Protein AF-A0A935HE85-F1 (afdb_monomer_lite)

Structure (mmCIF, N/CA/C/O backbone):
data_AF-A0A935HE85-F1
#
_entry.id   AF-A0A935HE85-F1
#
loop_
_atom_site.group_PDB
_atom_site.id
_atom_site.type_symbol
_atom_site.label_atom_id
_atom_site.label_alt_id
_atom_site.label_comp_id
_atom_site.label_asym_id
_atom_site.label_entity_id
_atom_site.label_seq_id
_atom_site.pdbx_PDB_ins_code
_atom_site.Cartn_x
_atom_site.Cartn_y
_atom_site.Cartn_z
_atom_site.occupancy
_atom_site.B_iso_or_equiv
_atom_site.auth_seq_id
_atom_site.auth_comp_id
_atom_site.auth_asym_id
_atom_site.auth_atom_id
_atom_site.pdbx_PDB_model_num
ATOM 1 N N . MET A 1 1 ? 57.737 -7.116 0.283 1.00 35.28 1 MET A N 1
ATOM 2 C CA . MET A 1 1 ? 58.280 -5.750 0.109 1.00 35.28 1 MET A CA 1
ATOM 3 C C . MET A 1 1 ? 57.097 -4.796 0.228 1.00 35.28 1 MET A C 1
ATOM 5 O O . MET A 1 1 ? 56.276 -4.810 -0.671 1.00 35.28 1 MET A O 1
ATOM 9 N N . ALA A 1 2 ? 56.771 -4.168 1.359 1.00 29.08 2 ALA A N 1
ATOM 10 C CA . ALA A 1 2 ? 57.554 -3.583 2.460 1.00 29.08 2 ALA A CA 1
ATOM 11 C C . ALA A 1 2 ? 58.097 -2.162 2.177 1.00 29.08 2 ALA A C 1
ATOM 13 O O . ALA A 1 2 ? 58.866 -1.983 1.241 1.00 29.08 2 ALA A O 1
ATOM 14 N N . LEU A 1 3 ? 57.733 -1.247 3.093 1.00 27.69 3 LEU A N 1
ATOM 15 C CA . LEU A 1 3 ? 58.232 0.113 3.390 1.00 27.69 3 LEU A CA 1
ATOM 16 C C . LEU A 1 3 ? 57.796 1.340 2.548 1.00 27.69 3 LEU A C 1
ATOM 18 O O . LEU A 1 3 ? 58.249 1.563 1.434 1.00 27.69 3 LEU A O 1
ATOM 22 N N . ASN A 1 4 ? 56.979 2.179 3.206 1.00 29.66 4 ASN A N 1
ATOM 23 C CA . ASN A 1 4 ? 57.206 3.593 3.576 1.00 29.66 4 ASN A CA 1
ATOM 24 C C . ASN A 1 4 ? 58.076 4.518 2.701 1.00 29.66 4 ASN A C 1
ATOM 26 O O . ASN A 1 4 ? 59.245 4.233 2.477 1.00 29.66 4 ASN A O 1
ATOM 30 N N . ILE A 1 5 ? 57.585 5.758 2.532 1.00 31.77 5 ILE A N 1
ATOM 31 C CA . ILE A 1 5 ? 58.229 6.991 3.047 1.00 31.77 5 ILE A CA 1
ATOM 32 C C . ILE A 1 5 ? 57.143 8.049 3.355 1.00 31.77 5 ILE A C 1
ATOM 34 O O . ILE A 1 5 ? 56.163 8.175 2.626 1.00 31.77 5 ILE A O 1
ATOM 38 N N . ILE A 1 6 ? 57.323 8.786 4.456 1.00 30.89 6 ILE A N 1
ATOM 39 C CA . ILE A 1 6 ? 56.512 9.928 4.930 1.00 30.89 6 ILE A CA 1
ATOM 40 C C . ILE A 1 6 ? 57.487 11.078 5.279 1.00 30.89 6 ILE A C 1
ATOM 42 O O . ILE A 1 6 ? 58.642 10.799 5.599 1.00 30.89 6 ILE A O 1
ATOM 46 N N . ASN A 1 7 ? 56.993 12.329 5.289 1.00 26.89 7 ASN A N 1
ATOM 47 C CA . ASN A 1 7 ? 57.675 13.618 5.559 1.00 26.89 7 ASN A CA 1
ATOM 48 C C . ASN A 1 7 ? 58.404 14.224 4.335 1.00 26.89 7 ASN A C 1
ATOM 50 O O . ASN A 1 7 ? 59.098 13.523 3.612 1.00 26.89 7 ASN A O 1
ATOM 54 N N . ASN A 1 8 ? 58.282 15.529 4.044 1.00 24.59 8 ASN A N 1
ATOM 55 C CA . ASN A 1 8 ? 58.469 16.618 5.012 1.00 24.59 8 ASN A CA 1
ATOM 56 C C . ASN A 1 8 ? 57.743 17.951 4.676 1.00 24.59 8 ASN A C 1
ATOM 58 O O . ASN A 1 8 ? 57.604 18.286 3.507 1.00 24.59 8 ASN A O 1
ATOM 62 N N . THR A 1 9 ? 57.384 18.707 5.731 1.00 27.11 9 THR A N 1
ATOM 63 C CA . THR A 1 9 ? 57.195 20.188 5.869 1.00 27.11 9 THR A CA 1
ATOM 64 C C . THR A 1 9 ? 56.538 21.030 4.750 1.00 27.11 9 THR A C 1
ATOM 66 O O . THR A 1 9 ? 56.966 20.996 3.609 1.00 27.11 9 THR A O 1
ATOM 69 N N . SER A 1 10 ? 55.533 21.891 4.985 1.00 24.92 10 SER A N 1
ATOM 70 C CA . SER A 1 10 ? 55.291 22.885 6.066 1.00 24.92 10 SER A CA 1
ATOM 71 C C . SER A 1 10 ? 56.116 24.189 6.000 1.00 24.92 10 SER A C 1
ATOM 73 O O . SER A 1 10 ? 56.949 24.442 6.868 1.00 24.92 10 SER A O 1
ATOM 75 N N . THR A 1 11 ? 55.771 25.062 5.049 1.00 27.52 11 THR A N 1
ATOM 76 C CA . THR A 1 11 ? 56.031 26.523 5.019 1.00 27.52 11 THR A CA 1
ATOM 77 C C . THR A 1 11 ? 55.045 27.135 3.999 1.00 27.52 11 THR A C 1
ATOM 79 O O . THR A 1 11 ? 54.816 26.530 2.959 1.00 27.52 11 THR A O 1
ATOM 82 N N . THR A 1 12 ? 54.354 28.267 4.190 1.00 27.36 12 THR A N 1
ATOM 83 C CA . THR A 1 12 ? 54.394 29.290 5.250 1.00 27.36 12 THR A CA 1
ATOM 84 C C . THR A 1 12 ? 52.999 29.904 5.445 1.00 27.36 12 THR A C 1
ATOM 86 O O . THR A 1 12 ? 52.416 30.436 4.503 1.00 27.36 12 THR A O 1
ATOM 89 N N . TYR A 1 13 ? 52.489 29.923 6.679 1.00 26.42 13 TYR A N 1
ATOM 90 C CA . TYR A 1 13 ? 51.308 30.709 7.063 1.00 26.42 13 TYR A CA 1
ATOM 91 C C . TYR A 1 13 ? 51.765 32.110 7.520 1.00 26.42 13 TYR A C 1
ATOM 93 O O . TYR A 1 13 ? 52.307 32.239 8.613 1.00 26.42 13 TYR A O 1
ATOM 101 N N . SER A 1 14 ? 51.577 33.165 6.714 1.00 26.62 14 SER A N 1
ATOM 102 C CA . SER A 1 14 ? 51.246 34.531 7.196 1.00 26.62 14 SER A CA 1
ATOM 103 C C . SER A 1 14 ? 51.218 35.595 6.086 1.00 26.62 14 SER A C 1
ATOM 105 O O . SER A 1 14 ? 52.239 35.939 5.501 1.00 26.62 14 SER A O 1
ATOM 107 N N . LYS A 1 15 ? 50.015 36.149 5.878 1.00 28.08 15 LYS A N 1
ATOM 108 C CA . LYS A 1 15 ? 49.615 37.472 5.332 1.00 28.08 15 LYS A CA 1
ATOM 109 C C . LYS A 1 15 ? 48.247 37.273 4.675 1.00 28.08 15 LYS A C 1
ATOM 111 O O . LYS A 1 15 ? 48.131 36.918 3.514 1.00 28.08 15 LYS A O 1
ATOM 116 N N . ARG A 1 16 ? 47.209 37.185 5.507 1.00 28.44 16 ARG A N 1
ATOM 117 C CA . ARG A 1 16 ? 46.301 38.307 5.802 1.00 28.44 16 ARG A CA 1
ATOM 118 C C . ARG A 1 16 ? 45.574 38.834 4.559 1.00 28.44 16 ARG A C 1
ATOM 120 O O . ARG A 1 16 ? 46.092 39.676 3.842 1.00 28.44 16 ARG A O 1
ATOM 127 N N . VAL A 1 17 ? 44.317 38.404 4.448 1.00 37.44 17 VAL A N 1
ATOM 128 C CA . VAL A 1 17 ? 43.157 39.299 4.611 1.00 37.44 17 VAL A CA 1
ATOM 129 C C . VAL A 1 17 ? 43.225 40.575 3.762 1.00 37.44 17 VAL A C 1
ATOM 131 O O . VAL A 1 17 ? 43.468 41.674 4.249 1.00 37.44 17 VAL A O 1
ATOM 134 N N . SER A 1 18 ? 42.937 40.399 2.479 1.00 29.42 18 SER A N 1
ATOM 135 C CA . SER A 1 18 ? 42.103 41.296 1.672 1.00 29.42 18 SER A CA 1
ATOM 136 C C . SER A 1 18 ? 41.474 40.444 0.556 1.00 29.42 18 SER A C 1
ATOM 138 O O . SER A 1 18 ? 41.939 39.330 0.328 1.00 29.42 18 SER A O 1
ATOM 140 N N . GLN A 1 19 ? 40.432 40.937 -0.119 1.00 28.97 19 GLN A N 1
ATOM 141 C CA . GLN A 1 19 ? 39.681 40.215 -1.166 1.00 28.97 19 GLN A CA 1
ATOM 142 C C . GLN A 1 19 ? 38.776 39.051 -0.708 1.00 28.97 19 GLN A C 1
ATOM 144 O O . GLN A 1 19 ? 38.865 37.949 -1.232 1.00 28.97 19 GLN A O 1
ATOM 149 N N . MET A 1 20 ? 37.811 39.331 0.170 1.00 31.25 20 MET A N 1
ATOM 150 C CA . MET A 1 20 ? 36.383 39.188 -0.176 1.00 31.25 20 MET A CA 1
ATOM 151 C C . MET A 1 20 ? 35.597 40.271 0.583 1.00 31.25 20 MET A C 1
ATOM 153 O O . MET A 1 20 ? 36.027 40.681 1.656 1.00 31.25 20 MET A O 1
ATOM 157 N N . GLU A 1 21 ? 34.495 40.752 -0.009 1.00 28.19 21 GLU A N 1
ATOM 158 C CA . GLU A 1 21 ? 33.658 41.884 0.453 1.00 28.19 21 GLU A CA 1
ATOM 159 C C . GLU A 1 21 ? 34.390 43.252 0.495 1.00 28.19 21 GLU A C 1
ATOM 161 O O . GLU A 1 21 ? 35.122 43.575 1.423 1.00 28.19 21 GLU A O 1
ATOM 166 N N . LYS A 1 22 ? 34.209 44.155 -0.480 1.00 26.00 22 LYS A N 1
ATOM 167 C CA . LYS A 1 22 ? 32.969 44.932 -0.653 1.00 26.00 22 LYS A CA 1
ATOM 168 C C . LYS A 1 22 ? 32.854 45.605 -2.034 1.00 26.00 22 LYS A C 1
ATOM 170 O O . LYS A 1 22 ? 33.767 46.280 -2.480 1.00 26.00 22 LYS A O 1
ATOM 175 N N . GLN A 1 23 ? 31.651 45.481 -2.596 1.00 25.00 23 GLN A N 1
ATOM 176 C CA . GLN A 1 23 ? 30.861 46.505 -3.303 1.00 25.00 23 GLN A CA 1
ATOM 177 C C . GLN A 1 23 ? 31.471 47.366 -4.441 1.00 25.00 23 GLN A C 1
ATOM 179 O O . GLN A 1 23 ? 32.184 48.332 -4.210 1.00 25.00 23 GLN A O 1
ATOM 184 N N . ALA A 1 24 ? 30.869 47.149 -5.621 1.00 24.72 24 ALA A N 1
ATOM 185 C CA . ALA A 1 24 ? 30.199 48.156 -6.465 1.00 24.72 24 ALA A CA 1
ATOM 186 C C . ALA A 1 24 ? 30.931 48.854 -7.639 1.00 24.72 24 ALA A C 1
ATOM 188 O O . ALA A 1 24 ? 32.006 49.424 -7.519 1.00 24.72 24 ALA A O 1
ATOM 189 N N . ASN A 1 25 ? 30.169 48.912 -8.744 1.00 25.36 25 ASN A N 1
ATOM 190 C CA . ASN A 1 25 ? 30.120 49.936 -9.797 1.00 25.36 25 ASN A CA 1
ATOM 191 C C . ASN A 1 25 ? 31.357 50.236 -10.665 1.00 25.36 25 ASN A C 1
ATOM 193 O O . ASN A 1 25 ? 32.104 51.163 -10.372 1.00 25.36 25 ASN A O 1
ATOM 197 N N . VAL A 1 26 ? 31.363 49.673 -11.886 1.00 28.22 26 VAL A N 1
ATOM 198 C CA . VAL A 1 26 ? 31.626 50.456 -13.116 1.00 28.22 26 VAL A CA 1
ATOM 199 C C . VAL A 1 26 ? 30.639 50.069 -14.238 1.00 28.22 26 VAL A C 1
ATOM 201 O O . VAL A 1 26 ? 30.721 48.995 -14.815 1.00 28.22 26 VAL A O 1
ATOM 204 N N . LEU A 1 27 ? 29.719 51.002 -14.505 1.00 24.89 27 LEU A N 1
ATOM 205 C CA . LEU A 1 27 ? 29.072 51.396 -15.772 1.00 24.89 27 LEU A CA 1
ATOM 206 C C . LEU A 1 27 ? 28.403 50.416 -16.780 1.00 24.89 27 LEU A C 1
ATOM 208 O O . LEU A 1 27 ? 28.987 49.500 -17.344 1.00 24.89 27 LEU A O 1
ATOM 212 N N . ASN A 1 28 ? 27.169 50.818 -17.115 1.00 25.81 28 ASN A N 1
ATOM 213 C CA . ASN A 1 28 ? 26.320 50.512 -18.279 1.00 25.81 28 ASN A CA 1
ATOM 214 C C . ASN A 1 28 ? 27.000 50.469 -19.670 1.00 25.81 28 ASN A C 1
ATOM 216 O O . ASN A 1 28 ? 27.949 51.213 -19.892 1.00 25.81 28 ASN A O 1
ATOM 220 N N . ILE A 1 29 ? 26.342 49.813 -20.653 1.00 26.38 29 ILE A N 1
ATOM 221 C CA . ILE A 1 29 ? 25.742 50.443 -21.872 1.00 26.38 29 ILE A CA 1
ATOM 222 C C . ILE A 1 29 ? 24.916 49.427 -22.724 1.00 26.38 29 ILE A C 1
ATOM 224 O O . ILE A 1 29 ? 25.327 48.288 -22.888 1.00 26.38 29 ILE A O 1
ATOM 228 N N . ALA A 1 30 ? 23.771 49.885 -23.279 1.00 25.69 30 ALA A N 1
ATOM 229 C CA . ALA A 1 30 ? 22.911 49.316 -24.361 1.00 25.69 30 ALA A CA 1
ATOM 230 C C . ALA A 1 30 ? 22.373 47.853 -24.246 1.00 25.69 30 ALA A C 1
ATOM 232 O O . ALA A 1 30 ? 23.119 46.889 -24.267 1.00 25.69 30 ALA A O 1
ATOM 233 N N . LYS A 1 31 ? 21.052 47.622 -24.077 1.00 27.73 31 LYS A N 1
ATOM 234 C CA . LYS A 1 31 ? 19.994 47.466 -25.130 1.00 27.73 31 LYS A CA 1
ATOM 235 C C . LYS A 1 31 ? 20.312 46.353 -26.172 1.00 27.73 31 LYS A C 1
ATOM 237 O O . LYS A 1 31 ? 21.348 46.404 -26.810 1.00 27.73 31 LYS A O 1
ATOM 242 N N . THR A 1 32 ? 19.433 45.383 -26.495 1.00 24.75 32 THR A N 1
ATOM 243 C CA . THR A 1 32 ? 17.998 45.562 -26.833 1.00 24.75 32 THR A CA 1
ATOM 244 C C . THR A 1 32 ? 17.158 44.249 -26.856 1.00 24.75 32 THR A C 1
ATOM 246 O O . THR A 1 32 ? 17.635 43.233 -27.337 1.00 24.75 32 THR A O 1
ATOM 249 N N . LYS A 1 33 ? 15.855 44.361 -26.515 1.00 26.64 33 LYS A N 1
ATOM 250 C CA . LYS A 1 33 ? 14.654 43.615 -27.016 1.00 26.64 33 LYS A CA 1
ATOM 251 C C . LYS A 1 33 ? 14.342 42.133 -26.648 1.00 26.64 33 LYS A C 1
ATOM 253 O O . LYS A 1 33 ? 14.959 41.197 -27.125 1.00 26.64 33 LYS A O 1
ATOM 258 N N . ASN A 1 34 ? 13.157 41.996 -26.028 1.00 25.77 34 ASN A N 1
ATOM 259 C CA . ASN A 1 34 ? 12.117 40.952 -26.168 1.00 25.77 34 ASN A CA 1
ATOM 260 C C . ASN A 1 34 ? 12.389 39.475 -25.796 1.00 25.77 34 ASN A C 1
ATOM 262 O O . ASN A 1 34 ? 12.795 38.677 -26.630 1.00 25.77 34 ASN A O 1
ATOM 266 N N . SER A 1 35 ? 11.776 39.035 -24.690 1.00 27.25 35 SER A N 1
ATOM 267 C CA . SER A 1 35 ? 10.455 38.368 -24.765 1.00 27.25 35 SER A CA 1
ATOM 268 C C . SER A 1 35 ? 9.721 38.425 -23.411 1.00 27.25 35 SER A C 1
ATOM 270 O O . SER A 1 35 ? 10.347 38.606 -22.370 1.00 27.25 35 SER A O 1
ATOM 272 N N . LYS A 1 36 ? 8.381 38.358 -23.422 1.00 26.19 36 LYS A N 1
ATOM 273 C CA . LYS A 1 36 ? 7.541 38.401 -22.210 1.00 26.19 36 LYS A CA 1
ATOM 274 C C . LYS A 1 36 ? 7.242 36.982 -21.721 1.00 26.19 36 LYS A C 1
ATOM 276 O O . LYS A 1 36 ? 6.704 36.192 -22.491 1.00 26.19 36 LYS A O 1
ATOM 281 N N . ALA A 1 37 ? 7.457 36.717 -20.436 1.00 28.66 37 ALA A N 1
ATOM 282 C CA . ALA A 1 37 ? 6.828 35.608 -19.721 1.00 28.66 37 ALA A CA 1
ATOM 283 C C . ALA A 1 37 ? 6.451 36.081 -18.309 1.00 28.66 37 ALA A C 1
ATOM 285 O O . ALA A 1 37 ? 7.319 36.443 -17.517 1.00 28.66 37 ALA A O 1
ATOM 286 N N . ASN A 1 38 ? 5.152 36.124 -18.012 1.00 25.78 38 ASN A N 1
ATOM 287 C CA . ASN A 1 38 ? 4.651 36.569 -16.714 1.00 25.78 38 ASN A CA 1
ATOM 288 C C . ASN A 1 38 ? 4.828 35.452 -15.677 1.00 25.78 38 ASN A C 1
ATOM 290 O O . ASN A 1 38 ? 4.163 34.423 -15.773 1.00 25.78 38 ASN A O 1
ATOM 294 N N . PHE A 1 39 ? 5.649 35.684 -14.654 1.00 25.50 39 PHE A N 1
ATOM 295 C CA . PHE A 1 39 ? 5.564 34.944 -13.394 1.00 25.50 39 PHE A CA 1
ATOM 296 C C . PHE A 1 39 ? 4.770 35.782 -12.388 1.00 25.50 39 PHE A C 1
ATOM 298 O O . PHE A 1 39 ? 5.192 36.880 -12.027 1.00 25.50 39 PHE A O 1
ATOM 305 N N . LEU A 1 40 ? 3.623 35.269 -11.935 1.00 25.20 40 LEU A N 1
ATOM 306 C CA . LEU A 1 40 ? 2.915 35.844 -10.793 1.00 25.20 40 LEU A CA 1
ATOM 307 C C . LEU A 1 40 ? 3.678 35.469 -9.517 1.00 25.20 40 LEU A C 1
ATOM 309 O O . LEU A 1 40 ? 3.740 34.296 -9.153 1.00 25.20 40 LEU A O 1
ATOM 313 N N . ALA A 1 41 ? 4.245 36.462 -8.840 1.00 25.19 41 ALA A N 1
ATOM 314 C CA . ALA A 1 41 ? 4.795 36.302 -7.501 1.00 25.19 41 ALA A CA 1
ATOM 315 C C . ALA A 1 41 ? 3.751 36.752 -6.472 1.00 25.19 41 ALA A C 1
ATOM 317 O O . ALA A 1 41 ? 3.337 37.909 -6.484 1.00 25.19 41 ALA A O 1
ATOM 318 N N . PHE A 1 42 ? 3.357 35.856 -5.566 1.00 25.98 42 PHE A N 1
ATOM 319 C CA . PHE A 1 42 ? 2.668 36.230 -4.332 1.00 25.98 42 PHE A CA 1
ATOM 320 C C . PHE A 1 42 ? 3.677 36.195 -3.186 1.00 25.98 42 PHE A C 1
ATOM 322 O O . PHE A 1 42 ? 4.183 35.134 -2.825 1.00 25.98 42 PHE A O 1
ATOM 329 N N . ALA A 1 43 ? 3.976 37.367 -2.635 1.00 25.77 43 ALA A N 1
ATOM 330 C CA . ALA A 1 43 ? 4.754 37.511 -1.415 1.00 25.77 43 ALA A CA 1
ATOM 331 C C . ALA A 1 43 ? 3.805 37.634 -0.219 1.00 25.77 43 ALA A C 1
ATOM 333 O O . ALA A 1 43 ? 2.852 38.408 -0.269 1.00 25.77 43 ALA A O 1
ATOM 334 N N . PHE A 1 44 ? 4.106 36.926 0.867 1.00 24.78 44 PHE A N 1
ATOM 335 C CA . PHE A 1 44 ? 3.551 37.214 2.186 1.00 24.78 44 PHE A CA 1
ATOM 336 C C . PHE A 1 44 ? 4.698 37.332 3.187 1.00 24.78 44 PHE A C 1
ATOM 338 O O . PHE A 1 44 ? 5.465 36.393 3.390 1.00 24.78 44 PHE A O 1
ATOM 345 N N . PHE A 1 45 ? 4.822 38.517 3.783 1.00 25.20 45 PHE A N 1
ATOM 346 C CA . PHE A 1 45 ? 5.693 38.765 4.927 1.00 25.20 45 PHE A CA 1
ATOM 347 C C . PHE A 1 45 ? 4.996 38.290 6.205 1.00 25.20 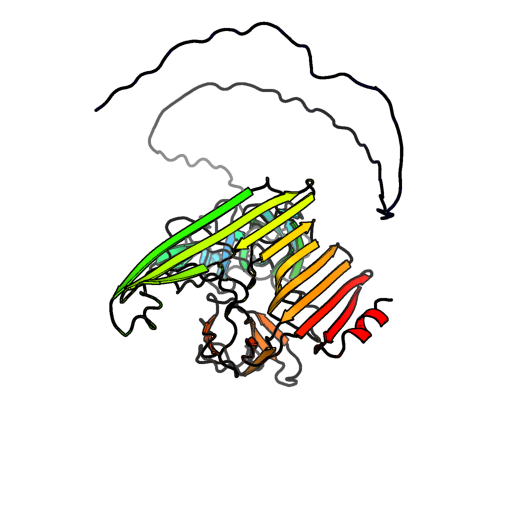45 PHE A C 1
ATOM 349 O O . PHE A 1 45 ? 3.809 38.542 6.399 1.00 25.20 45 PHE A O 1
ATOM 356 N N . GLY A 1 46 ? 5.752 37.650 7.093 1.00 25.97 46 GLY A N 1
ATOM 357 C CA . GLY A 1 46 ? 5.269 37.176 8.389 1.00 25.97 46 GLY A CA 1
ATOM 358 C C . GLY A 1 46 ? 6.443 36.798 9.280 1.00 25.97 46 GLY A C 1
ATOM 359 O O . GLY A 1 46 ? 6.760 35.623 9.425 1.00 25.97 46 GLY A O 1
ATOM 360 N N . GLY A 1 47 ? 7.140 37.801 9.814 1.00 23.31 47 GLY A N 1
ATOM 361 C CA . GLY A 1 47 ? 8.230 37.578 10.761 1.00 23.31 47 GLY A CA 1
ATOM 362 C C . GLY A 1 47 ? 7.693 37.342 12.171 1.00 23.31 47 GLY A C 1
ATOM 363 O O . GLY A 1 47 ? 6.835 38.091 12.634 1.00 23.31 47 GLY A O 1
ATOM 364 N N . MET A 1 48 ? 8.235 36.348 12.875 1.00 23.95 48 MET A N 1
ATOM 365 C CA . MET A 1 48 ? 8.087 36.232 14.326 1.00 23.95 48 MET A CA 1
ATOM 366 C C . MET A 1 48 ? 9.397 35.726 14.942 1.00 23.95 48 MET A C 1
ATOM 368 O O . MET A 1 48 ? 10.165 35.017 14.292 1.00 23.95 48 MET A O 1
ATOM 372 N N . ALA A 1 49 ? 9.703 36.204 16.148 1.00 26.45 49 ALA A N 1
ATOM 373 C CA . ALA A 1 49 ? 11.065 36.250 16.671 1.00 26.45 49 ALA A CA 1
ATOM 374 C C . ALA A 1 49 ? 11.592 34.909 17.212 1.00 26.45 49 ALA A C 1
ATOM 376 O O . ALA A 1 49 ? 10.850 34.091 17.750 1.00 26.45 49 ALA A O 1
ATOM 377 N N . ILE A 1 50 ? 12.914 34.745 17.128 1.00 23.67 50 ILE A N 1
ATOM 378 C CA . ILE A 1 50 ? 13.669 33.654 17.751 1.00 23.67 50 ILE A CA 1
ATOM 379 C C . ILE A 1 50 ? 14.015 34.067 19.186 1.00 23.67 50 ILE A C 1
ATOM 381 O O . ILE A 1 50 ? 14.631 35.113 19.393 1.00 23.67 50 ILE A O 1
ATOM 385 N N . ALA A 1 51 ? 13.662 33.234 20.166 1.00 26.00 51 ALA A N 1
ATOM 386 C CA . ALA A 1 51 ? 14.126 33.362 21.545 1.00 26.00 51 ALA A CA 1
ATOM 387 C C . ALA A 1 51 ? 15.219 32.318 21.819 1.00 26.00 51 ALA A C 1
ATOM 389 O O . ALA A 1 51 ? 14.990 31.118 21.673 1.00 26.00 51 ALA A O 1
ATOM 390 N N . ASN A 1 52 ? 16.409 32.776 22.214 1.00 23.53 52 ASN A N 1
ATOM 391 C CA . ASN A 1 52 ? 17.512 31.901 22.610 1.00 23.53 52 ASN A CA 1
ATOM 392 C C . ASN A 1 52 ? 17.238 31.284 23.990 1.00 23.53 52 ASN A C 1
ATOM 394 O O . ASN A 1 52 ? 16.992 32.018 24.945 1.00 23.53 52 ASN A O 1
ATOM 398 N N . ALA A 1 53 ? 17.386 29.965 24.114 1.00 26.72 53 ALA A N 1
ATOM 399 C CA . ALA A 1 53 ? 17.498 29.276 25.399 1.00 26.72 53 ALA A CA 1
ATOM 400 C C . ALA A 1 53 ? 18.910 28.686 25.529 1.00 26.72 53 ALA A C 1
ATOM 402 O O . ALA A 1 53 ? 19.397 28.006 24.627 1.00 26.72 53 ALA A O 1
ATOM 403 N N . GLN A 1 54 ? 19.589 29.007 26.630 1.00 25.02 54 GLN A N 1
ATOM 404 C CA . GLN A 1 54 ? 20.997 28.675 26.847 1.00 25.02 54 GLN A CA 1
ATOM 405 C C . GLN A 1 54 ? 21.173 27.218 27.291 1.00 25.02 54 GLN A C 1
ATOM 407 O O . GLN A 1 54 ? 20.473 26.737 28.177 1.00 25.02 54 GLN A O 1
ATOM 412 N N . THR A 1 55 ? 22.164 26.537 26.719 1.00 24.12 55 THR A N 1
ATOM 413 C CA . THR A 1 55 ? 22.639 25.227 27.179 1.00 24.12 55 THR A CA 1
ATOM 414 C C . THR A 1 55 ? 23.578 25.383 28.374 1.00 24.12 55 THR A C 1
ATOM 416 O O . THR A 1 55 ? 24.634 26.006 28.241 1.00 24.12 55 THR A O 1
ATOM 419 N N . THR A 1 56 ? 23.252 24.771 29.512 1.00 25.72 56 THR A N 1
ATOM 420 C CA . THR A 1 56 ? 24.151 24.651 30.670 1.00 25.72 56 THR A CA 1
ATOM 421 C C . THR A 1 56 ? 24.650 23.213 30.821 1.00 25.72 56 THR A C 1
ATOM 423 O O . THR A 1 56 ? 23.885 22.293 31.094 1.00 25.72 56 THR A O 1
ATOM 426 N N . ASN A 1 57 ? 25.961 23.021 30.650 1.00 23.92 57 ASN A N 1
ATOM 427 C CA . ASN A 1 57 ? 26.642 21.761 30.957 1.00 23.92 57 ASN A CA 1
ATOM 428 C C . ASN A 1 57 ? 26.897 21.648 32.468 1.00 23.92 57 ASN A C 1
ATOM 430 O O . ASN A 1 57 ? 27.323 22.622 33.086 1.00 23.92 57 ASN A O 1
ATOM 434 N N . ILE A 1 58 ? 26.746 20.446 33.030 1.00 28.44 58 ILE A N 1
ATOM 435 C CA . ILE A 1 58 ? 27.284 20.051 34.345 1.00 28.44 58 ILE A CA 1
ATOM 436 C C . ILE A 1 58 ? 27.980 18.680 34.156 1.00 28.44 58 ILE A C 1
ATOM 438 O O . ILE A 1 58 ? 27.467 17.870 33.380 1.00 28.44 58 ILE A O 1
ATOM 442 N N . PRO A 1 59 ? 29.175 18.439 34.739 1.00 29.09 59 PRO A N 1
ATOM 443 C CA . PRO A 1 59 ? 30.090 17.390 34.268 1.00 29.09 59 PRO A CA 1
ATOM 444 C C . PRO A 1 59 ? 29.915 16.014 34.939 1.00 29.09 59 PRO A C 1
ATOM 446 O O . PRO A 1 59 ? 29.176 15.858 35.907 1.00 29.09 59 PRO A O 1
ATOM 449 N N . ALA A 1 60 ? 30.638 15.022 34.407 1.00 26.33 60 ALA A N 1
ATOM 450 C CA . ALA A 1 60 ? 30.623 13.623 34.835 1.00 26.33 60 ALA A CA 1
ATOM 451 C C . ALA A 1 60 ? 31.853 13.227 35.677 1.00 26.33 60 ALA A C 1
ATOM 453 O O . ALA A 1 60 ? 32.964 13.640 35.353 1.00 26.33 60 ALA A O 1
ATOM 454 N N . ASP A 1 61 ? 31.635 12.372 36.685 1.00 27.31 61 ASP A N 1
ATOM 455 C CA . ASP A 1 61 ? 32.591 11.481 37.382 1.00 27.31 61 ASP A CA 1
ATOM 456 C C . ASP A 1 61 ? 31.743 10.555 38.315 1.00 27.31 61 ASP A C 1
ATOM 458 O O . ASP A 1 61 ? 30.618 10.933 38.641 1.00 27.31 61 ASP A O 1
ATOM 462 N N . GLN A 1 62 ? 32.084 9.337 38.772 1.00 28.17 62 GLN A N 1
ATOM 463 C CA . GLN A 1 62 ? 33.284 8.484 38.677 1.00 28.17 62 GLN A CA 1
ATOM 464 C C . GLN A 1 62 ? 32.944 7.035 38.239 1.00 28.17 62 GLN A C 1
ATOM 466 O O . GLN A 1 62 ? 31.800 6.684 37.959 1.00 28.17 62 GLN A O 1
ATOM 471 N N . LYS A 1 63 ? 33.968 6.171 38.186 1.00 25.80 63 LYS A N 1
ATOM 472 C CA . LYS A 1 63 ? 33.894 4.711 37.980 1.00 25.80 63 LYS A CA 1
ATOM 473 C C . LYS A 1 63 ? 33.532 3.955 39.271 1.00 25.80 63 LYS A C 1
ATOM 475 O O . LYS A 1 63 ? 33.931 4.371 40.351 1.00 25.80 63 LYS A O 1
ATOM 480 N N . GLY A 1 64 ? 32.962 2.753 39.137 1.00 25.67 64 GLY A N 1
ATOM 481 C CA . GLY A 1 64 ? 32.909 1.757 40.217 1.00 25.67 64 GLY A CA 1
ATOM 482 C C . GLY A 1 64 ? 32.478 0.373 39.721 1.00 25.67 64 GLY A C 1
ATOM 483 O O . GLY A 1 64 ? 31.337 0.194 39.312 1.00 25.67 64 GLY A O 1
ATOM 484 N N . GLN A 1 65 ? 33.387 -0.606 39.732 1.00 25.77 65 GLN A N 1
ATOM 485 C CA . GLN A 1 65 ? 33.065 -2.019 39.482 1.00 25.77 65 GLN A CA 1
ATOM 486 C C . GLN A 1 65 ? 32.675 -2.703 40.798 1.00 25.77 65 GLN A C 1
ATOM 488 O O . GLN A 1 65 ? 33.387 -2.509 41.778 1.00 25.77 65 GLN A O 1
ATOM 493 N N . GLN A 1 66 ? 31.681 -3.599 40.784 1.00 25.69 66 GLN A N 1
ATOM 494 C CA . GLN A 1 66 ? 31.778 -4.900 41.469 1.00 25.69 66 GLN A CA 1
ATOM 495 C C . GLN A 1 66 ? 30.635 -5.852 41.083 1.00 25.69 66 GLN A C 1
ATOM 497 O O . GLN A 1 66 ? 29.474 -5.465 41.000 1.00 25.69 66 GLN A O 1
ATOM 502 N N . GLN A 1 67 ? 30.985 -7.121 40.863 1.00 25.69 67 GLN A N 1
ATOM 503 C CA . GLN A 1 67 ? 30.040 -8.240 40.884 1.00 25.69 67 GLN A CA 1
ATOM 504 C C . GLN A 1 67 ? 29.667 -8.549 42.339 1.00 25.69 67 GLN A C 1
ATOM 506 O O . GLN A 1 67 ? 30.550 -8.519 43.194 1.00 25.69 67 GLN A O 1
ATOM 511 N N . THR A 1 68 ? 28.433 -8.981 42.613 1.00 24.67 68 THR A N 1
ATOM 512 C CA . THR A 1 68 ? 28.202 -10.153 43.483 1.00 24.67 68 THR A CA 1
ATOM 513 C C . THR A 1 68 ? 26.779 -10.711 43.390 1.00 24.67 68 THR A C 1
ATOM 515 O O . THR A 1 68 ? 25.801 -10.001 43.191 1.00 24.67 68 THR A O 1
ATOM 518 N N . SER A 1 69 ? 26.757 -12.033 43.523 1.00 21.84 69 SER A N 1
ATOM 519 C CA . SER A 1 69 ? 25.708 -13.025 43.763 1.00 21.84 69 SER A CA 1
ATOM 520 C C . SER A 1 69 ? 24.362 -12.611 44.381 1.00 21.84 69 SER A C 1
ATOM 522 O O . SER A 1 69 ? 24.256 -11.707 45.202 1.00 21.84 69 SER A O 1
ATOM 524 N N . ALA A 1 70 ? 23.338 -13.404 44.050 1.00 30.83 70 ALA A N 1
ATOM 525 C CA . ALA A 1 70 ? 21.973 -13.299 44.557 1.00 30.83 70 ALA A CA 1
ATOM 526 C C . ALA A 1 70 ? 21.820 -13.585 46.065 1.00 30.83 70 ALA A C 1
ATOM 528 O O . ALA A 1 70 ? 22.449 -14.494 46.607 1.00 30.83 70 ALA A O 1
ATOM 529 N N . THR A 1 71 ? 20.870 -12.899 46.706 1.00 24.28 71 THR A N 1
ATOM 530 C CA . THR A 1 71 ? 20.074 -13.400 47.845 1.00 24.28 71 THR A CA 1
ATOM 531 C C . THR A 1 71 ? 18.723 -12.673 47.843 1.00 24.28 71 THR A C 1
ATOM 533 O O . THR A 1 71 ? 18.665 -11.486 47.522 1.00 24.28 71 THR A O 1
ATOM 536 N N . ASP A 1 72 ? 17.634 -13.378 48.161 1.00 28.91 72 ASP A N 1
ATOM 537 C CA . ASP A 1 72 ? 16.274 -12.828 48.190 1.00 28.91 72 ASP A CA 1
ATOM 538 C C . ASP A 1 72 ? 16.120 -11.623 49.131 1.00 28.91 72 ASP A C 1
ATOM 540 O O . ASP A 1 72 ? 16.367 -11.718 50.333 1.00 28.91 72 ASP A O 1
ATOM 544 N N . VAL A 1 73 ? 15.555 -10.530 48.610 1.00 25.84 73 VAL A N 1
ATOM 545 C CA . VAL A 1 73 ? 14.883 -9.507 49.421 1.00 25.84 73 VAL A CA 1
ATOM 546 C C . VAL A 1 73 ? 13.485 -9.279 48.855 1.00 25.84 73 VAL A C 1
ATOM 548 O O . VAL A 1 73 ? 13.266 -8.451 47.971 1.00 25.84 73 VAL A O 1
ATOM 551 N N . ARG A 1 74 ? 12.500 -10.001 49.404 1.00 30.23 74 ARG A N 1
ATOM 552 C CA . ARG A 1 74 ? 11.082 -9.646 49.255 1.00 30.23 74 ARG A CA 1
ATOM 553 C C . ARG A 1 74 ? 10.786 -8.389 50.075 1.00 30.23 74 ARG A C 1
ATOM 555 O O . ARG A 1 74 ? 10.284 -8.475 51.192 1.00 30.23 74 ARG A O 1
ATOM 562 N N . ALA A 1 75 ? 11.081 -7.224 49.509 1.00 26.62 75 ALA A N 1
ATOM 563 C CA . ALA A 1 75 ? 10.565 -5.949 49.989 1.00 26.62 75 ALA A CA 1
ATOM 564 C C . ALA A 1 75 ? 9.375 -5.526 49.120 1.00 26.62 75 ALA A C 1
ATOM 566 O O . ALA A 1 75 ? 9.472 -5.484 47.894 1.00 26.62 75 ALA A O 1
ATOM 567 N N . ASN A 1 76 ? 8.248 -5.213 49.760 1.00 30.86 76 ASN A N 1
ATOM 568 C CA . ASN A 1 76 ? 7.041 -4.745 49.085 1.00 30.86 76 ASN A CA 1
ATOM 569 C C . ASN A 1 76 ? 7.263 -3.355 48.468 1.00 30.86 76 ASN A C 1
ATOM 571 O O . ASN A 1 76 ? 6.962 -2.341 49.096 1.00 30.86 76 ASN A O 1
ATOM 575 N N . SER A 1 77 ? 7.691 -3.294 47.208 1.00 26.78 77 SER A N 1
ATOM 576 C CA . SER A 1 77 ? 7.204 -2.234 46.332 1.00 26.78 77 SER A CA 1
ATOM 577 C C . SER A 1 77 ? 5.795 -2.622 45.891 1.00 26.78 77 SER A C 1
ATOM 579 O O . SER A 1 77 ? 5.568 -3.677 45.293 1.00 26.78 77 SER A O 1
ATOM 581 N N . ALA A 1 78 ? 4.816 -1.775 46.204 1.00 28.44 78 ALA A N 1
ATOM 582 C CA . ALA A 1 78 ? 3.503 -1.880 45.592 1.00 28.44 78 ALA A CA 1
ATOM 583 C C . ALA A 1 78 ? 3.661 -1.535 44.107 1.00 28.44 78 ALA A C 1
ATOM 585 O O . ALA A 1 78 ? 3.554 -0.374 43.714 1.00 28.44 78 ALA A O 1
ATOM 586 N N . PHE A 1 79 ? 3.946 -2.547 43.282 1.00 27.61 79 PHE A N 1
ATOM 587 C CA . PHE A 1 79 ? 3.798 -2.434 41.841 1.00 27.61 79 PHE A CA 1
ATOM 588 C C . PHE A 1 79 ? 2.357 -2.005 41.578 1.00 27.61 79 PHE A C 1
ATOM 590 O O . PHE A 1 79 ? 1.427 -2.811 41.680 1.00 27.61 79 PHE A O 1
ATOM 597 N N . VAL A 1 80 ? 2.178 -0.731 41.220 1.00 29.41 80 VAL A N 1
ATOM 598 C CA . VAL A 1 80 ? 1.022 -0.295 40.441 1.00 29.41 80 VAL A CA 1
ATOM 599 C C . VAL A 1 80 ? 1.031 -1.206 39.228 1.00 29.41 80 VAL A C 1
ATOM 601 O O . VAL A 1 80 ? 1.911 -1.102 38.376 1.00 29.41 80 VAL A O 1
ATOM 604 N N . LYS A 1 81 ? 0.137 -2.197 39.240 1.00 38.38 81 LYS A N 1
ATOM 605 C CA . LYS A 1 81 ? 0.163 -3.302 38.290 1.00 38.38 81 LYS A CA 1
ATOM 606 C C . LYS A 1 81 ? -0.036 -2.700 36.908 1.00 38.38 81 LYS A C 1
ATOM 608 O O . LYS A 1 81 ? -1.161 -2.324 36.577 1.00 38.38 81 LYS A O 1
ATOM 613 N N . ALA A 1 82 ? 1.051 -2.579 36.145 1.00 41.28 82 ALA A N 1
ATOM 614 C CA . ALA A 1 82 ? 1.002 -2.126 34.764 1.00 41.28 82 ALA A CA 1
ATOM 615 C C . ALA A 1 82 ? -0.086 -2.932 34.037 1.00 41.28 82 ALA A C 1
ATOM 617 O O . ALA A 1 82 ? -0.256 -4.121 34.353 1.00 41.28 82 ALA A O 1
ATOM 618 N N . PRO A 1 83 ? -0.877 -2.297 33.153 1.00 52.88 83 PRO A N 1
ATOM 619 C CA . PRO A 1 83 ? -1.992 -2.968 32.504 1.00 52.88 83 PRO A CA 1
ATOM 620 C C . PRO A 1 83 ? -1.525 -4.301 31.920 1.00 52.88 83 PRO A C 1
ATOM 622 O O . PRO A 1 83 ? -0.551 -4.371 31.176 1.00 52.88 83 PRO A O 1
ATOM 625 N N . THR A 1 84 ? -2.195 -5.380 32.322 1.00 73.25 84 THR A N 1
ATOM 626 C CA . THR A 1 84 ? -1.904 -6.721 31.822 1.00 73.25 84 THR A CA 1
ATOM 627 C C . THR A 1 84 ? -2.507 -6.792 30.427 1.00 73.25 84 THR A C 1
ATOM 629 O O . THR A 1 84 ? -3.729 -6.863 30.291 1.00 73.25 84 THR A O 1
ATOM 632 N N . ILE A 1 85 ? -1.644 -6.660 29.418 1.00 83.00 85 ILE A N 1
ATOM 633 C CA . ILE A 1 85 ? -2.001 -6.607 28.000 1.00 83.00 85 ILE A CA 1
ATOM 634 C C . ILE A 1 85 ? -1.452 -7.855 27.301 1.00 83.00 85 ILE A C 1
ATOM 636 O O . ILE A 1 85 ? -0.297 -8.225 27.513 1.00 83.00 85 ILE A O 1
ATOM 640 N N . VAL A 1 86 ? -2.280 -8.482 26.467 1.00 86.75 86 VAL A N 1
ATOM 641 C CA . VAL A 1 86 ? -1.930 -9.620 25.599 1.00 86.75 86 VAL A CA 1
ATOM 642 C C . VAL A 1 86 ? -2.381 -9.351 24.164 1.00 86.75 86 VAL A C 1
ATOM 644 O O . VAL A 1 86 ? -3.280 -8.534 23.942 1.00 86.75 86 VAL A O 1
ATOM 647 N N . TYR A 1 87 ? -1.755 -10.025 23.197 1.00 89.56 87 TYR A N 1
ATOM 648 C CA . TYR A 1 87 ? -1.774 -9.638 21.785 1.00 89.56 87 TYR A CA 1
ATOM 649 C C . TYR A 1 87 ? -2.019 -10.836 20.864 1.00 89.56 87 TYR A C 1
ATOM 651 O O . TYR A 1 87 ? -1.294 -11.826 20.927 1.00 89.56 87 TYR A O 1
ATOM 659 N N . ARG A 1 88 ? -3.008 -10.736 19.974 1.00 87.75 88 ARG A N 1
ATOM 660 C CA . ARG A 1 88 ? -3.283 -11.722 18.915 1.00 87.75 88 ARG A CA 1
ATOM 661 C C . ARG A 1 88 ? -3.500 -11.009 17.589 1.00 87.75 88 ARG A C 1
ATOM 663 O O . ARG A 1 88 ? -4.005 -9.889 17.560 1.00 87.75 88 ARG A O 1
ATOM 670 N N . GLN A 1 89 ? -3.156 -11.643 16.476 1.00 85.25 89 GLN A N 1
ATOM 671 C CA . GLN A 1 89 ? -3.679 -11.198 15.184 1.00 85.25 89 GLN A CA 1
ATOM 672 C C . GLN A 1 89 ? -5.188 -11.463 15.110 1.00 85.25 89 GLN A C 1
ATOM 674 O O . GLN A 1 89 ? -5.697 -12.370 15.766 1.00 85.25 89 GLN A O 1
ATOM 679 N N . MET A 1 90 ? -5.902 -10.733 14.248 1.00 81.50 90 MET A N 1
ATOM 680 C CA . MET A 1 90 ? -7.318 -11.028 13.960 1.00 81.50 90 MET A CA 1
ATOM 681 C C . MET A 1 90 ? -7.538 -12.383 13.252 1.00 81.50 90 MET A C 1
ATOM 683 O O . MET A 1 90 ? -8.671 -12.838 13.163 1.00 81.50 90 MET A O 1
ATOM 687 N N . SER A 1 91 ? -6.478 -13.037 12.763 1.00 72.81 91 SER A N 1
ATOM 688 C CA . SER A 1 91 ? -6.488 -14.438 12.307 1.00 72.81 91 SER A CA 1
ATOM 689 C C . SER A 1 91 ? -6.482 -15.458 13.460 1.00 72.81 91 SER A C 1
ATOM 691 O O . SER A 1 91 ? -6.645 -16.651 13.227 1.00 72.81 91 SER A O 1
ATOM 693 N N . GLY A 1 92 ? -6.277 -15.010 14.703 1.00 76.62 92 GLY A N 1
ATOM 694 C CA . GLY A 1 92 ? -6.151 -15.855 15.891 1.00 76.62 92 GLY A CA 1
ATOM 695 C C . GLY A 1 92 ? -4.712 -16.226 16.274 1.00 76.62 92 GLY A C 1
ATOM 696 O O . GLY A 1 92 ? -4.520 -16.753 17.370 1.00 76.62 92 GLY A O 1
ATOM 697 N N . GLU A 1 93 ? -3.703 -15.923 15.444 1.00 81.62 93 GLU A N 1
ATOM 698 C CA . GLU A 1 93 ? -2.289 -16.178 15.774 1.00 81.62 93 GLU A CA 1
ATOM 699 C C . GLU A 1 93 ? -1.863 -15.425 17.049 1.00 81.62 93 GLU A C 1
ATOM 701 O O . GLU A 1 93 ? -2.044 -14.206 17.146 1.00 81.62 93 GLU A O 1
ATOM 706 N N . ASP A 1 94 ? -1.272 -16.131 18.022 1.00 81.62 94 ASP A N 1
ATOM 707 C CA . ASP A 1 94 ? -0.768 -15.516 19.257 1.0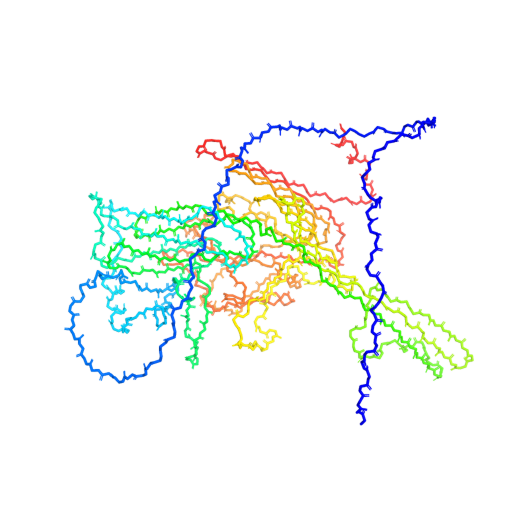0 81.62 94 ASP A CA 1
ATOM 708 C C . ASP A 1 94 ? 0.563 -14.796 19.034 1.00 81.62 94 ASP A C 1
ATOM 710 O O . ASP A 1 94 ? 1.535 -15.364 18.538 1.00 81.62 94 ASP A O 1
ATOM 714 N N . LEU A 1 95 ? 0.594 -13.530 19.449 1.00 85.25 95 LEU A N 1
ATOM 715 C CA . LEU A 1 95 ? 1.768 -12.661 19.422 1.00 85.25 95 LEU A CA 1
ATOM 716 C C . LEU A 1 95 ? 2.344 -12.465 20.834 1.00 85.25 95 LEU A C 1
ATOM 718 O O . LEU A 1 95 ? 3.333 -11.760 21.016 1.00 85.25 95 LEU A O 1
ATOM 722 N N . SER A 1 96 ? 1.726 -13.051 21.863 1.00 79.94 96 SER A N 1
ATOM 723 C CA . SER A 1 96 ? 2.026 -12.743 23.265 1.00 79.94 96 SER A CA 1
ATOM 724 C C . SER A 1 96 ? 3.334 -13.364 23.773 1.00 79.94 96 SER A C 1
ATOM 726 O O . SER A 1 96 ? 3.899 -12.864 24.745 1.00 79.94 96 SER A O 1
ATOM 728 N N . LEU A 1 97 ? 3.838 -14.424 23.129 1.00 71.19 97 LEU A N 1
ATOM 729 C CA . LEU A 1 97 ? 4.936 -15.274 23.627 1.00 71.19 97 LEU A CA 1
ATOM 730 C C . LEU A 1 97 ? 6.282 -14.559 23.842 1.00 71.19 97 LEU A C 1
ATOM 732 O O . LEU A 1 97 ? 7.060 -14.990 24.686 1.00 71.19 97 LEU A O 1
ATOM 736 N N . GLN A 1 98 ? 6.561 -13.490 23.089 1.00 73.81 98 GLN A N 1
ATOM 737 C CA . GLN A 1 98 ? 7.769 -12.654 23.241 1.00 73.81 98 GLN A CA 1
ATOM 738 C C . GLN A 1 98 ? 7.443 -11.188 23.568 1.00 73.81 98 GLN A C 1
ATOM 740 O O . GLN A 1 98 ? 8.334 -10.387 23.838 1.00 73.81 98 GLN A O 1
ATOM 745 N N . ASN A 1 99 ? 6.160 -10.821 23.538 1.00 78.19 99 ASN A N 1
ATOM 746 C CA . ASN A 1 99 ? 5.685 -9.451 23.721 1.00 78.19 99 ASN A CA 1
ATOM 747 C C . ASN A 1 99 ? 4.958 -9.244 25.062 1.00 78.19 99 ASN A C 1
ATOM 749 O O . ASN A 1 99 ? 4.450 -8.153 25.319 1.00 78.19 99 ASN A O 1
ATOM 753 N N . THR A 1 100 ? 4.913 -10.271 25.917 1.00 72.25 100 THR A N 1
ATOM 754 C CA . THR A 1 100 ? 4.335 -10.230 27.268 1.00 72.25 100 THR A CA 1
ATOM 755 C C . THR A 1 100 ? 5.240 -10.952 28.267 1.00 72.25 100 THR A C 1
ATOM 757 O O . THR A 1 100 ? 5.939 -11.896 27.913 1.00 72.25 100 THR A O 1
ATOM 760 N N . LEU A 1 101 ? 5.206 -10.536 29.536 1.00 67.06 101 LEU A N 1
ATOM 761 C CA . LEU A 1 101 ? 5.952 -11.174 30.636 1.00 67.06 101 LEU A CA 1
ATOM 762 C C . LEU A 1 101 ? 5.148 -12.296 31.326 1.00 67.06 101 LEU A C 1
ATOM 764 O O . LEU A 1 101 ? 5.431 -12.666 32.466 1.00 67.06 101 LEU A O 1
ATOM 768 N N . TYR A 1 102 ? 4.093 -12.794 30.681 1.00 68.44 102 TYR A N 1
ATOM 769 C CA . TYR A 1 102 ? 3.111 -13.684 31.292 1.00 68.44 102 TYR A CA 1
ATOM 770 C C . TYR A 1 102 ? 3.278 -15.124 30.812 1.00 68.44 102 TYR A C 1
ATOM 772 O O . TYR A 1 102 ? 3.445 -15.396 29.625 1.00 68.44 102 TYR A O 1
ATOM 780 N N . ALA A 1 103 ? 3.172 -16.070 31.747 1.00 68.50 103 ALA A N 1
ATOM 781 C CA . ALA A 1 103 ? 3.115 -17.486 31.412 1.00 68.50 103 ALA A CA 1
ATOM 782 C C . ALA A 1 103 ? 1.871 -17.789 30.556 1.00 68.50 103 ALA A C 1
ATOM 784 O O . ALA A 1 103 ? 0.795 -17.247 30.814 1.00 68.50 103 ALA A O 1
ATOM 785 N N . SER A 1 104 ? 1.995 -18.710 29.595 1.00 70.88 104 SER A N 1
ATOM 786 C CA . SER A 1 104 ? 0.939 -19.058 28.626 1.00 70.88 104 SER A CA 1
ATOM 787 C C . SER A 1 104 ? -0.446 -19.292 29.265 1.00 70.88 104 SER A C 1
ATOM 789 O O . SER A 1 104 ? -1.438 -18.737 28.799 1.00 70.88 104 SER A O 1
ATOM 791 N N . GLY A 1 105 ? -0.528 -19.991 30.405 1.00 70.69 105 GLY A N 1
ATOM 792 C CA . GLY A 1 105 ? -1.801 -20.213 31.110 1.00 70.69 105 GLY A CA 1
ATOM 793 C C . GLY A 1 105 ? -2.482 -18.946 31.660 1.00 70.69 105 GLY A C 1
ATOM 794 O O . GLY A 1 105 ? -3.701 -18.933 31.832 1.00 70.69 105 GLY A O 1
ATOM 795 N N . ILE A 1 106 ? -1.729 -17.868 31.914 1.00 72.31 106 ILE A N 1
ATOM 796 C CA . ILE A 1 106 ? -2.275 -16.549 32.278 1.00 72.31 106 ILE A CA 1
ATOM 797 C C . ILE A 1 106 ? -2.805 -15.841 31.024 1.00 72.31 106 ILE A C 1
ATOM 799 O O . ILE A 1 106 ? -3.884 -15.253 31.089 1.00 72.31 106 ILE A O 1
ATOM 803 N N . ASN A 1 107 ? -2.107 -15.952 29.888 1.00 76.69 107 ASN A N 1
ATOM 804 C CA . ASN A 1 107 ? -2.546 -15.381 28.610 1.00 76.69 107 ASN A CA 1
ATOM 805 C C . ASN A 1 107 ? -3.869 -16.002 28.148 1.00 76.69 107 ASN A C 1
ATOM 807 O O . ASN A 1 107 ? -4.837 -15.276 27.930 1.00 76.69 107 ASN A O 1
ATOM 811 N N . GLU A 1 108 ? -3.957 -17.334 28.092 1.00 79.69 108 GLU A N 1
ATOM 812 C CA . GLU A 1 108 ? -5.194 -18.034 27.709 1.00 79.69 108 GLU A CA 1
ATOM 813 C C . GLU A 1 108 ? -6.354 -17.738 28.662 1.00 79.69 108 GLU A C 1
ATOM 815 O O . GLU A 1 108 ? -7.491 -17.524 28.233 1.00 79.69 108 GLU A O 1
ATOM 820 N N . ARG A 1 109 ? -6.072 -17.658 29.969 1.00 80.94 109 ARG A N 1
ATOM 821 C CA . ARG A 1 109 ? -7.067 -17.235 30.955 1.00 80.94 109 ARG A CA 1
ATOM 822 C C . ARG A 1 109 ? -7.581 -15.829 30.661 1.00 80.94 109 ARG A C 1
ATOM 824 O O . ARG A 1 109 ? -8.786 -15.619 30.707 1.00 80.94 109 ARG A O 1
ATOM 831 N N . LEU A 1 110 ? -6.694 -14.879 30.389 1.00 82.56 110 LEU A N 1
ATOM 832 C CA . LEU A 1 110 ? -7.071 -13.491 30.152 1.00 82.56 110 LEU A CA 1
ATOM 833 C C . LEU A 1 110 ? -7.895 -13.355 28.868 1.00 82.56 110 LEU A C 1
ATOM 835 O O . LEU A 1 110 ? -8.909 -12.666 28.887 1.00 82.56 110 LEU A O 1
ATOM 839 N N . TRP A 1 111 ? -7.542 -14.082 27.804 1.00 85.50 111 TRP A N 1
ATOM 840 C CA . TRP A 1 111 ? -8.353 -14.164 26.588 1.00 85.50 111 TRP A CA 1
ATOM 841 C C . TRP A 1 111 ? -9.758 -14.711 26.848 1.00 85.50 111 TRP A C 1
ATOM 843 O O . TRP A 1 111 ? -10.733 -14.079 26.444 1.00 85.50 111 TRP A O 1
ATOM 853 N N . ARG A 1 112 ? -9.875 -15.839 27.558 1.00 84.56 112 ARG A N 1
ATOM 854 C CA . ARG A 1 112 ? -11.165 -16.454 27.911 1.00 84.56 112 ARG A CA 1
ATOM 855 C C . ARG A 1 112 ? -12.010 -15.569 28.832 1.00 84.56 112 ARG A C 1
ATOM 857 O O . ARG A 1 112 ? -13.222 -15.492 28.663 1.00 84.56 112 ARG A O 1
ATOM 864 N N . ASP A 1 113 ? -11.377 -14.923 29.807 1.00 84.56 113 ASP A N 1
ATOM 865 C CA . ASP A 1 113 ? -12.045 -14.065 30.787 1.00 84.56 113 ASP A CA 1
ATOM 866 C C . ASP A 1 113 ? -12.349 -12.659 30.190 1.00 84.56 113 ASP A C 1
ATOM 868 O O . ASP A 1 113 ? -13.056 -11.869 30.819 1.00 84.56 113 ASP A O 1
ATOM 872 N N . SER A 1 114 ? -11.843 -12.336 28.985 1.00 82.88 114 SER A N 1
ATOM 873 C CA . SER A 1 114 ? -12.073 -11.058 28.292 1.00 82.88 114 SER A CA 1
ATOM 874 C C . SER A 1 114 ? -13.392 -11.015 27.518 1.00 82.88 114 SER A C 1
ATOM 876 O O . SER A 1 114 ? -13.658 -11.835 26.642 1.00 82.88 114 SER A O 1
ATOM 878 N N . LEU A 1 115 ? -14.210 -10.001 27.809 1.00 82.81 115 LEU A N 1
ATOM 879 C CA . LEU A 1 115 ? -15.480 -9.746 27.120 1.00 82.81 115 LEU A CA 1
ATOM 880 C C . LEU A 1 115 ? -15.419 -8.453 26.299 1.00 82.81 115 LEU A C 1
ATOM 882 O O . LEU A 1 115 ? -14.559 -7.601 26.522 1.00 82.81 115 LEU A O 1
ATOM 886 N N . GLY A 1 116 ? -16.348 -8.297 25.355 1.00 83.81 116 GLY A N 1
ATOM 887 C CA . GLY A 1 116 ? -16.547 -7.034 24.644 1.00 83.81 116 GLY A CA 1
ATOM 888 C C . GLY A 1 116 ? -17.137 -5.936 25.540 1.00 83.81 116 GLY A C 1
ATOM 889 O O . GLY A 1 116 ? -17.679 -6.205 26.619 1.00 83.81 116 GLY A O 1
ATOM 890 N N . LEU A 1 117 ? -17.051 -4.685 25.085 1.00 87.31 117 LEU A N 1
ATOM 891 C CA . LEU A 1 117 ? -17.708 -3.559 25.744 1.00 87.31 117 LEU A CA 1
ATOM 892 C C . LEU A 1 117 ? -19.234 -3.688 25.707 1.00 87.31 117 LEU A C 1
ATOM 894 O O . LEU A 1 117 ? -19.836 -4.136 24.735 1.00 87.31 117 LEU A O 1
ATOM 898 N N . THR A 1 118 ? -19.858 -3.248 26.795 1.00 83.31 118 THR A N 1
ATOM 899 C CA . THR A 1 118 ? -21.312 -3.205 26.960 1.00 83.31 118 THR A CA 1
ATOM 900 C C . THR A 1 118 ? -21.899 -1.909 26.407 1.00 83.31 118 THR A C 1
ATOM 902 O O . THR A 1 118 ? -21.236 -0.872 26.382 1.00 83.31 118 THR A O 1
ATOM 905 N N . LYS A 1 119 ? -23.179 -1.934 26.021 1.00 82.00 119 LYS A N 1
ATOM 906 C CA . LYS A 1 119 ? -23.910 -0.747 25.555 1.00 82.00 119 LYS A CA 1
ATOM 907 C C . LYS A 1 119 ? -23.781 0.416 26.553 1.00 82.00 119 LYS A C 1
ATOM 909 O O . LYS A 1 119 ? -24.067 0.255 27.735 1.00 82.00 119 LYS A O 1
ATOM 914 N N . GLY A 1 120 ? -23.363 1.584 26.063 1.00 83.50 120 GLY A N 1
ATOM 915 C CA . GLY A 1 120 ? -23.129 2.790 26.870 1.00 83.50 120 GLY A CA 1
ATOM 916 C C . GLY A 1 120 ? -21.679 2.996 27.328 1.00 83.50 120 GLY A C 1
ATOM 917 O O . GLY A 1 120 ? -21.335 4.115 27.704 1.00 83.50 120 GLY A O 1
ATOM 918 N N . SER A 1 121 ? -20.818 1.975 27.247 1.00 91.75 121 SER A N 1
ATOM 919 C CA . SER A 1 121 ? -19.366 2.128 27.413 1.00 91.75 121 SER A CA 1
ATOM 920 C C . SER A 1 121 ? -18.749 2.995 26.307 1.00 91.75 121 SER A C 1
ATOM 922 O O . SER A 1 121 ? -19.321 3.156 25.227 1.00 91.75 121 SER A O 1
ATOM 924 N N . LYS A 1 122 ? -17.556 3.541 26.564 1.00 92.12 122 LYS A N 1
ATOM 925 C CA . LYS A 1 122 ? -16.828 4.433 25.649 1.00 92.12 122 LYS A CA 1
ATOM 926 C C . LYS A 1 122 ? -15.378 3.983 25.484 1.00 92.12 122 LYS A C 1
ATOM 928 O O . LYS A 1 122 ? -14.750 3.552 26.448 1.00 92.12 122 LYS A O 1
ATOM 933 N N . ILE A 1 123 ? -14.844 4.151 24.275 1.00 93.81 123 ILE A N 1
ATOM 934 C CA . ILE A 1 123 ? -13.409 4.056 23.987 1.00 93.81 123 ILE A CA 1
ATOM 935 C C . ILE A 1 123 ? -12.898 5.478 23.756 1.00 93.81 123 ILE A C 1
ATOM 937 O O . ILE A 1 123 ? -13.421 6.187 22.896 1.00 93.81 123 ILE A O 1
ATOM 941 N N . LEU A 1 124 ? -11.870 5.885 24.496 1.00 93.81 124 LEU A N 1
ATOM 942 C CA . LEU A 1 124 ? -11.059 7.054 24.178 1.00 93.81 124 LEU A CA 1
ATOM 943 C C . LEU A 1 124 ? -9.787 6.569 23.481 1.00 93.81 124 LEU A C 1
ATOM 945 O O . LEU A 1 124 ? -9.008 5.811 24.053 1.00 93.81 124 LEU A O 1
ATOM 949 N N . LEU A 1 125 ? -9.595 6.997 22.238 1.00 93.31 125 LEU A N 1
ATOM 950 C CA . LEU A 1 125 ? -8.411 6.702 21.440 1.00 93.31 125 LEU A CA 1
ATOM 951 C C . LEU A 1 125 ? -7.582 7.980 21.320 1.00 93.31 125 LEU A C 1
ATOM 953 O O . LEU A 1 125 ? -8.080 9.000 20.847 1.00 93.31 125 LEU A O 1
ATOM 957 N N . SER A 1 126 ? -6.329 7.924 21.757 1.00 92.62 126 SER A N 1
ATOM 958 C CA . SER A 1 126 ? -5.410 9.061 21.764 1.00 92.62 126 SER A CA 1
ATOM 959 C C . SER A 1 126 ? -4.067 8.681 21.144 1.00 92.62 126 SER A C 1
ATOM 961 O O . SER A 1 126 ? -3.655 7.521 21.180 1.00 92.62 126 SER A O 1
ATOM 963 N N . ALA A 1 127 ? -3.398 9.663 20.545 1.00 93.62 127 ALA A N 1
ATOM 964 C CA . ALA A 1 127 ? -2.111 9.503 19.881 1.00 93.62 127 ALA A CA 1
ATOM 965 C C . ALA A 1 127 ? -1.170 10.640 20.303 1.00 93.62 127 ALA A C 1
ATOM 967 O O . ALA A 1 127 ? -1.611 11.784 20.418 1.00 93.62 127 ALA A O 1
ATOM 968 N N . SER A 1 128 ? 0.120 10.353 20.500 1.00 94.69 128 SER A N 1
ATOM 969 C CA . SER A 1 128 ? 1.115 11.366 20.900 1.00 94.69 128 SER A CA 1
ATOM 970 C C . SER A 1 128 ? 1.340 12.460 19.850 1.00 94.69 128 SER A C 1
ATOM 972 O O . SER A 1 128 ? 1.824 13.541 20.177 1.00 94.69 128 SER A O 1
ATOM 974 N N . SER A 1 129 ? 0.979 12.196 18.592 1.00 93.69 129 SER A N 1
ATOM 975 C CA . SER A 1 129 ? 0.942 13.173 17.507 1.00 93.69 129 SER A CA 1
ATOM 976 C C . SER A 1 129 ? -0.108 12.773 16.469 1.00 93.69 129 SER A C 1
ATOM 978 O O . SER A 1 129 ? -0.305 11.590 16.200 1.00 93.69 129 SER A O 1
ATOM 980 N N . SER A 1 130 ? -0.734 13.761 15.826 1.00 90.19 130 SER A N 1
ATOM 981 C CA . SER A 1 130 ? -1.595 13.566 14.650 1.00 90.19 130 SER A CA 1
ATOM 982 C C . SER A 1 130 ? -0.816 13.469 13.329 1.00 90.19 130 SER A C 1
ATOM 984 O O . SER A 1 130 ? -1.415 13.289 12.266 1.00 90.19 130 SER A O 1
ATOM 986 N N . ARG A 1 131 ? 0.519 13.609 13.366 1.00 93.56 131 ARG A N 1
ATOM 987 C CA . ARG A 1 131 ? 1.401 13.575 12.187 1.00 93.56 131 ARG A CA 1
ATOM 988 C C . ARG A 1 131 ? 2.816 13.079 12.492 1.00 93.56 131 ARG A C 1
ATOM 990 O O . ARG A 1 131 ? 3.358 13.364 13.558 1.00 93.56 131 ARG A O 1
ATOM 997 N N . ALA A 1 132 ? 3.431 12.411 11.523 1.00 95.00 132 ALA A N 1
ATOM 998 C CA . ALA A 1 132 ? 4.831 11.972 11.539 1.00 95.00 132 ALA A CA 1
ATOM 999 C C . ALA A 1 132 ? 5.372 11.902 10.095 1.00 95.00 132 ALA A C 1
ATOM 1001 O O . ALA A 1 132 ? 4.564 11.905 9.163 1.00 95.00 132 ALA A O 1
ATOM 1002 N N . PRO A 1 133 ? 6.693 11.854 9.854 1.00 94.94 133 PRO A N 1
ATOM 1003 C CA . PRO A 1 133 ? 7.215 11.539 8.528 1.00 94.94 133 PRO A CA 1
ATOM 1004 C C . PRO A 1 133 ? 6.978 10.057 8.172 1.00 94.94 133 PRO A C 1
ATOM 1006 O O . PRO A 1 133 ? 6.903 9.191 9.040 1.00 94.94 133 PRO A O 1
ATOM 1009 N N . ALA A 1 134 ? 6.845 9.775 6.879 1.00 93.25 134 ALA A N 1
ATOM 1010 C CA . ALA A 1 134 ? 6.689 8.450 6.287 1.00 93.25 134 ALA A CA 1
ATOM 1011 C C . ALA A 1 134 ? 8.066 7.862 5.936 1.00 93.25 134 ALA A C 1
ATOM 1013 O O . ALA A 1 134 ? 8.454 7.763 4.772 1.00 93.25 134 ALA A O 1
ATOM 1014 N N . ASP A 1 135 ? 8.831 7.547 6.973 1.00 91.31 135 ASP A N 1
ATOM 1015 C CA . ASP A 1 135 ? 10.239 7.133 6.930 1.00 91.31 135 ASP A CA 1
ATOM 1016 C C . ASP A 1 135 ? 10.447 5.630 7.218 1.00 91.31 135 ASP A C 1
ATOM 1018 O O . ASP A 1 135 ? 11.578 5.141 7.196 1.00 91.31 135 ASP A O 1
ATOM 1022 N N . ASN A 1 136 ? 9.366 4.884 7.487 1.00 89.81 136 ASN A N 1
ATOM 1023 C CA . ASN A 1 136 ? 9.385 3.507 7.993 1.00 89.81 136 ASN A CA 1
ATOM 1024 C C . ASN A 1 136 ? 10.116 3.322 9.348 1.00 89.81 136 ASN A C 1
ATOM 1026 O O . ASN A 1 136 ? 10.594 2.221 9.639 1.00 89.81 136 ASN A O 1
ATOM 1030 N N . GLN A 1 137 ? 10.239 4.373 10.169 1.00 90.62 137 GLN A N 1
ATOM 1031 C CA . GLN A 1 137 ? 11.009 4.377 11.428 1.00 90.62 137 GLN A CA 1
ATOM 1032 C C . GLN A 1 137 ? 10.339 5.161 12.566 1.00 90.62 137 GLN A C 1
ATOM 1034 O O . GLN A 1 137 ? 10.368 4.710 13.717 1.00 90.62 137 GLN A O 1
ATOM 1039 N N . SER A 1 138 ? 9.742 6.312 12.248 1.00 94.44 138 SER A N 1
ATOM 1040 C CA . SER A 1 138 ? 9.039 7.199 13.167 1.00 94.44 138 SER A CA 1
ATOM 1041 C C . SER A 1 138 ? 7.898 6.489 13.880 1.00 94.44 138 SER A C 1
ATOM 1043 O O . SER A 1 138 ? 7.270 5.568 13.355 1.00 94.44 138 SER A O 1
ATOM 1045 N N . GLN A 1 139 ? 7.649 6.911 15.114 1.00 94.75 139 GLN A N 1
ATOM 1046 C CA . GLN A 1 139 ? 6.797 6.202 16.059 1.00 94.75 139 GLN A CA 1
ATOM 1047 C C . GLN A 1 139 ? 5.810 7.166 16.706 1.00 94.75 139 GLN A C 1
ATOM 1049 O O . GLN A 1 139 ? 6.180 8.252 17.150 1.00 94.75 139 GLN A O 1
ATOM 1054 N N . ILE A 1 140 ? 4.548 6.752 16.752 1.00 95.81 140 ILE A N 1
ATOM 1055 C CA . ILE A 1 140 ? 3.469 7.458 17.434 1.00 95.81 140 ILE A CA 1
ATOM 1056 C C . ILE A 1 140 ? 2.953 6.539 18.534 1.00 95.81 140 ILE A C 1
ATOM 1058 O O . ILE A 1 140 ? 2.535 5.413 18.263 1.00 95.81 140 ILE A O 1
ATOM 1062 N N . ASN A 1 141 ? 2.969 7.019 19.774 1.00 95.62 141 ASN A N 1
ATOM 1063 C CA . ASN A 1 141 ? 2.417 6.275 20.898 1.00 95.62 141 ASN A CA 1
ATOM 1064 C C . ASN A 1 141 ? 0.895 6.392 20.822 1.00 95.62 141 ASN A C 1
ATOM 1066 O O . ASN A 1 141 ? 0.364 7.502 20.758 1.00 95.62 141 ASN A O 1
ATOM 1070 N N . VAL A 1 142 ? 0.208 5.257 20.815 1.00 94.75 142 VAL A N 1
ATOM 1071 C CA . VAL A 1 142 ? -1.249 5.142 20.767 1.00 94.75 142 VAL A CA 1
ATOM 1072 C C . VAL A 1 142 ? -1.718 4.621 22.116 1.00 94.75 142 VAL A C 1
ATOM 1074 O O . VAL A 1 142 ? -1.301 3.546 22.541 1.00 94.75 142 VAL A O 1
ATOM 1077 N N . LYS A 1 143 ? -2.600 5.368 22.777 1.00 94.06 143 LYS A N 1
ATOM 1078 C CA . LYS A 1 143 ? -3.190 5.002 24.066 1.00 94.06 143 LYS A CA 1
ATOM 1079 C C . LYS A 1 143 ? -4.702 4.871 23.924 1.00 94.06 143 LYS A C 1
ATOM 1081 O O . LYS A 1 143 ? -5.373 5.766 23.401 1.00 94.06 143 LYS A O 1
ATOM 1086 N N . ILE A 1 144 ? -5.216 3.742 24.395 1.00 93.75 144 ILE A N 1
ATOM 1087 C CA . ILE A 1 144 ? -6.616 3.335 24.328 1.00 93.75 144 ILE A CA 1
ATOM 1088 C C . ILE A 1 144 ? -7.133 3.232 25.760 1.00 93.75 144 ILE A C 1
ATOM 1090 O O . ILE A 1 144 ? -6.607 2.445 26.544 1.00 93.75 144 ILE A O 1
ATOM 1094 N N . GLU A 1 145 ? -8.163 4.002 26.097 1.00 93.69 145 GLU A N 1
ATOM 1095 C CA . GLU A 1 145 ? -8.766 4.016 27.432 1.00 93.69 145 GLU A CA 1
ATOM 1096 C C . GLU A 1 145 ? -10.243 3.616 27.360 1.00 93.69 145 GLU A C 1
ATOM 1098 O O . GLU A 1 145 ? -11.000 4.104 26.518 1.00 93.69 145 GLU A O 1
ATOM 1103 N N . LEU A 1 146 ? -10.648 2.689 28.226 1.00 94.00 146 LEU A N 1
ATOM 1104 C CA . LEU A 1 146 ? -11.949 2.028 28.212 1.00 94.00 146 LEU A CA 1
ATOM 1105 C C . LEU A 1 146 ? -12.755 2.462 29.430 1.00 94.00 146 LEU A C 1
ATOM 1107 O O . LEU A 1 146 ? -12.398 2.145 30.567 1.00 94.00 146 LEU A O 1
ATOM 1111 N N . PHE A 1 147 ? -13.863 3.152 29.181 1.00 93.00 147 PHE A N 1
ATOM 1112 C CA . PHE A 1 147 ? -14.732 3.699 30.215 1.00 93.00 147 PHE A CA 1
ATOM 1113 C C . PHE A 1 147 ? -16.099 3.012 30.216 1.00 93.00 147 PHE A C 1
ATOM 1115 O O . PHE A 1 147 ? -16.660 2.691 29.164 1.00 93.00 147 PHE A O 1
ATOM 1122 N N . ASP A 1 148 ? -16.653 2.795 31.406 1.00 91.56 148 ASP A N 1
ATOM 1123 C CA . ASP A 1 148 ? -18.034 2.359 31.583 1.00 91.56 148 ASP A CA 1
ATOM 1124 C C . ASP A 1 148 ? -19.035 3.490 31.263 1.00 91.56 148 ASP A C 1
ATOM 1126 O O . ASP A 1 148 ? -18.661 4.615 30.915 1.00 91.56 148 ASP A O 1
ATOM 1130 N N . SER A 1 149 ? -20.332 3.195 31.370 1.00 90.44 149 SER A N 1
ATOM 1131 C CA . SER A 1 149 ? -21.403 4.175 31.137 1.00 90.44 149 SER A CA 1
ATOM 1132 C C . SER A 1 149 ? -21.363 5.378 32.086 1.00 90.44 149 SER A C 1
ATOM 1134 O O . SER A 1 149 ? -21.925 6.422 31.763 1.00 90.44 149 SER A O 1
ATOM 1136 N N . ASN A 1 150 ? -20.693 5.243 33.233 1.00 91.56 150 ASN A N 1
ATOM 1137 C CA . ASN A 1 150 ? -20.562 6.270 34.264 1.00 91.56 150 ASN A CA 1
ATOM 1138 C C . ASN A 1 150 ? -19.257 7.077 34.113 1.00 91.56 150 ASN A C 1
ATOM 1140 O O . ASN A 1 150 ? -19.004 7.983 34.903 1.00 91.56 150 ASN A O 1
ATOM 1144 N N . GLY A 1 151 ? -18.425 6.764 33.111 1.00 89.44 151 GLY A N 1
ATOM 1145 C CA . GLY A 1 151 ? -17.144 7.429 32.872 1.00 89.44 151 GLY A CA 1
ATOM 1146 C C . GLY A 1 151 ? -15.988 6.924 33.741 1.00 89.44 151 GLY A C 1
ATOM 1147 O O . GLY A 1 151 ? -14.962 7.596 33.815 1.00 89.44 151 GLY A O 1
ATOM 1148 N N . LYS A 1 152 ? -16.113 5.759 34.389 1.00 92.62 152 LYS A N 1
ATOM 1149 C CA . LYS A 1 152 ? -15.032 5.136 35.170 1.00 92.62 152 LYS A CA 1
ATOM 1150 C C . LYS A 1 152 ? -14.260 4.121 34.321 1.00 92.62 152 LYS A C 1
ATOM 1152 O O . LYS A 1 152 ? -14.854 3.411 33.515 1.00 92.62 152 LYS A O 1
ATOM 1157 N N . LEU A 1 153 ? -12.941 4.028 34.518 1.00 91.69 153 LEU A N 1
ATOM 1158 C CA . LEU A 1 153 ? -12.103 3.024 33.848 1.00 91.69 153 LEU A CA 1
ATOM 1159 C C . LEU A 1 153 ? -12.574 1.592 34.147 1.00 91.69 153 LEU A C 1
ATOM 1161 O O . LEU A 1 153 ? -12.857 1.235 35.294 1.00 91.69 153 LEU A O 1
ATOM 1165 N N . ILE A 1 154 ? -12.617 0.764 33.105 1.00 90.62 154 ILE A N 1
ATOM 1166 C CA . ILE A 1 154 ? -13.060 -0.629 33.174 1.00 90.62 154 ILE A CA 1
ATOM 1167 C C . ILE A 1 154 ? -11.913 -1.515 33.681 1.00 90.62 154 ILE A C 1
ATOM 1169 O O . ILE A 1 154 ? -10.959 -1.789 32.963 1.00 90.62 154 ILE A O 1
ATOM 1173 N N . LEU A 1 155 ? -12.033 -2.002 34.920 1.00 88.19 155 LEU A N 1
ATOM 1174 C CA . LEU A 1 155 ? -11.021 -2.829 35.607 1.00 88.19 155 LEU A CA 1
ATOM 1175 C C . LEU A 1 155 ? -11.212 -4.351 35.434 1.00 88.19 155 LEU A C 1
ATOM 1177 O O . LEU A 1 155 ? -10.634 -5.141 36.180 1.00 88.19 155 LEU A O 1
ATOM 1181 N N . LYS A 1 156 ? -12.068 -4.775 34.497 1.00 87.44 156 LYS A N 1
ATOM 1182 C CA . LYS A 1 156 ? -12.244 -6.188 34.123 1.00 87.44 156 LYS A CA 1
ATOM 1183 C C . LYS A 1 156 ? -11.509 -6.473 32.807 1.00 87.44 156 LYS A C 1
ATOM 1185 O O . LYS A 1 156 ? -11.467 -5.577 31.958 1.00 87.44 156 LYS A O 1
ATOM 1190 N N . PRO A 1 157 ? -10.997 -7.702 32.592 1.00 88.56 157 PRO A N 1
ATOM 1191 C CA . PRO A 1 157 ? -10.477 -8.123 31.296 1.00 88.56 157 PRO A CA 1
ATOM 1192 C C . PRO A 1 157 ? -11.471 -7.788 30.180 1.00 88.56 157 PRO A C 1
ATOM 1194 O O . PRO A 1 157 ? -12.626 -8.214 30.205 1.00 88.56 157 PRO A O 1
ATOM 1197 N N . THR A 1 158 ? -11.031 -6.978 29.224 1.00 91.31 158 THR A N 1
ATOM 1198 C CA . THR A 1 158 ? -11.868 -6.488 28.127 1.00 91.31 158 THR A CA 1
ATOM 1199 C C . THR A 1 158 ? -11.117 -6.677 26.819 1.00 91.31 158 THR A C 1
ATOM 1201 O O . THR A 1 158 ? -9.952 -6.286 26.723 1.00 91.31 158 THR A O 1
ATOM 1204 N N . LYS A 1 159 ? -11.767 -7.289 25.824 1.00 91.88 159 LYS A N 1
ATOM 1205 C CA . LYS A 1 159 ? -11.213 -7.460 24.478 1.00 91.88 159 LYS A CA 1
ATOM 1206 C C . LYS A 1 159 ? -11.487 -6.211 23.648 1.00 91.88 159 LYS A C 1
ATOM 1208 O O . LYS A 1 159 ? -12.610 -5.709 23.633 1.00 91.88 159 LYS A O 1
ATOM 1213 N N . ILE A 1 160 ? -10.482 -5.750 22.920 1.00 93.25 160 ILE A N 1
ATOM 1214 C CA . ILE A 1 160 ? -10.580 -4.686 21.927 1.00 93.25 160 ILE A CA 1
ATOM 1215 C C . ILE A 1 160 ? -9.903 -5.122 20.626 1.00 93.25 160 ILE A C 1
ATOM 1217 O O . ILE A 1 160 ? -8.966 -5.916 20.614 1.00 93.25 160 ILE A O 1
ATOM 1221 N N . TYR A 1 161 ? -10.380 -4.557 19.532 1.00 93.25 161 TYR A N 1
ATOM 1222 C CA . TYR A 1 161 ? -9.831 -4.687 18.194 1.00 93.25 161 TYR A CA 1
ATOM 1223 C C . TYR A 1 161 ? -9.255 -3.330 17.816 1.00 93.25 161 TYR A C 1
ATOM 1225 O O . TYR A 1 161 ? -9.969 -2.333 17.920 1.00 93.25 161 TYR A O 1
ATOM 1233 N N . ILE A 1 162 ? -7.998 -3.269 17.388 1.00 93.88 162 ILE A N 1
ATOM 1234 C CA . ILE A 1 162 ? -7.410 -2.054 16.822 1.00 93.88 162 ILE A CA 1
ATOM 1235 C C . ILE A 1 162 ? -6.828 -2.338 15.441 1.00 93.88 162 ILE A C 1
ATOM 1237 O O . ILE A 1 162 ? -6.160 -3.344 15.210 1.00 93.88 162 ILE A O 1
ATOM 1241 N N . GLU A 1 163 ? -7.106 -1.442 14.505 1.00 93.31 163 GLU A N 1
ATOM 1242 C CA . GLU A 1 163 ? -6.659 -1.537 13.124 1.00 93.31 163 GLU A CA 1
ATOM 1243 C C . GLU A 1 163 ? -6.174 -0.186 12.601 1.00 93.31 163 GLU A C 1
ATOM 1245 O O . GLU A 1 163 ? -6.673 0.873 12.991 1.00 93.31 163 GLU A O 1
ATOM 1250 N N . THR A 1 164 ? -5.185 -0.233 11.711 1.00 92.19 164 THR A N 1
ATOM 1251 C CA . THR A 1 164 ? -4.679 0.926 10.979 1.00 92.19 164 THR A CA 1
ATOM 1252 C C . THR A 1 164 ? -4.684 0.650 9.479 1.00 92.19 164 THR A C 1
ATOM 1254 O O . THR A 1 164 ? -4.308 -0.436 9.036 1.00 92.19 164 THR A O 1
ATOM 1257 N N . SER A 1 165 ? -5.079 1.635 8.670 1.00 87.94 165 SER A N 1
ATOM 1258 C CA . SER A 1 165 ? -5.024 1.509 7.206 1.00 87.94 165 SER A CA 1
ATOM 1259 C C . SER A 1 165 ? -3.609 1.663 6.630 1.00 87.94 165 SER A C 1
ATOM 1261 O O . SER A 1 165 ? -3.388 1.304 5.475 1.00 87.94 165 SER A O 1
ATOM 1263 N N . ALA A 1 166 ? -2.657 2.203 7.402 1.00 89.50 166 ALA A N 1
ATOM 1264 C CA . ALA A 1 166 ? -1.246 2.306 7.027 1.00 89.50 166 ALA A CA 1
ATOM 1265 C C . ALA A 1 166 ? -0.321 2.356 8.259 1.00 89.50 166 ALA A C 1
ATOM 1267 O O . ALA A 1 166 ? -0.722 2.785 9.342 1.00 89.50 166 ALA A O 1
ATOM 1268 N N . GLY A 1 167 ? 0.933 1.935 8.082 1.00 91.44 167 GLY A N 1
ATOM 1269 C CA . GLY A 1 167 ? 1.858 1.683 9.191 1.00 91.44 167 GLY A CA 1
ATOM 1270 C C . GLY A 1 167 ? 1.596 0.331 9.865 1.00 91.44 167 GLY A C 1
ATOM 1271 O O . GLY A 1 167 ? 0.772 -0.458 9.398 1.00 91.44 167 GLY A O 1
ATOM 1272 N N . SER A 1 168 ? 2.312 0.053 10.952 1.00 93.00 168 SER A N 1
ATOM 1273 C CA . SER A 1 168 ? 2.194 -1.208 11.695 1.00 93.00 168 SER A CA 1
ATOM 1274 C C . SER A 1 168 ? 2.365 -1.005 13.200 1.00 93.00 168 SER A C 1
ATOM 1276 O O . SER A 1 168 ? 3.121 -0.148 13.652 1.00 93.00 168 SER A O 1
ATOM 1278 N N . PHE A 1 169 ? 1.633 -1.778 13.996 1.00 94.00 169 PHE A N 1
ATOM 1279 C CA . PHE A 1 169 ? 1.744 -1.785 15.448 1.00 94.00 169 PHE A CA 1
ATOM 1280 C C . PHE A 1 169 ? 2.954 -2.599 15.909 1.00 94.00 169 PHE A C 1
ATOM 1282 O O . PHE A 1 169 ? 3.336 -3.599 15.296 1.00 94.00 169 PHE A O 1
ATOM 1289 N N . LYS A 1 170 ? 3.507 -2.187 17.046 1.00 90.88 170 LYS A N 1
ATOM 1290 C CA . LYS A 1 170 ? 4.445 -2.939 17.881 1.00 90.88 170 LYS A CA 1
ATOM 1291 C C . LYS A 1 170 ? 4.198 -2.607 19.360 1.00 90.88 170 LYS A C 1
ATOM 1293 O O . LYS A 1 170 ? 3.451 -1.668 19.662 1.00 90.88 170 LYS A O 1
ATOM 1298 N N . THR A 1 171 ? 4.842 -3.325 20.280 1.00 87.25 171 THR A N 1
ATOM 1299 C CA . THR A 1 171 ? 4.941 -2.856 21.672 1.00 87.25 171 THR A CA 1
ATOM 1300 C C . THR A 1 171 ? 5.987 -1.736 21.771 1.00 87.25 171 THR A C 1
ATOM 1302 O O . THR A 1 171 ? 6.653 -1.401 20.785 1.00 87.25 171 THR A O 1
ATOM 1305 N N . PHE A 1 172 ? 6.134 -1.116 22.945 1.00 82.69 172 PHE A N 1
ATOM 1306 C CA . PHE A 1 172 ? 7.186 -0.116 23.160 1.00 82.69 172 PHE A CA 1
ATOM 1307 C C . PHE A 1 172 ? 8.573 -0.691 22.851 1.00 82.69 172 PHE A C 1
ATOM 1309 O O . PHE A 1 172 ? 9.276 -0.168 21.977 1.00 82.69 172 PHE A O 1
ATOM 1316 N N . ASP A 1 173 ? 8.896 -1.816 23.490 1.00 79.00 173 ASP A N 1
ATOM 1317 C CA . ASP A 1 173 ? 10.249 -2.374 23.531 1.00 79.00 173 ASP A CA 1
ATOM 1318 C C . ASP A 1 173 ? 10.557 -3.358 22.392 1.00 79.00 173 ASP A C 1
ATOM 1320 O O . ASP A 1 173 ? 11.725 -3.593 22.090 1.00 79.00 173 ASP A O 1
ATOM 1324 N N . SER A 1 174 ? 9.539 -3.938 21.737 1.00 82.81 174 SER A N 1
ATOM 1325 C CA . SER A 1 174 ? 9.734 -5.033 20.775 1.00 82.81 174 SER A CA 1
ATOM 1326 C C . SER A 1 174 ? 8.705 -5.033 19.627 1.00 82.81 174 SER A C 1
ATOM 1328 O O . SER A 1 174 ? 7.530 -4.721 19.847 1.00 82.81 174 SER A O 1
ATOM 1330 N N . PRO A 1 175 ? 9.091 -5.381 18.380 1.00 85.12 175 PRO A N 1
ATOM 1331 C CA . PRO A 1 175 ? 8.128 -5.729 17.334 1.00 85.12 175 PRO A CA 1
ATOM 1332 C C . PRO A 1 175 ? 7.351 -7.005 17.693 1.00 85.12 175 PRO A C 1
ATOM 1334 O O . PRO A 1 175 ? 7.757 -7.764 18.567 1.00 85.12 175 PRO A O 1
ATOM 1337 N N . PHE A 1 176 ? 6.234 -7.264 17.014 1.00 87.56 176 PHE A N 1
ATOM 1338 C CA . PHE A 1 176 ? 5.501 -8.517 17.203 1.00 87.56 176 PHE A CA 1
ATOM 1339 C C . PHE A 1 176 ? 6.194 -9.700 16.520 1.00 87.56 176 PHE A C 1
ATOM 1341 O O . PHE A 1 176 ? 6.840 -9.543 15.478 1.00 87.56 176 PHE A O 1
ATOM 1348 N N . HIS A 1 177 ? 6.025 -10.889 17.099 1.00 84.38 177 HIS A N 1
ATOM 1349 C CA . HIS A 1 177 ? 6.569 -12.143 16.583 1.00 84.38 177 HIS A CA 1
ATOM 1350 C C . HIS A 1 177 ? 5.497 -13.234 16.499 1.00 84.38 177 HIS A C 1
ATOM 1352 O O . HIS A 1 177 ? 4.659 -13.350 17.386 1.00 84.38 177 HIS A O 1
ATOM 1358 N N . THR A 1 178 ? 5.575 -14.061 15.458 1.00 79.31 178 THR A N 1
ATOM 1359 C CA . THR A 1 178 ? 4.862 -15.343 15.332 1.00 79.31 178 THR A CA 1
ATOM 1360 C C . THR A 1 178 ? 5.861 -16.494 15.393 1.00 79.31 178 THR A C 1
ATOM 1362 O O . THR A 1 178 ? 7.061 -16.287 15.201 1.00 79.31 178 THR A O 1
ATOM 1365 N N . ILE A 1 179 ? 5.373 -17.715 15.585 1.00 75.75 179 ILE A N 1
ATOM 1366 C CA . ILE A 1 179 ? 6.161 -18.942 15.429 1.00 75.75 179 ILE A CA 1
ATOM 1367 C C . ILE A 1 179 ? 5.839 -19.560 14.062 1.00 75.75 179 ILE A C 1
ATOM 1369 O O . ILE A 1 179 ? 4.673 -19.605 13.678 1.00 75.75 179 ILE A O 1
ATOM 1373 N N . ASP A 1 180 ? 6.855 -19.984 13.309 1.00 70.12 180 ASP A N 1
ATOM 1374 C CA . ASP A 1 180 ? 6.660 -20.705 12.046 1.00 70.12 180 ASP A CA 1
ATOM 1375 C C . ASP A 1 180 ? 6.406 -22.213 12.249 1.00 70.12 180 ASP A C 1
ATOM 1377 O O . ASP A 1 180 ? 6.469 -22.739 13.361 1.00 70.12 180 ASP A O 1
ATOM 1381 N N . ALA A 1 181 ? 6.131 -22.936 11.160 1.00 72.00 181 ALA A N 1
ATOM 1382 C CA . ALA A 1 181 ? 5.836 -24.372 11.198 1.00 72.00 181 ALA A CA 1
ATOM 1383 C C . ALA A 1 181 ? 6.989 -25.257 11.731 1.00 72.00 181 ALA A C 1
ATOM 1385 O O . ALA A 1 181 ? 6.778 -26.446 11.965 1.00 72.00 181 ALA A O 1
ATOM 1386 N N . VAL A 1 182 ? 8.194 -24.703 11.912 1.00 76.69 182 VAL A N 1
ATOM 1387 C CA . VAL A 1 182 ? 9.397 -25.396 12.407 1.00 76.69 182 VAL A CA 1
ATOM 1388 C C . VAL A 1 182 ? 9.779 -24.919 13.821 1.00 76.69 182 VAL A C 1
ATOM 1390 O O . VAL A 1 182 ? 10.763 -25.382 14.394 1.00 76.69 182 VAL A O 1
ATOM 1393 N N . GLY A 1 183 ? 8.987 -24.026 14.426 1.00 74.31 183 GLY A N 1
ATOM 1394 C CA . GLY A 1 183 ? 9.201 -23.523 15.783 1.00 74.31 183 GLY A CA 1
ATOM 1395 C C . GLY A 1 183 ? 10.064 -22.258 15.876 1.00 74.31 183 GLY A C 1
ATOM 1396 O O . GLY A 1 183 ? 10.361 -21.821 16.989 1.00 74.31 183 GLY A O 1
ATOM 1397 N N . ALA A 1 184 ? 10.470 -21.649 14.757 1.00 74.88 184 ALA A N 1
ATOM 1398 C CA . ALA A 1 184 ? 11.322 -20.462 14.772 1.00 74.88 184 ALA A CA 1
ATOM 1399 C C . ALA A 1 184 ? 10.512 -19.161 14.927 1.00 74.88 184 ALA A C 1
ATOM 1401 O O . ALA A 1 184 ? 9.412 -19.009 14.392 1.00 74.88 184 ALA A O 1
ATOM 1402 N N . LEU A 1 185 ? 11.076 -18.193 15.657 1.00 75.94 185 LEU A N 1
ATOM 1403 C CA . LEU A 1 185 ? 10.471 -16.875 15.861 1.00 75.94 185 LEU A CA 1
ATOM 1404 C C . LEU A 1 185 ? 10.651 -15.991 14.622 1.00 75.94 185 LEU A C 1
ATOM 1406 O O . LEU A 1 185 ? 11.764 -15.585 14.286 1.00 75.94 185 LEU A O 1
ATOM 1410 N N . ARG A 1 186 ? 9.540 -15.602 13.999 1.00 75.88 186 ARG A N 1
ATOM 1411 C CA . ARG A 1 186 ? 9.498 -14.701 12.844 1.00 75.88 186 ARG A CA 1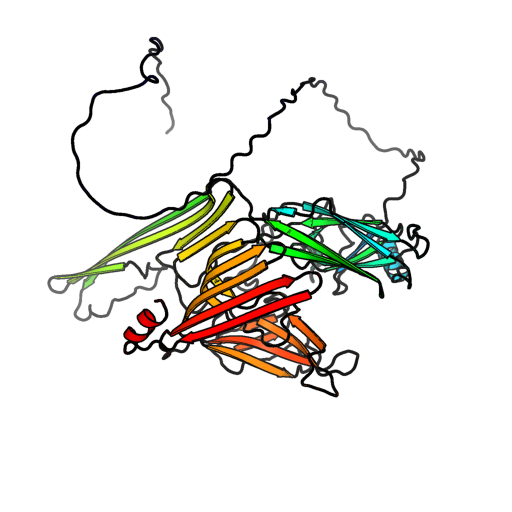
ATOM 1412 C C . ARG A 1 186 ? 8.903 -13.357 13.251 1.00 75.88 186 ARG A C 1
ATOM 1414 O O . ARG A 1 186 ? 7.809 -13.307 13.802 1.00 75.88 186 ARG A O 1
ATOM 1421 N N . ARG A 1 187 ? 9.597 -12.253 12.963 1.00 79.88 187 ARG A N 1
ATOM 1422 C CA . ARG A 1 187 ? 9.045 -10.898 13.141 1.00 79.88 187 ARG A CA 1
ATOM 1423 C C . ARG A 1 187 ? 7.873 -10.672 12.177 1.00 79.88 187 ARG A C 1
ATOM 1425 O O . ARG A 1 187 ? 7.985 -10.996 10.995 1.00 79.88 187 ARG A O 1
ATOM 1432 N N . VAL A 1 188 ? 6.800 -10.047 12.656 1.00 78.75 188 VAL A N 1
ATOM 1433 C CA . VAL A 1 188 ? 5.618 -9.695 11.856 1.00 78.75 188 VAL A CA 1
ATOM 1434 C C . VAL A 1 188 ? 5.287 -8.213 12.010 1.00 78.75 188 VAL A C 1
ATOM 1436 O O . VAL A 1 188 ? 5.362 -7.650 13.102 1.00 78.75 188 VAL A O 1
ATOM 1439 N N . GLU A 1 189 ? 4.926 -7.565 10.903 1.00 83.56 189 GLU A N 1
ATOM 1440 C CA . GLU A 1 189 ? 4.336 -6.227 10.924 1.00 83.56 189 GLU A CA 1
ATOM 1441 C C . GLU A 1 189 ? 2.813 -6.355 10.953 1.00 83.56 189 GLU A C 1
ATOM 1443 O O . GLU A 1 189 ? 2.215 -6.920 10.041 1.00 83.56 189 GLU A O 1
ATOM 1448 N N . VAL A 1 190 ? 2.186 -5.855 12.019 1.00 86.50 190 VAL A N 1
ATOM 1449 C CA . VAL A 1 190 ? 0.769 -6.104 12.309 1.00 86.50 190 VAL A CA 1
ATOM 1450 C C . VAL A 1 190 ? -0.021 -4.811 12.148 1.00 86.50 190 VAL A C 1
ATOM 1452 O O . VAL A 1 190 ? 0.180 -3.868 12.903 1.00 86.50 190 VAL A O 1
ATOM 1455 N N . ASN A 1 191 ? -0.934 -4.747 11.179 1.00 89.38 191 ASN A N 1
ATOM 1456 C CA . ASN A 1 191 ? -1.830 -3.598 10.979 1.00 89.38 191 ASN A CA 1
ATOM 1457 C C . ASN A 1 191 ? -3.229 -3.796 11.594 1.00 89.38 191 ASN A C 1
ATOM 1459 O O . ASN A 1 191 ? -4.015 -2.854 11.642 1.00 89.38 191 ASN A O 1
ATOM 1463 N N . ARG A 1 192 ? -3.536 -5.009 12.069 1.00 90.56 192 ARG A N 1
ATOM 1464 C CA . ARG A 1 192 ? -4.811 -5.419 12.669 1.00 90.56 192 ARG A CA 1
ATOM 1465 C C . ARG A 1 192 ? -4.543 -6.334 13.858 1.00 90.56 192 ARG A C 1
ATOM 1467 O O . ARG A 1 192 ? -3.969 -7.407 13.687 1.00 90.56 192 ARG A O 1
ATOM 1474 N N . LEU A 1 193 ? -4.945 -5.902 15.045 1.00 91.12 193 LEU A N 1
ATOM 1475 C CA . LEU A 1 193 ? -4.534 -6.486 16.314 1.00 91.12 193 LEU A CA 1
ATOM 1476 C C . LEU A 1 193 ? -5.749 -6.672 17.231 1.00 91.12 193 LEU A C 1
ATOM 1478 O O . LEU A 1 193 ? -6.490 -5.723 17.497 1.00 91.12 193 LEU A O 1
ATOM 1482 N N . GLU A 1 194 ? -5.934 -7.886 17.740 1.00 91.94 194 GLU A N 1
ATOM 1483 C CA . GLU A 1 194 ? -6.714 -8.117 18.950 1.00 91.94 194 GLU A CA 1
ATOM 1484 C C . GLU A 1 194 ? -5.837 -7.823 20.165 1.00 91.94 194 GLU A C 1
ATOM 1486 O O . GLU A 1 194 ? -4.696 -8.285 20.265 1.00 91.94 194 GLU A O 1
ATOM 1491 N N . VAL A 1 195 ? -6.394 -7.087 21.117 1.00 91.38 195 VAL A N 1
ATOM 1492 C CA . VAL A 1 195 ? -5.755 -6.779 22.392 1.00 91.38 195 VAL A CA 1
ATOM 1493 C C . VAL A 1 195 ? -6.742 -7.115 23.500 1.00 91.38 195 VAL A C 1
ATOM 1495 O O . VAL A 1 195 ? -7.907 -6.726 23.427 1.00 91.38 195 VAL A O 1
ATOM 1498 N N . ALA A 1 196 ? -6.300 -7.802 24.547 1.00 89.94 196 ALA A N 1
ATOM 1499 C CA . ALA A 1 196 ? -7.089 -7.925 25.770 1.00 89.94 196 ALA A CA 1
ATOM 1500 C C . ALA A 1 196 ? -6.351 -7.268 26.937 1.00 89.94 196 ALA A C 1
ATOM 1502 O O . ALA A 1 196 ? -5.142 -7.435 27.094 1.00 89.94 196 ALA A O 1
ATOM 1503 N N . VAL A 1 197 ? -7.086 -6.476 27.720 1.00 87.25 197 VAL A N 1
ATOM 1504 C CA . VAL A 1 197 ? -6.542 -5.557 28.730 1.00 87.25 197 VAL A CA 1
ATOM 1505 C C . VAL A 1 197 ? -7.316 -5.653 30.044 1.00 87.25 197 VAL A C 1
ATOM 1507 O O . VAL A 1 197 ? -8.545 -5.689 30.038 1.00 87.25 197 VAL A O 1
ATOM 1510 N N . THR A 1 198 ? -6.618 -5.671 31.185 1.00 80.12 198 THR A N 1
ATOM 1511 C CA . THR A 1 198 ? -7.260 -5.815 32.512 1.00 80.12 198 THR A CA 1
ATOM 1512 C C . THR A 1 198 ? -7.623 -4.512 33.212 1.00 80.12 198 THR A C 1
ATOM 1514 O O . THR A 1 198 ? -8.535 -4.514 34.027 1.00 80.12 198 THR A O 1
ATOM 1517 N N . ASN A 1 199 ? -6.914 -3.412 32.940 1.00 84.69 199 ASN A N 1
ATOM 1518 C CA . ASN A 1 199 ? -7.057 -2.160 33.702 1.00 84.69 199 ASN A CA 1
ATOM 1519 C C . ASN A 1 199 ? -7.737 -1.043 32.891 1.00 84.69 199 ASN A C 1
ATOM 1521 O O . ASN A 1 199 ? -7.666 0.124 33.265 1.00 84.69 199 ASN A O 1
ATOM 1525 N N . GLY A 1 200 ? -8.322 -1.386 31.741 1.00 87.06 200 GLY A N 1
ATOM 1526 C CA . GLY A 1 200 ? -8.980 -0.428 30.855 1.00 87.06 200 GLY A CA 1
ATOM 1527 C C . GLY A 1 200 ? -8.035 0.543 30.145 1.00 87.06 200 GLY A C 1
ATOM 1528 O O . GLY A 1 200 ? -8.524 1.480 29.535 1.00 87.06 200 GLY A O 1
ATOM 1529 N N . ILE A 1 201 ? -6.714 0.341 30.204 1.00 91.00 201 ILE A N 1
ATOM 1530 C CA . ILE A 1 201 ? -5.710 1.159 29.508 1.00 91.00 201 ILE A CA 1
ATOM 1531 C C . ILE A 1 201 ? -4.793 0.233 28.713 1.00 91.00 201 ILE A C 1
ATOM 1533 O O . ILE A 1 201 ? -4.104 -0.591 29.310 1.00 91.00 201 ILE A O 1
ATOM 1537 N N . ALA A 1 202 ? -4.780 0.363 27.389 1.00 89.56 202 ALA A N 1
ATOM 1538 C CA . ALA A 1 202 ? -3.833 -0.323 26.515 1.00 89.56 202 ALA A CA 1
ATOM 1539 C C . ALA A 1 202 ? -2.968 0.703 25.780 1.00 89.56 202 ALA A C 1
ATOM 1541 O O . ALA A 1 202 ? -3.483 1.691 25.256 1.00 89.56 202 ALA A O 1
ATOM 1542 N N . GLU A 1 203 ? -1.661 0.464 25.733 1.00 90.88 203 GLU A N 1
ATOM 1543 C CA . GLU A 1 203 ? -0.696 1.345 25.079 1.00 90.88 203 GLU A CA 1
ATOM 1544 C C . GLU A 1 203 ? 0.114 0.562 24.044 1.00 90.88 203 GLU A C 1
ATOM 1546 O O . GLU A 1 203 ? 0.550 -0.564 24.282 1.00 90.88 203 GLU A O 1
ATOM 1551 N N . LEU A 1 204 ? 0.264 1.163 22.869 1.00 92.38 204 LEU A N 1
ATOM 1552 C CA . LEU A 1 204 ? 0.873 0.590 21.676 1.00 92.38 204 LEU A CA 1
ATOM 1553 C C . LEU A 1 204 ? 1.750 1.643 21.006 1.00 92.38 204 LEU A C 1
ATOM 1555 O O . LEU A 1 204 ? 1.573 2.844 21.215 1.00 92.38 204 LEU A O 1
ATOM 1559 N N . VAL A 1 205 ? 2.639 1.209 20.118 1.00 94.94 205 VAL A N 1
ATOM 1560 C CA . VAL A 1 205 ? 3.359 2.125 19.234 1.00 94.94 205 VAL A CA 1
ATOM 1561 C C . VAL A 1 205 ? 2.993 1.824 17.787 1.00 94.94 205 VAL A C 1
ATOM 1563 O O . VAL A 1 205 ? 3.202 0.714 17.297 1.00 94.94 205 VAL A O 1
ATOM 1566 N N . LEU A 1 206 ? 2.461 2.830 17.095 1.00 96.00 206 LEU A N 1
ATOM 1567 C CA . LEU A 1 206 ? 2.263 2.818 15.652 1.00 96.00 206 LEU A CA 1
ATOM 1568 C C . LEU A 1 206 ? 3.557 3.279 14.974 1.00 96.00 206 LEU A C 1
ATOM 1570 O O . LEU A 1 206 ? 3.952 4.442 15.078 1.00 96.00 206 LEU A O 1
ATOM 1574 N N . LYS A 1 207 ? 4.210 2.357 14.272 1.00 94.94 207 LYS A N 1
ATOM 1575 C CA . LYS A 1 207 ? 5.333 2.617 13.373 1.00 94.94 207 LYS A CA 1
ATOM 1576 C C . LYS A 1 207 ? 4.806 3.231 12.072 1.00 94.94 207 LYS A C 1
ATOM 1578 O O . LYS A 1 207 ? 3.856 2.715 11.477 1.00 94.94 207 LYS A O 1
ATOM 1583 N N . ALA A 1 208 ? 5.437 4.311 11.624 1.00 94.81 208 ALA A N 1
ATOM 1584 C CA . ALA A 1 208 ? 5.118 4.977 10.370 1.00 94.81 208 ALA A CA 1
ATOM 1585 C C . ALA A 1 208 ? 5.320 4.049 9.151 1.00 94.81 208 ALA A C 1
ATOM 1587 O O . ALA A 1 208 ? 6.218 3.204 9.168 1.00 94.81 208 ALA A O 1
ATOM 1588 N N . PRO A 1 209 ? 4.525 4.201 8.075 1.00 92.31 209 PRO A N 1
ATOM 1589 C CA . PRO A 1 209 ? 4.774 3.546 6.793 1.00 92.31 209 PRO A CA 1
ATOM 1590 C C . PRO A 1 209 ? 5.974 4.170 6.058 1.00 92.31 209 PRO A C 1
ATOM 1592 O O . PRO A 1 209 ? 6.441 5.255 6.396 1.00 92.31 209 PRO A O 1
ATOM 1595 N N . ALA A 1 210 ? 6.427 3.512 4.988 1.00 86.94 210 ALA A N 1
ATOM 1596 C CA . ALA A 1 210 ? 7.427 4.051 4.055 1.00 86.94 210 ALA A CA 1
ATOM 1597 C C . ALA A 1 210 ? 6.856 5.041 3.014 1.00 86.94 210 ALA A C 1
ATOM 1599 O O . ALA A 1 210 ? 7.607 5.674 2.273 1.00 86.94 210 ALA A O 1
ATOM 1600 N N . THR A 1 211 ? 5.528 5.130 2.898 1.00 85.12 211 THR A N 1
ATOM 1601 C CA . THR A 1 211 ? 4.824 5.916 1.874 1.00 85.12 211 THR A CA 1
ATOM 1602 C C . THR A 1 211 ? 3.943 6.989 2.519 1.00 85.12 211 THR A C 1
ATOM 1604 O O . THR A 1 211 ? 3.134 6.632 3.380 1.00 85.12 211 THR A O 1
ATOM 1607 N N . PRO A 1 212 ? 4.032 8.267 2.101 1.00 89.12 212 PRO A N 1
ATOM 1608 C CA . PRO A 1 212 ? 3.162 9.329 2.607 1.00 89.12 212 PRO A CA 1
ATOM 1609 C C . PRO A 1 212 ? 1.676 9.068 2.336 1.00 89.12 212 PRO A C 1
ATOM 1611 O O . PRO A 1 212 ? 1.314 8.517 1.294 1.00 89.12 212 PRO A O 1
ATOM 1614 N N . GLY A 1 213 ? 0.821 9.506 3.259 1.00 87.38 213 GLY A N 1
ATOM 1615 C CA . GLY A 1 213 ? -0.634 9.367 3.194 1.00 87.38 213 GLY A CA 1
ATOM 1616 C C . GLY A 1 213 ? -1.297 9.481 4.569 1.00 87.38 213 GLY A C 1
ATOM 1617 O O . GLY A 1 213 ? -0.624 9.506 5.600 1.00 87.38 213 GLY A O 1
ATOM 1618 N N . THR A 1 214 ? -2.627 9.537 4.602 1.00 88.06 214 THR A N 1
ATOM 1619 C CA . THR A 1 214 ? -3.390 9.483 5.857 1.00 88.06 214 THR A CA 1
ATOM 1620 C C . THR A 1 214 ? -3.720 8.036 6.228 1.00 88.06 214 THR A C 1
ATOM 1622 O O . THR A 1 214 ? -4.263 7.281 5.423 1.00 88.06 214 THR A O 1
ATOM 1625 N N . ALA A 1 215 ? -3.400 7.661 7.465 1.00 90.56 215 ALA A N 1
ATOM 1626 C CA . ALA A 1 215 ? -3.811 6.414 8.088 1.00 90.56 215 ALA A CA 1
ATOM 1627 C C . ALA A 1 215 ? -5.093 6.632 8.901 1.00 90.56 215 ALA A C 1
ATOM 1629 O O . ALA A 1 215 ? -5.132 7.492 9.783 1.00 90.56 215 ALA A O 1
ATOM 1630 N N . LEU A 1 216 ? -6.122 5.832 8.628 1.00 90.69 216 LEU A N 1
ATOM 1631 C CA . LEU A 1 216 ? -7.275 5.685 9.507 1.00 90.69 216 LEU A CA 1
ATOM 1632 C C . LEU A 1 216 ? -6.891 4.723 10.631 1.00 90.69 216 LEU A C 1
ATOM 1634 O O . LEU A 1 216 ? -6.561 3.571 10.357 1.00 90.69 216 LEU A O 1
ATOM 1638 N N . LEU A 1 217 ? -6.962 5.192 11.872 1.00 92.19 217 LEU A N 1
ATOM 1639 C CA . LEU A 1 217 ? -6.778 4.399 13.080 1.00 92.19 217 LEU A CA 1
ATOM 1640 C C . LEU A 1 217 ? -8.152 4.152 13.707 1.00 92.19 217 LEU A C 1
ATOM 1642 O O . LEU A 1 217 ? -8.815 5.100 14.130 1.00 92.19 217 LEU A O 1
ATOM 1646 N N . LYS A 1 218 ? -8.592 2.895 13.767 1.00 93.69 218 LYS A N 1
ATOM 1647 C CA . LYS A 1 218 ? -9.901 2.502 14.305 1.00 93.69 218 LYS A CA 1
ATOM 1648 C C . LYS A 1 218 ? -9.722 1.533 15.467 1.00 93.69 218 LYS A C 1
ATOM 1650 O O . LYS A 1 218 ? -8.977 0.566 15.357 1.00 93.69 218 LYS A O 1
ATOM 1655 N N . ALA A 1 219 ? -10.428 1.788 16.564 1.00 93.38 219 ALA A N 1
ATOM 1656 C CA . ALA A 1 219 ? -10.535 0.881 17.698 1.00 93.38 219 ALA A CA 1
ATOM 1657 C C . ALA A 1 219 ? -12.007 0.518 17.935 1.00 93.38 219 ALA A C 1
ATOM 1659 O O . ALA A 1 219 ? -12.888 1.378 17.864 1.00 93.38 219 ALA A O 1
ATOM 1660 N N . SER A 1 220 ? -12.290 -0.752 18.211 1.00 92.50 220 SER A N 1
ATOM 1661 C CA . SER A 1 220 ? -13.652 -1.244 18.418 1.00 92.50 220 SER A CA 1
ATOM 1662 C C . SER A 1 220 ? -13.741 -2.371 19.440 1.00 92.50 220 SER A C 1
ATOM 1664 O O . SER A 1 220 ? -12.796 -3.132 19.630 1.00 92.50 220 SER A O 1
ATOM 1666 N N . SER A 1 221 ? -14.892 -2.499 20.093 1.00 91.88 221 SER A N 1
ATOM 1667 C CA . SER A 1 221 ? -15.214 -3.611 20.987 1.00 91.88 221 SER A CA 1
ATOM 1668 C C . SER A 1 221 ? -16.729 -3.723 21.138 1.00 91.88 221 SER A C 1
ATOM 1670 O O . SER A 1 221 ? -17.380 -2.763 21.556 1.00 91.88 221 SER A O 1
ATOM 1672 N N . GLY A 1 222 ? -17.293 -4.876 20.768 1.00 84.75 222 GLY A N 1
ATOM 1673 C CA . GLY A 1 222 ? -18.742 -5.008 20.593 1.00 84.75 222 GLY A CA 1
ATOM 1674 C C . GLY A 1 222 ? -19.275 -3.944 19.626 1.00 84.75 222 GLY A C 1
ATOM 1675 O O . GLY A 1 222 ? -18.653 -3.666 18.601 1.00 84.75 222 GLY A O 1
ATOM 1676 N N . ASP A 1 223 ? -20.377 -3.296 20.000 1.00 81.00 223 ASP A N 1
ATOM 1677 C CA . ASP A 1 223 ? -21.004 -2.220 19.217 1.00 81.00 223 ASP A CA 1
ATOM 1678 C C . ASP A 1 223 ? -20.253 -0.872 19.292 1.00 81.00 223 ASP A C 1
ATOM 1680 O O . ASP A 1 223 ? -20.603 0.079 18.589 1.00 81.00 223 ASP A O 1
ATOM 1684 N N . VAL A 1 224 ? -19.251 -0.738 20.171 1.00 87.75 224 VAL A N 1
ATOM 1685 C CA . VAL A 1 224 ? -18.536 0.528 20.381 1.00 87.75 224 VAL A CA 1
ATOM 1686 C C . VAL A 1 224 ? -17.389 0.638 19.383 1.00 87.75 224 VAL A C 1
ATOM 1688 O O . VAL A 1 224 ? -16.474 -0.183 19.392 1.00 87.75 224 VAL A O 1
ATOM 1691 N N . VAL A 1 225 ? -17.410 1.682 18.551 1.00 90.19 225 VAL A N 1
ATOM 1692 C CA . VAL A 1 225 ? -16.370 1.983 17.556 1.00 90.19 225 VAL A CA 1
ATOM 1693 C C . VAL A 1 225 ? -15.922 3.435 17.707 1.00 90.19 225 VAL A C 1
ATOM 1695 O O . VAL A 1 225 ? -16.751 4.342 17.754 1.00 90.19 225 VAL A O 1
ATOM 1698 N N . VAL A 1 226 ? -14.610 3.661 17.732 1.00 90.38 226 VAL A N 1
ATOM 1699 C CA . VAL A 1 226 ? -13.981 4.983 17.634 1.00 90.38 226 VAL A CA 1
ATOM 1700 C C . VAL A 1 226 ? -12.954 4.970 16.505 1.00 90.38 226 VAL A C 1
ATOM 1702 O O . VAL A 1 226 ? -12.304 3.956 16.251 1.00 90.38 226 VAL A O 1
ATOM 1705 N N . GLN A 1 227 ? -12.812 6.093 15.809 1.00 92.19 227 GLN A N 1
ATOM 1706 C CA . GLN A 1 227 ? -11.863 6.244 14.709 1.00 92.19 227 GLN A CA 1
ATOM 1707 C C . GLN A 1 227 ? -11.221 7.633 14.728 1.00 92.19 227 GLN A C 1
ATOM 1709 O O . GLN A 1 227 ? -11.862 8.610 15.118 1.00 92.19 227 GLN A O 1
ATOM 1714 N N . GLY A 1 228 ? -9.969 7.710 14.291 1.00 87.19 228 GLY A N 1
ATOM 1715 C CA . GLY A 1 228 ? -9.202 8.940 14.129 1.00 87.19 228 GLY A CA 1
ATOM 1716 C C . GLY A 1 228 ? -8.242 8.838 12.946 1.00 87.19 228 GLY A C 1
ATOM 1717 O O . GLY A 1 228 ? -8.026 7.759 12.400 1.00 87.19 228 GLY A O 1
ATOM 1718 N N . GLU A 1 229 ? -7.666 9.965 12.542 1.00 90.56 229 GLU A N 1
ATOM 1719 C CA . GLU A 1 229 ? -6.757 10.047 11.396 1.00 90.56 229 GLU A CA 1
ATOM 1720 C C . GLU A 1 229 ? -5.358 10.490 11.833 1.00 90.56 229 GLU A C 1
ATOM 1722 O O . GLU A 1 229 ? -5.202 11.427 12.619 1.00 90.56 229 GLU A O 1
ATOM 1727 N N . ILE A 1 230 ? -4.334 9.840 11.281 1.00 92.75 230 ILE A N 1
ATOM 1728 C CA . ILE A 1 230 ? -2.922 10.196 11.445 1.00 92.75 230 ILE A CA 1
ATOM 1729 C C . ILE A 1 230 ? -2.348 10.511 10.064 1.00 92.75 230 ILE A C 1
ATOM 1731 O O . ILE A 1 230 ? -2.467 9.716 9.136 1.00 92.75 230 ILE A O 1
ATOM 1735 N N . SER A 1 231 ? -1.725 11.678 9.905 1.00 92.88 231 SER A N 1
ATOM 1736 C CA . SER A 1 231 ? -1.161 12.120 8.624 1.00 92.88 231 SER A CA 1
ATOM 1737 C C . SER A 1 231 ? 0.337 11.821 8.543 1.00 92.88 231 SER A C 1
ATOM 1739 O O . SER A 1 231 ? 1.141 12.497 9.187 1.00 92.88 231 SER A O 1
ATOM 1741 N N . PHE A 1 232 ? 0.725 10.844 7.723 1.00 94.31 232 PHE A N 1
ATOM 1742 C CA . PHE A 1 232 ? 2.127 10.548 7.440 1.00 94.31 232 PHE A CA 1
ATOM 1743 C C . PHE A 1 232 ? 2.623 11.391 6.257 1.00 94.31 232 PHE A C 1
ATOM 1745 O O . PHE A 1 232 ? 2.142 11.260 5.131 1.00 94.31 232 PHE A O 1
ATOM 1752 N N . LEU A 1 233 ? 3.559 12.301 6.524 1.00 94.31 233 LEU A N 1
ATOM 1753 C CA . LEU A 1 233 ? 4.066 13.298 5.574 1.00 94.31 233 LEU A CA 1
ATOM 1754 C C . LEU A 1 233 ? 5.385 12.840 4.917 1.00 94.31 233 LEU A C 1
ATOM 1756 O O . LEU A 1 233 ? 6.043 11.950 5.441 1.00 94.31 233 LEU A O 1
ATOM 1760 N N . PRO A 1 234 ? 5.821 13.430 3.792 1.00 94.19 234 PRO A N 1
ATOM 1761 C CA . PRO A 1 234 ? 7.103 13.100 3.169 1.00 94.19 234 PRO A CA 1
ATOM 1762 C C . PRO A 1 234 ? 8.302 13.296 4.111 1.00 94.19 234 PRO A C 1
ATOM 1764 O O . PRO A 1 234 ? 8.429 14.341 4.747 1.00 94.19 234 PRO A O 1
ATOM 1767 N N . ASP A 1 235 ? 9.198 12.306 4.163 1.00 93.62 235 ASP A N 1
ATOM 1768 C CA . ASP A 1 235 ? 10.487 12.386 4.865 1.00 93.62 235 ASP A CA 1
ATOM 1769 C C . ASP A 1 235 ? 11.433 13.373 4.152 1.00 93.62 235 ASP A C 1
ATOM 1771 O O . ASP A 1 235 ? 12.075 13.044 3.149 1.00 93.62 235 ASP A O 1
ATOM 1775 N N . LEU A 1 236 ? 11.497 14.614 4.646 1.00 93.62 236 LEU A N 1
ATOM 1776 C CA . LEU A 1 236 ? 12.342 15.688 4.108 1.00 93.62 236 LEU A CA 1
ATOM 1777 C C . LEU A 1 236 ? 13.812 15.523 4.534 1.00 93.62 236 LEU A C 1
ATOM 1779 O O . LEU A 1 236 ? 14.369 16.320 5.287 1.00 93.62 236 LEU A O 1
ATOM 1783 N N . ARG A 1 237 ? 14.451 14.484 4.000 1.00 91.94 237 ARG A N 1
ATOM 1784 C CA . ARG A 1 237 ? 15.864 14.139 4.217 1.00 91.94 237 ARG A CA 1
ATOM 1785 C C . ARG A 1 237 ? 16.844 14.915 3.330 1.00 91.94 237 ARG A C 1
ATOM 1787 O O . ARG A 1 237 ? 16.489 15.376 2.246 1.00 91.94 237 ARG A O 1
ATOM 1794 N N . SER A 1 238 ? 18.117 14.957 3.723 1.00 94.56 238 SER A N 1
ATOM 1795 C CA . SER A 1 238 ? 19.222 15.410 2.860 1.00 94.56 238 SER A CA 1
ATOM 1796 C C . SER A 1 238 ? 19.285 14.627 1.542 1.00 94.56 238 SER A C 1
ATOM 1798 O O . SER A 1 238 ? 19.014 13.425 1.515 1.00 94.56 238 SER A O 1
ATOM 1800 N N . MET A 1 239 ? 19.671 15.307 0.457 1.00 95.88 239 MET A N 1
ATOM 1801 C CA . MET A 1 239 ? 19.742 14.726 -0.887 1.00 95.88 239 MET A CA 1
ATOM 1802 C C . MET A 1 239 ? 20.749 13.572 -0.959 1.00 95.88 239 MET A C 1
ATOM 1804 O O . MET A 1 239 ? 21.957 13.776 -0.862 1.00 95.88 239 MET A O 1
ATOM 1808 N N . LEU A 1 240 ? 20.235 12.364 -1.177 1.00 95.00 240 LEU A N 1
ATOM 1809 C CA . LEU A 1 240 ? 20.994 11.173 -1.533 1.00 95.00 240 LEU A CA 1
ATOM 1810 C C . LEU A 1 240 ? 20.980 11.029 -3.056 1.00 95.00 240 LEU A C 1
ATOM 1812 O O . LEU A 1 240 ? 19.904 11.017 -3.649 1.00 95.00 240 LEU A O 1
ATOM 1816 N N . VAL A 1 241 ? 22.148 10.866 -3.678 1.00 96.25 241 VAL A N 1
ATOM 1817 C CA . VAL A 1 241 ? 22.278 10.498 -5.096 1.00 96.25 241 VAL A CA 1
ATOM 1818 C C . VAL A 1 241 ? 23.227 9.312 -5.197 1.00 96.25 241 VAL A C 1
ATOM 1820 O O . VAL A 1 241 ? 24.336 9.361 -4.672 1.00 96.25 241 VAL A O 1
ATOM 1823 N N . VAL A 1 242 ? 22.786 8.246 -5.858 1.00 96.56 242 VAL A N 1
ATOM 1824 C CA . VAL A 1 242 ? 23.559 7.023 -6.100 1.00 96.56 242 VAL A CA 1
ATOM 1825 C C . VAL A 1 242 ? 23.383 6.640 -7.562 1.00 96.56 242 VAL A C 1
ATOM 1827 O O . VAL A 1 242 ? 22.303 6.805 -8.126 1.00 96.56 242 VAL A O 1
ATOM 1830 N N . GLY A 1 243 ? 24.426 6.124 -8.201 1.00 94.56 243 GLY A N 1
ATOM 1831 C CA . GLY A 1 243 ? 24.327 5.709 -9.589 1.00 94.56 243 GLY A CA 1
ATOM 1832 C C . GLY A 1 243 ? 25.513 4.893 -10.062 1.00 94.56 243 GLY A C 1
ATOM 1833 O O . GLY A 1 243 ? 26.565 4.872 -9.427 1.00 94.56 243 GLY A O 1
ATOM 1834 N N . ILE A 1 244 ? 25.317 4.234 -11.197 1.00 94.12 244 ILE A N 1
ATOM 1835 C CA . ILE A 1 244 ? 26.315 3.450 -11.908 1.00 94.12 244 ILE A CA 1
ATOM 1836 C C . ILE A 1 244 ? 26.318 3.851 -13.384 1.00 94.12 244 ILE A C 1
ATOM 1838 O O . ILE A 1 244 ? 25.276 4.137 -13.985 1.00 94.12 244 ILE A O 1
ATOM 1842 N N . VAL A 1 245 ? 27.515 3.874 -13.961 1.00 90.00 245 VAL A N 1
ATOM 1843 C CA . VAL A 1 245 ? 27.741 4.022 -15.396 1.00 90.00 245 VAL A CA 1
ATOM 1844 C C . VAL A 1 245 ? 28.522 2.794 -15.838 1.00 90.00 245 VAL A C 1
ATOM 1846 O O . VAL A 1 245 ? 29.611 2.542 -15.330 1.00 90.00 245 VAL A O 1
ATOM 1849 N N . GLU A 1 246 ? 27.952 2.020 -16.754 1.00 86.31 246 GLU A N 1
ATOM 1850 C CA . GLU A 1 246 ? 28.561 0.795 -17.280 1.00 86.31 246 GLU A CA 1
ATOM 1851 C C . GLU A 1 246 ? 28.962 1.031 -18.738 1.00 86.31 246 GLU A C 1
ATOM 1853 O O . GLU A 1 246 ? 28.262 1.717 -19.485 1.00 86.31 246 GLU A O 1
ATOM 1858 N N . GLY A 1 247 ? 30.088 0.460 -19.157 1.00 83.31 247 GLY A N 1
ATOM 1859 C CA . GLY A 1 247 ? 30.574 0.531 -20.531 1.00 83.31 247 GLY A CA 1
ATOM 1860 C C . GLY A 1 247 ? 31.188 -0.801 -20.931 1.00 83.31 247 GLY A C 1
ATOM 1861 O O . GLY A 1 247 ? 32.009 -1.347 -20.199 1.00 83.31 247 GLY A O 1
ATOM 1862 N N . ALA A 1 248 ? 30.795 -1.323 -22.089 1.00 80.44 248 ALA A N 1
ATOM 1863 C CA . ALA A 1 248 ? 31.264 -2.601 -22.607 1.00 80.44 248 ALA A CA 1
ATOM 1864 C C . ALA A 1 248 ? 31.805 -2.439 -24.030 1.00 80.44 248 ALA A C 1
ATOM 1866 O O . ALA A 1 248 ? 31.188 -1.791 -24.878 1.00 80.44 248 ALA A O 1
ATOM 1867 N N . ILE A 1 249 ? 32.949 -3.063 -24.306 1.00 79.62 249 ILE A N 1
ATOM 1868 C CA . ILE A 1 249 ? 33.532 -3.156 -25.646 1.00 79.62 249 ILE A CA 1
ATOM 1869 C C . ILE A 1 249 ? 33.812 -4.633 -25.917 1.00 79.62 249 ILE A C 1
ATOM 1871 O O . ILE A 1 249 ? 34.497 -5.285 -25.138 1.00 79.62 249 ILE A O 1
ATOM 1875 N N . ASN A 1 250 ? 33.282 -5.156 -27.019 1.00 77.75 250 ASN A N 1
ATOM 1876 C CA . ASN A 1 250 ? 33.505 -6.528 -27.466 1.00 77.75 250 ASN A CA 1
ATOM 1877 C C . ASN A 1 250 ? 34.091 -6.498 -28.886 1.00 77.75 250 ASN A C 1
ATOM 1879 O O . ASN A 1 250 ? 33.561 -5.820 -29.771 1.00 77.75 250 ASN A O 1
ATOM 1883 N N . LEU A 1 251 ? 35.206 -7.204 -29.069 1.00 80.06 251 LEU A N 1
ATOM 1884 C CA . LEU A 1 251 ? 35.947 -7.348 -30.317 1.00 80.06 251 LEU A CA 1
ATOM 1885 C C . LEU A 1 251 ? 35.996 -8.841 -30.651 1.00 80.06 251 LEU A C 1
ATOM 1887 O O . LEU A 1 251 ? 36.578 -9.617 -29.897 1.00 80.06 251 LEU A O 1
ATOM 1891 N N . SER A 1 252 ? 35.400 -9.248 -31.769 1.00 76.69 252 SER A N 1
ATOM 1892 C CA . SER A 1 252 ? 35.407 -10.648 -32.213 1.00 76.69 252 SER A CA 1
ATOM 1893 C C . SER A 1 252 ? 35.738 -10.757 -33.697 1.00 76.69 252 SER A C 1
ATOM 1895 O O . SER A 1 252 ? 35.458 -9.845 -34.476 1.00 76.69 252 SER A O 1
ATOM 1897 N N . LYS A 1 253 ? 36.367 -11.869 -34.093 1.00 76.12 253 LYS A N 1
ATOM 1898 C CA . LYS A 1 253 ? 36.824 -12.109 -35.465 1.00 76.12 253 LYS A CA 1
ATOM 1899 C C . LYS A 1 253 ? 36.478 -13.529 -35.901 1.00 76.12 253 LYS A C 1
ATOM 1901 O O . LYS A 1 253 ? 36.971 -14.488 -35.316 1.00 76.12 253 LYS A O 1
ATOM 1906 N N . ALA A 1 254 ? 35.661 -13.645 -36.940 1.00 73.19 254 ALA A N 1
ATOM 1907 C CA . ALA A 1 254 ? 35.258 -14.904 -37.555 1.00 73.19 254 ALA A CA 1
ATOM 1908 C C . ALA A 1 254 ? 36.016 -15.137 -38.872 1.00 73.19 254 ALA A C 1
ATOM 1910 O O . ALA A 1 254 ? 36.390 -14.182 -39.558 1.00 73.19 254 ALA A O 1
ATOM 1911 N N . LYS A 1 255 ? 36.226 -16.407 -39.236 1.00 67.31 255 LYS A N 1
ATOM 1912 C CA . LYS A 1 255 ? 36.775 -16.838 -40.531 1.00 67.31 255 LYS A CA 1
ATOM 1913 C C . LYS A 1 255 ? 35.909 -17.957 -41.108 1.00 67.31 255 LYS A C 1
ATOM 1915 O O . LYS A 1 255 ? 35.620 -18.910 -40.392 1.00 67.31 255 LYS A O 1
ATOM 1920 N N . GLY A 1 256 ? 35.557 -17.868 -42.390 1.00 62.00 256 GLY A N 1
ATOM 1921 C CA . GLY A 1 256 ? 34.824 -18.917 -43.116 1.00 62.00 256 GLY A CA 1
ATOM 1922 C C . GLY A 1 256 ? 33.586 -18.414 -43.876 1.00 62.00 256 GLY A C 1
ATOM 1923 O O . GLY A 1 256 ? 33.150 -17.284 -43.661 1.00 62.00 256 GLY A O 1
ATOM 1924 N N . PRO A 1 257 ? 33.006 -19.242 -44.768 1.00 54.59 257 PRO A N 1
ATOM 1925 C CA . PRO A 1 257 ? 31.960 -18.837 -45.718 1.00 54.59 257 PRO A CA 1
ATOM 1926 C C . PRO A 1 257 ? 30.556 -18.614 -45.117 1.00 54.59 257 PRO A C 1
ATOM 1928 O O . PRO A 1 257 ? 29.623 -18.336 -45.862 1.00 54.59 257 PRO A O 1
ATOM 1931 N N . SER A 1 258 ? 30.391 -18.704 -43.793 1.00 56.34 258 SER A N 1
ATOM 1932 C CA . SER A 1 258 ? 29.097 -18.548 -43.098 1.00 56.34 258 SER A CA 1
ATOM 1933 C C . SER A 1 258 ? 29.190 -17.589 -41.904 1.00 56.34 258 SER A C 1
ATOM 1935 O O . SER A 1 258 ? 28.637 -17.835 -40.837 1.00 56.34 258 SER A O 1
ATOM 1937 N N . ALA A 1 259 ? 29.914 -16.477 -42.065 1.00 52.81 259 ALA A N 1
ATOM 1938 C CA . ALA A 1 259 ? 30.050 -15.452 -41.025 1.00 52.81 259 ALA A CA 1
ATOM 1939 C C . ALA A 1 259 ? 28.763 -14.621 -40.778 1.00 52.81 259 ALA A C 1
ATOM 1941 O O . ALA A 1 259 ? 28.733 -13.790 -39.873 1.00 52.81 259 ALA A O 1
ATOM 1942 N N . SER A 1 260 ? 27.688 -14.811 -41.549 1.00 49.31 260 SER A N 1
ATOM 1943 C CA . SER A 1 260 ? 26.430 -14.055 -41.407 1.00 49.31 260 SER A CA 1
ATOM 1944 C C . SER A 1 260 ? 25.739 -14.240 -40.053 1.00 49.31 260 SER A C 1
ATOM 1946 O O . SER A 1 260 ? 25.168 -13.280 -39.534 1.00 49.31 260 SER A O 1
ATOM 1948 N N . ASP A 1 261 ? 25.825 -15.439 -39.470 1.00 50.69 261 ASP A N 1
ATOM 1949 C CA . ASP A 1 261 ? 24.916 -15.872 -38.398 1.00 50.69 261 ASP A CA 1
ATOM 1950 C C . ASP A 1 261 ? 25.560 -15.990 -37.010 1.00 50.69 261 ASP A C 1
ATOM 1952 O O . ASP A 1 261 ? 24.908 -16.416 -36.059 1.00 50.69 261 ASP A O 1
ATOM 1956 N N . ILE A 1 262 ? 26.806 -15.529 -36.831 1.00 53.06 262 ILE A N 1
ATOM 1957 C CA . ILE A 1 262 ? 27.420 -15.411 -35.495 1.00 53.06 262 ILE A CA 1
ATOM 1958 C C . ILE A 1 262 ? 26.914 -14.138 -34.795 1.00 53.06 262 ILE A C 1
ATOM 1960 O O . ILE A 1 262 ? 27.659 -13.202 -34.493 1.00 53.06 262 ILE A O 1
ATOM 1964 N N . LYS A 1 263 ? 25.608 -14.103 -34.523 1.00 52.06 263 LYS A N 1
ATOM 1965 C CA . LYS A 1 263 ? 25.028 -13.255 -33.484 1.00 52.06 263 LYS A CA 1
ATOM 1966 C C . LYS A 1 263 ? 24.859 -14.089 -32.220 1.00 52.06 263 LYS A C 1
ATOM 1968 O O . LYS A 1 263 ? 24.241 -15.140 -32.252 1.00 52.06 263 LYS A O 1
ATOM 1973 N N . GLU A 1 264 ? 25.335 -13.528 -31.109 1.00 54.09 264 GLU A N 1
ATOM 1974 C CA . GLU A 1 264 ? 24.949 -13.930 -29.749 1.00 54.09 264 GLU A CA 1
ATOM 1975 C C . GLU A 1 264 ? 25.579 -15.240 -29.229 1.00 54.09 264 GLU A C 1
ATOM 1977 O O . GLU A 1 264 ? 24.910 -16.231 -28.956 1.00 54.09 264 GLU A O 1
ATOM 1982 N N . PHE A 1 265 ? 26.896 -15.207 -28.973 1.00 45.00 265 PHE A N 1
ATOM 1983 C CA . PHE A 1 265 ? 27.498 -16.141 -28.015 1.00 45.00 265 PHE A CA 1
ATOM 1984 C C . PHE A 1 265 ? 26.936 -15.860 -26.615 1.00 45.00 265 PHE A C 1
ATOM 1986 O O . PHE A 1 265 ? 27.268 -14.848 -25.995 1.00 45.00 265 PHE A O 1
ATOM 1993 N N . GLY A 1 266 ? 26.062 -16.757 -26.158 1.00 48.28 266 GLY A N 1
ATOM 1994 C CA . GLY A 1 266 ? 25.265 -16.645 -24.940 1.00 48.28 266 GLY A CA 1
ATOM 1995 C C . GLY A 1 266 ? 26.057 -16.684 -23.633 1.00 48.28 266 GLY A C 1
ATOM 1996 O O . GLY A 1 266 ? 26.052 -17.694 -22.934 1.00 48.28 266 GLY A O 1
ATOM 1997 N N . PHE A 1 267 ? 26.666 -15.558 -23.262 1.00 40.12 267 PHE A N 1
ATOM 1998 C CA . PHE A 1 267 ? 27.059 -15.295 -21.880 1.00 40.12 267 PHE A CA 1
ATOM 1999 C C . PHE A 1 267 ? 26.922 -13.807 -21.524 1.00 40.12 267 PHE A C 1
ATOM 2001 O O . PHE A 1 267 ? 27.324 -12.950 -22.306 1.00 40.12 267 PHE A O 1
ATOM 2008 N N . SER A 1 268 ? 26.403 -13.567 -20.313 1.00 42.97 268 SER A N 1
ATOM 2009 C CA . SER A 1 268 ? 26.120 -12.282 -19.645 1.00 42.97 268 SER A CA 1
ATOM 2010 C C . SER A 1 268 ? 25.041 -11.362 -20.247 1.00 42.97 268 SER A C 1
ATOM 2012 O O . SER A 1 268 ? 24.742 -11.376 -21.441 1.00 42.97 268 SER A O 1
ATOM 2014 N N . ASP A 1 269 ? 24.436 -10.560 -19.359 1.00 50.81 269 ASP A N 1
ATOM 2015 C CA . ASP A 1 269 ? 23.425 -9.533 -19.639 1.00 50.81 269 ASP A CA 1
ATOM 2016 C C . ASP A 1 269 ? 23.985 -8.422 -20.541 1.00 50.81 269 ASP A C 1
ATOM 2018 O O . ASP A 1 269 ? 24.365 -7.335 -20.102 1.00 50.81 269 ASP A O 1
ATOM 2022 N N . ALA A 1 270 ? 24.075 -8.708 -21.838 1.00 54.03 270 ALA A N 1
ATOM 2023 C CA . ALA A 1 270 ? 24.592 -7.767 -22.812 1.00 54.03 270 ALA A CA 1
ATOM 2024 C C . ALA A 1 270 ? 23.661 -6.555 -22.925 1.00 54.03 270 ALA A C 1
ATOM 2026 O O . ALA A 1 270 ? 22.546 -6.677 -23.435 1.00 54.03 270 ALA A O 1
ATOM 2027 N N . LEU A 1 271 ? 24.176 -5.393 -22.513 1.00 60.16 271 LEU A N 1
ATOM 2028 C CA . LEU A 1 271 ? 23.550 -4.076 -22.629 1.00 60.16 271 LEU A CA 1
ATOM 2029 C C . LEU A 1 271 ? 22.807 -3.928 -23.963 1.00 60.16 271 LEU A C 1
ATOM 2031 O O . LEU A 1 271 ? 23.423 -3.946 -25.035 1.00 60.16 271 LEU A O 1
ATOM 2035 N N . ARG A 1 272 ? 21.475 -3.835 -23.904 1.00 64.69 272 ARG A N 1
ATOM 2036 C CA . ARG A 1 272 ? 20.598 -4.019 -25.075 1.00 64.69 272 ARG A CA 1
ATOM 2037 C C . ARG A 1 272 ? 20.282 -2.710 -25.779 1.00 64.69 272 ARG A C 1
ATOM 2039 O O . ARG A 1 272 ? 20.256 -2.644 -27.006 1.00 64.69 272 ARG A O 1
ATOM 2046 N N . ASN A 1 273 ? 20.021 -1.669 -25.000 1.00 67.00 273 ASN A N 1
ATOM 2047 C CA . ASN A 1 273 ? 19.336 -0.469 -25.462 1.00 67.00 273 ASN A CA 1
ATOM 2048 C C . ASN A 1 273 ? 20.261 0.615 -26.012 1.00 67.00 273 ASN A C 1
ATOM 2050 O O . ASN A 1 273 ? 19.821 1.447 -26.805 1.00 67.00 273 ASN A O 1
ATOM 2054 N N . TRP A 1 274 ? 21.534 0.606 -25.620 1.00 73.38 274 TRP A N 1
ATOM 2055 C CA . TRP A 1 274 ? 22.550 1.509 -26.156 1.00 73.38 274 TRP A CA 1
ATOM 2056 C C . TRP A 1 274 ? 23.771 0.710 -26.607 1.00 73.38 274 TRP A C 1
ATOM 2058 O O . TRP A 1 274 ? 24.854 0.822 -26.045 1.00 73.38 274 TRP A O 1
ATOM 2068 N N . LYS A 1 275 ? 23.561 -0.130 -27.627 1.00 74.62 275 LYS A N 1
ATOM 2069 C CA . LYS A 1 275 ? 24.561 -0.995 -28.266 1.00 74.62 275 LYS A CA 1
ATOM 2070 C C . LYS A 1 275 ? 24.751 -0.589 -29.726 1.00 74.62 275 LYS A C 1
ATOM 2072 O O . LYS A 1 275 ? 23.784 -0.496 -30.479 1.00 74.62 275 LYS A O 1
ATOM 2077 N N . LYS A 1 276 ? 25.999 -0.381 -30.144 1.00 75.25 276 LYS A N 1
ATOM 2078 C CA . LYS A 1 276 ? 26.390 -0.131 -31.536 1.00 75.25 276 LYS A CA 1
ATOM 2079 C C . LYS A 1 276 ? 27.440 -1.152 -31.957 1.00 75.25 276 LYS A C 1
ATOM 2081 O O . LYS A 1 276 ? 28.552 -1.148 -31.435 1.00 75.25 276 LYS A O 1
ATOM 2086 N N . THR A 1 277 ? 27.090 -2.002 -32.916 1.00 75.62 277 THR A N 1
ATOM 2087 C CA . THR A 1 277 ? 28.014 -2.956 -33.537 1.00 75.62 277 THR A CA 1
ATOM 2088 C C . THR A 1 277 ? 28.424 -2.440 -34.912 1.00 75.62 277 THR A C 1
ATOM 2090 O O . THR A 1 277 ? 27.575 -2.220 -35.771 1.00 75.62 277 THR A O 1
ATOM 2093 N N . SER A 1 278 ? 29.725 -2.243 -35.107 1.00 77.56 278 SER A N 1
ATOM 2094 C CA . SER A 1 278 ? 30.347 -2.036 -36.413 1.00 77.56 278 SER A CA 1
ATOM 2095 C C . SER A 1 278 ? 30.896 -3.368 -36.915 1.00 77.56 278 SER A C 1
ATOM 2097 O O . SER A 1 278 ? 31.576 -4.067 -36.164 1.00 77.56 278 SER A O 1
ATOM 2099 N N . THR A 1 279 ? 30.641 -3.694 -38.179 1.00 78.56 279 THR A N 1
ATOM 2100 C CA . THR A 1 279 ? 31.162 -4.899 -38.835 1.00 78.56 279 THR A CA 1
ATOM 2101 C C . THR A 1 279 ? 32.117 -4.495 -39.951 1.00 78.56 279 THR A C 1
ATOM 2103 O O . THR A 1 279 ? 31.747 -3.704 -40.816 1.00 78.56 279 THR A O 1
ATOM 2106 N N . THR A 1 280 ? 33.324 -5.055 -39.945 1.00 78.25 280 THR A N 1
ATOM 2107 C CA . THR A 1 280 ? 34.350 -4.843 -40.973 1.00 78.25 280 THR A CA 1
ATOM 2108 C C . THR A 1 280 ? 34.658 -6.181 -41.636 1.00 78.25 280 THR A C 1
ATOM 2110 O O . THR A 1 280 ? 35.048 -7.134 -40.965 1.00 78.25 280 THR A O 1
ATOM 2113 N N . VAL A 1 281 ? 34.498 -6.270 -42.956 1.00 77.56 281 VAL A N 1
ATOM 2114 C CA . VAL A 1 281 ? 34.844 -7.471 -43.734 1.00 77.56 281 VAL A CA 1
ATOM 2115 C C . VAL A 1 281 ? 36.186 -7.239 -44.427 1.00 77.56 281 VAL A C 1
ATOM 2117 O O . VAL A 1 281 ? 36.381 -6.206 -45.060 1.00 77.56 281 VAL A O 1
ATOM 2120 N N . SER A 1 282 ? 37.114 -8.188 -44.302 1.00 78.00 282 SER A N 1
ATOM 2121 C CA . SER A 1 282 ? 38.429 -8.146 -44.947 1.00 78.00 282 SER A CA 1
ATOM 2122 C C . SER A 1 282 ? 38.843 -9.550 -45.396 1.00 78.00 282 SER A C 1
ATOM 2124 O O . SER A 1 282 ? 39.162 -10.424 -44.582 1.00 78.00 282 SER A O 1
ATOM 2126 N N . GLY A 1 283 ? 38.787 -9.786 -46.710 1.00 78.56 283 GLY A N 1
ATOM 2127 C CA . GLY A 1 283 ? 38.975 -11.112 -47.303 1.00 78.56 283 GLY A CA 1
ATOM 2128 C C . GLY A 1 283 ? 37.974 -12.132 -46.746 1.00 78.56 283 GLY A C 1
ATOM 2129 O O . GLY A 1 283 ? 36.782 -11.859 -46.658 1.00 78.56 283 GLY A O 1
ATOM 2130 N N . GLN A 1 284 ? 38.469 -13.297 -46.321 1.00 74.69 284 GLN A N 1
ATOM 2131 C CA . GLN A 1 284 ? 37.671 -14.344 -45.660 1.00 74.69 284 GLN A CA 1
ATOM 2132 C C . GLN A 1 284 ? 37.471 -14.119 -44.144 1.00 74.69 284 GLN A C 1
ATOM 2134 O O . GLN A 1 284 ? 37.038 -15.034 -43.443 1.00 74.69 284 GLN A O 1
ATOM 2139 N N . SER A 1 285 ? 37.843 -12.948 -43.610 1.00 69.81 285 SER A N 1
ATOM 2140 C CA . SER A 1 285 ? 37.660 -12.601 -42.194 1.00 69.81 285 SER A CA 1
ATOM 2141 C C . SER A 1 285 ? 36.580 -11.535 -42.016 1.00 69.81 285 SER A C 1
ATOM 2143 O O . SER A 1 285 ? 36.593 -10.513 -42.702 1.00 69.81 285 SER A O 1
ATOM 2145 N N . THR A 1 286 ? 35.713 -11.715 -41.024 1.00 77.31 286 THR A N 1
ATOM 2146 C CA . THR A 1 286 ? 34.777 -10.680 -40.566 1.00 77.31 286 THR A CA 1
ATOM 2147 C C . THR A 1 286 ? 35.098 -10.306 -39.126 1.00 77.31 286 THR A C 1
ATOM 2149 O O . THR A 1 286 ? 35.226 -11.174 -38.267 1.00 77.31 286 THR A O 1
ATOM 2152 N N . GLU A 1 287 ? 35.257 -9.014 -38.868 1.00 77.56 287 GLU A N 1
ATOM 2153 C CA . GLU A 1 287 ? 35.492 -8.438 -37.547 1.00 77.56 287 GLU A CA 1
ATOM 2154 C C . GLU A 1 287 ? 34.234 -7.704 -37.071 1.00 77.56 287 GLU A C 1
ATOM 2156 O O . GLU A 1 287 ? 33.647 -6.916 -37.814 1.00 77.56 287 GLU A O 1
ATOM 2161 N N . TYR A 1 288 ? 33.835 -7.937 -35.821 1.00 77.69 288 TYR A N 1
ATOM 2162 C CA . TYR A 1 288 ? 32.717 -7.261 -35.170 1.00 77.69 288 TYR A CA 1
ATOM 2163 C C . TYR A 1 288 ? 33.247 -6.486 -33.970 1.00 77.69 288 TYR A C 1
ATOM 2165 O O . TYR A 1 288 ? 33.771 -7.069 -33.018 1.00 77.69 288 TYR A O 1
ATOM 2173 N N . LYS A 1 289 ? 33.051 -5.169 -33.996 1.00 78.62 289 LYS A N 1
ATOM 2174 C CA . LYS A 1 289 ? 33.330 -4.262 -32.886 1.00 78.62 289 LYS A CA 1
ATOM 2175 C C . LYS A 1 289 ? 32.017 -3.757 -32.314 1.00 78.62 289 LYS A C 1
ATOM 2177 O O . LYS A 1 289 ? 31.360 -2.905 -32.905 1.00 78.62 289 LYS A O 1
ATOM 2182 N N . THR A 1 290 ? 31.643 -4.271 -31.152 1.00 78.69 290 THR A N 1
ATOM 2183 C CA . THR A 1 290 ? 30.478 -3.811 -30.394 1.00 78.69 290 THR A CA 1
ATOM 2184 C C . THR A 1 290 ? 30.924 -2.862 -29.293 1.00 78.69 290 THR A C 1
ATOM 2186 O O . THR A 1 290 ? 31.814 -3.195 -28.518 1.00 78.69 290 THR A O 1
ATOM 2189 N N . VAL A 1 291 ? 30.277 -1.704 -29.199 1.00 80.06 291 VAL A N 1
ATOM 2190 C CA . VAL A 1 291 ? 30.361 -0.787 -28.056 1.00 80.06 291 VAL A CA 1
ATOM 2191 C C . VAL A 1 291 ? 28.969 -0.675 -27.452 1.00 80.06 291 VAL A C 1
ATOM 2193 O O . VAL A 1 291 ? 28.003 -0.487 -28.194 1.00 80.06 291 VAL A O 1
ATOM 2196 N N . ALA A 1 292 ? 28.850 -0.783 -26.133 1.00 82.19 292 ALA A N 1
ATOM 2197 C CA . ALA A 1 292 ? 27.596 -0.569 -25.426 1.00 82.19 292 ALA A CA 1
ATOM 2198 C C . ALA A 1 292 ? 27.795 0.206 -24.117 1.00 82.19 292 ALA A C 1
ATOM 2200 O O . ALA A 1 292 ? 28.902 0.229 -23.576 1.00 82.19 292 ALA A O 1
ATOM 2201 N N . GLY A 1 293 ? 26.734 0.835 -23.608 1.00 83.81 293 GLY A N 1
ATOM 2202 C CA . GLY A 1 293 ? 26.785 1.585 -22.354 1.00 83.81 293 GLY A CA 1
ATOM 2203 C C . GLY A 1 293 ? 25.464 1.618 -21.588 1.00 83.81 293 GLY A C 1
ATOM 2204 O O . GLY A 1 293 ? 24.391 1.429 -22.162 1.00 83.81 293 GLY A O 1
ATOM 2205 N N . ARG A 1 294 ? 25.551 1.893 -20.286 1.00 88.44 294 ARG A N 1
ATOM 2206 C CA . ARG A 1 294 ? 24.414 2.104 -19.386 1.00 88.44 294 ARG A CA 1
ATOM 2207 C C . ARG A 1 294 ? 24.652 3.308 -18.501 1.00 88.44 294 ARG A C 1
ATOM 2209 O O . ARG A 1 294 ? 25.766 3.539 -18.042 1.00 88.44 294 ARG A O 1
ATOM 2216 N N . VAL A 1 295 ? 23.570 4.000 -18.182 1.00 90.94 295 VAL A N 1
ATOM 2217 C CA . VAL A 1 295 ? 23.487 4.907 -17.045 1.00 90.94 295 VAL A CA 1
ATOM 2218 C C . VAL A 1 295 ? 22.275 4.489 -16.222 1.00 90.94 295 VAL A C 1
ATOM 2220 O O . VAL A 1 295 ? 21.159 4.443 -16.745 1.00 90.94 295 VAL A O 1
ATOM 2223 N N . ALA A 1 296 ? 22.490 4.199 -14.941 1.00 93.75 296 ALA A N 1
ATOM 2224 C CA . ALA A 1 296 ? 21.418 4.013 -13.975 1.00 93.75 296 ALA A CA 1
ATOM 2225 C C . ALA A 1 296 ? 21.662 4.909 -12.754 1.00 93.75 296 ALA A C 1
ATOM 2227 O O . ALA A 1 296 ? 22.700 4.802 -12.106 1.00 93.75 296 ALA A O 1
ATOM 2228 N N . LEU A 1 297 ? 20.728 5.812 -12.454 1.00 95.81 297 LEU A N 1
ATOM 2229 C CA . LEU A 1 297 ? 20.816 6.783 -11.359 1.00 95.81 297 LEU A CA 1
ATOM 2230 C C . LEU A 1 297 ? 19.556 6.722 -10.491 1.00 95.81 297 LEU A C 1
ATOM 2232 O O . LEU A 1 297 ? 18.450 6.531 -10.997 1.00 95.81 297 LEU A O 1
ATOM 2236 N N . PHE A 1 298 ? 19.725 6.974 -9.198 1.00 96.56 298 PHE A N 1
ATOM 2237 C CA . PHE A 1 298 ? 18.669 7.162 -8.211 1.00 96.56 298 PHE A CA 1
ATOM 2238 C C . PHE A 1 298 ? 18.986 8.395 -7.357 1.00 96.56 298 PHE A C 1
ATOM 2240 O O . PHE A 1 298 ? 20.116 8.565 -6.899 1.00 96.56 298 PHE A O 1
ATOM 2247 N N . ALA A 1 299 ? 17.992 9.246 -7.122 1.00 96.69 299 ALA A N 1
ATOM 2248 C CA . ALA A 1 299 ? 18.102 10.425 -6.275 1.00 96.69 299 ALA A CA 1
ATOM 2249 C C . ALA A 1 299 ? 16.876 10.552 -5.363 1.00 96.69 299 ALA A C 1
ATOM 2251 O O . ALA A 1 299 ? 15.745 10.450 -5.840 1.00 96.69 299 ALA A O 1
ATOM 2252 N N . LYS A 1 300 ? 17.080 10.811 -4.066 1.00 95.56 300 LYS A N 1
ATOM 2253 C CA . LYS A 1 300 ? 15.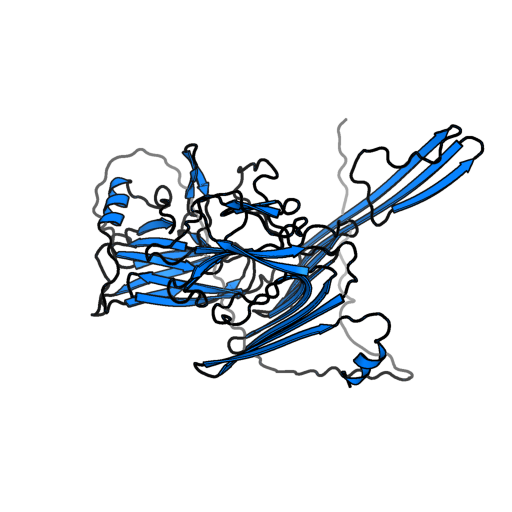997 11.060 -3.102 1.00 95.56 300 LYS A CA 1
ATOM 2254 C C . LYS A 1 300 ? 16.397 12.106 -2.066 1.00 95.56 300 LYS A C 1
ATOM 2256 O O . LYS A 1 300 ? 17.412 11.945 -1.393 1.00 95.56 300 LYS A O 1
ATOM 2261 N N . GLY A 1 301 ? 15.579 13.141 -1.890 1.00 95.38 301 GLY A N 1
ATOM 2262 C CA . GLY A 1 301 ? 15.741 14.108 -0.803 1.00 95.38 301 GLY A CA 1
ATOM 2263 C C . GLY A 1 301 ? 15.055 15.451 -1.025 1.00 95.38 301 GLY A C 1
ATOM 2264 O O . GLY A 1 301 ? 14.404 15.696 -2.043 1.00 95.38 301 GLY A O 1
ATOM 2265 N N . ALA A 1 302 ? 15.187 16.314 -0.023 1.00 96.31 302 ALA A N 1
ATOM 2266 C CA . ALA A 1 302 ? 14.497 17.584 0.063 1.00 96.31 302 ALA A CA 1
ATOM 2267 C C . ALA A 1 302 ? 15.014 18.602 -0.967 1.00 96.31 302 ALA A C 1
ATOM 2269 O O . ALA A 1 302 ? 16.217 18.818 -1.124 1.00 96.31 302 ALA A O 1
ATOM 2270 N N . ILE A 1 303 ? 14.083 19.285 -1.628 1.00 94.94 303 ILE A N 1
ATOM 2271 C CA . ILE A 1 303 ? 14.323 20.411 -2.529 1.00 94.94 303 ILE A CA 1
ATOM 2272 C C . ILE A 1 303 ? 13.589 21.629 -1.971 1.00 94.94 303 ILE A C 1
ATOM 2274 O O . ILE A 1 303 ? 12.418 21.549 -1.600 1.00 94.94 303 ILE A O 1
ATOM 2278 N N . LYS A 1 304 ? 14.292 22.768 -1.889 1.00 91.69 304 LYS A N 1
ATOM 2279 C CA . LYS A 1 304 ? 13.798 24.031 -1.297 1.00 91.69 304 LYS A CA 1
ATOM 2280 C C . LYS A 1 304 ? 13.269 23.907 0.148 1.00 91.69 304 LYS A C 1
ATOM 2282 O O . LYS A 1 304 ? 12.560 24.793 0.604 1.00 91.69 304 LYS A O 1
ATOM 2287 N N . GLY A 1 305 ? 13.596 22.825 0.859 1.00 89.62 305 GLY A N 1
ATOM 2288 C CA . GLY A 1 305 ? 13.171 22.584 2.244 1.00 89.62 305 GLY A CA 1
ATOM 2289 C C . GLY A 1 305 ? 11.695 22.208 2.439 1.00 89.62 305 GLY A C 1
ATOM 2290 O O . GLY A 1 305 ? 11.297 21.983 3.574 1.00 89.62 305 GLY A O 1
ATOM 2291 N N . GLU A 1 306 ? 10.889 22.117 1.373 1.00 92.62 306 GLU A N 1
ATOM 2292 C CA . GLU A 1 306 ? 9.443 21.825 1.468 1.00 92.62 306 GLU A CA 1
ATOM 2293 C C . GLU A 1 306 ? 8.918 20.777 0.463 1.00 92.62 306 GLU A C 1
ATOM 2295 O O . GLU A 1 306 ? 7.770 20.350 0.584 1.00 92.62 306 GLU A O 1
ATOM 2300 N N . TYR A 1 307 ? 9.732 20.340 -0.507 1.00 95.00 307 TYR A N 1
ATOM 2301 C CA . TYR A 1 307 ? 9.397 19.248 -1.434 1.00 95.00 307 TYR A CA 1
ATOM 2302 C C . TYR A 1 307 ? 10.330 18.062 -1.214 1.00 95.00 307 TYR A C 1
ATOM 2304 O O . TYR A 1 307 ? 11.535 18.269 -1.092 1.00 95.00 307 TYR A O 1
ATOM 2312 N N . LEU A 1 308 ? 9.823 16.832 -1.273 1.00 95.81 308 LEU A N 1
ATOM 2313 C CA . LEU A 1 308 ? 10.648 15.629 -1.412 1.00 95.81 308 LEU A CA 1
ATOM 2314 C C . LEU A 1 308 ? 10.711 15.235 -2.891 1.00 95.81 308 LEU A C 1
ATOM 2316 O O . LEU A 1 308 ? 9.682 14.908 -3.476 1.00 95.81 308 LEU A O 1
ATOM 2320 N N . LEU A 1 309 ? 11.902 15.238 -3.495 1.00 96.31 309 LEU A N 1
ATOM 2321 C CA . LEU A 1 309 ? 12.129 14.594 -4.791 1.00 96.31 309 LEU A CA 1
ATOM 2322 C C . LEU A 1 309 ? 12.468 13.118 -4.566 1.00 96.31 309 LEU A C 1
ATOM 2324 O O . LEU A 1 309 ? 13.306 12.804 -3.725 1.00 96.31 309 LEU A O 1
ATOM 2328 N N . THR A 1 310 ? 11.888 12.237 -5.377 1.00 96.00 310 THR A N 1
ATOM 2329 C CA . THR A 1 310 ? 12.398 10.886 -5.645 1.00 96.00 310 THR A CA 1
ATOM 2330 C C . THR A 1 310 ? 12.478 10.704 -7.158 1.00 96.00 310 THR A C 1
ATOM 2332 O O . THR A 1 310 ? 11.460 10.777 -7.839 1.00 96.00 310 THR A O 1
ATOM 2335 N N . ALA A 1 311 ? 13.663 10.475 -7.712 1.00 96.88 311 ALA A N 1
ATOM 2336 C CA . ALA A 1 311 ? 13.872 10.289 -9.144 1.00 96.88 311 ALA A CA 1
ATOM 2337 C C . ALA A 1 311 ? 14.741 9.059 -9.412 1.00 96.88 311 ALA A C 1
ATOM 2339 O O . ALA A 1 311 ? 15.689 8.789 -8.679 1.00 96.88 311 ALA A O 1
ATOM 2340 N N . ALA A 1 312 ? 14.438 8.329 -10.481 1.00 96.50 312 ALA A N 1
ATOM 2341 C CA . ALA A 1 312 ? 15.269 7.236 -10.961 1.00 96.50 312 ALA A CA 1
ATOM 2342 C C . ALA A 1 312 ? 15.275 7.187 -12.488 1.00 96.50 312 ALA A C 1
ATOM 2344 O O . ALA A 1 312 ? 14.257 7.438 -13.132 1.00 96.50 312 ALA A O 1
ATOM 2345 N N . ILE A 1 313 ? 16.413 6.821 -13.065 1.00 94.44 313 ILE A N 1
ATOM 2346 C CA . ILE A 1 313 ? 16.544 6.526 -14.489 1.00 94.44 313 ILE A CA 1
ATOM 2347 C C . ILE A 1 313 ? 17.422 5.289 -14.662 1.00 94.44 313 ILE A C 1
ATOM 2349 O O . ILE A 1 313 ? 18.433 5.174 -13.983 1.00 94.44 313 ILE A O 1
ATOM 2353 N N . ASP A 1 314 ? 17.052 4.372 -15.553 1.00 91.56 314 ASP A N 1
ATOM 2354 C CA . ASP A 1 314 ? 17.911 3.263 -15.988 1.00 91.56 314 ASP A CA 1
ATOM 2355 C C . ASP A 1 314 ? 17.753 3.071 -17.497 1.00 91.56 314 ASP A C 1
ATOM 2357 O O . ASP A 1 314 ? 16.700 2.658 -17.992 1.00 91.56 314 ASP A O 1
ATOM 2361 N N . THR A 1 315 ? 18.808 3.407 -18.240 1.00 88.50 315 THR A N 1
ATOM 2362 C CA . THR A 1 315 ? 18.804 3.398 -19.706 1.00 88.50 315 THR A CA 1
ATOM 2363 C C . THR A 1 315 ? 18.648 2.008 -20.310 1.00 88.50 315 THR A C 1
ATOM 2365 O O . THR A 1 315 ? 18.188 1.927 -21.452 1.00 88.50 315 THR A O 1
ATOM 2368 N N . ASP A 1 316 ? 19.028 0.947 -19.583 1.00 85.75 316 ASP A N 1
ATOM 2369 C CA . ASP A 1 316 ? 18.962 -0.430 -20.088 1.00 85.75 316 ASP A CA 1
ATOM 2370 C C . ASP A 1 316 ? 17.816 -1.270 -19.507 1.00 85.75 316 ASP A C 1
ATOM 2372 O O . ASP A 1 316 ? 17.647 -2.441 -19.843 1.00 85.75 316 ASP A O 1
ATOM 2376 N N . LYS A 1 317 ? 16.963 -0.654 -18.687 1.00 85.00 317 LYS A N 1
ATOM 2377 C CA . LYS A 1 317 ? 15.797 -1.312 -18.102 1.00 85.00 317 LYS A CA 1
ATOM 2378 C C . LYS A 1 317 ? 14.865 -1.901 -19.166 1.00 85.00 317 LYS A C 1
ATOM 2380 O O . LYS A 1 317 ? 14.454 -1.224 -20.114 1.00 85.00 317 LYS A O 1
ATOM 2385 N N . ILE A 1 318 ? 14.491 -3.161 -18.946 1.00 78.88 318 ILE A N 1
ATOM 2386 C CA . ILE A 1 318 ? 13.472 -3.886 -19.709 1.00 78.88 318 ILE A CA 1
ATOM 2387 C C . ILE A 1 318 ? 12.102 -3.286 -19.368 1.00 78.88 318 ILE A C 1
ATOM 2389 O O . ILE A 1 318 ? 11.679 -3.319 -18.216 1.00 78.88 318 ILE A O 1
ATOM 2393 N N . THR A 1 319 ? 11.417 -2.733 -20.370 1.00 75.94 319 THR A N 1
ATOM 2394 C CA . THR A 1 319 ? 10.152 -1.986 -20.213 1.00 75.94 319 THR A CA 1
ATOM 2395 C C . THR A 1 319 ? 8.909 -2.805 -20.578 1.00 75.94 319 THR A C 1
ATOM 2397 O O . THR A 1 319 ? 7.910 -2.242 -21.018 1.00 75.94 319 THR A O 1
ATOM 2400 N N . SER A 1 320 ? 8.988 -4.134 -20.505 1.00 67.06 320 SER A N 1
ATOM 2401 C CA . SER A 1 320 ? 7.914 -5.049 -20.922 1.00 67.06 320 SER A CA 1
ATOM 2402 C C . SER A 1 320 ? 7.547 -6.015 -19.795 1.00 67.06 320 SER A C 1
ATOM 2404 O O . SER A 1 320 ? 8.377 -6.313 -18.936 1.00 67.06 320 SER A O 1
ATOM 2406 N N . GLN A 1 321 ? 6.301 -6.498 -19.818 1.00 65.00 321 GLN A N 1
ATOM 2407 C CA . GLN A 1 321 ? 5.755 -7.594 -18.999 1.00 65.00 321 GLN A CA 1
ATOM 2408 C C . GLN A 1 321 ? 5.502 -7.359 -17.493 1.00 65.00 321 GLN A C 1
ATOM 2410 O O . GLN A 1 321 ? 4.795 -8.176 -16.903 1.00 65.00 321 GLN A O 1
ATOM 2415 N N . LYS A 1 322 ? 5.994 -6.285 -16.847 1.00 79.12 322 LYS A N 1
ATOM 2416 C CA . LYS A 1 322 ? 5.695 -5.992 -15.420 1.00 79.12 322 LYS A CA 1
ATOM 2417 C C . LYS A 1 322 ? 5.367 -4.511 -15.174 1.00 79.12 322 LYS A C 1
ATOM 2419 O O . LYS A 1 322 ? 6.101 -3.645 -15.644 1.00 79.12 322 LYS A O 1
ATOM 2424 N N . LEU A 1 323 ? 4.310 -4.236 -14.404 1.00 74.75 323 LEU A N 1
ATOM 2425 C CA . LEU A 1 323 ? 3.939 -2.907 -13.884 1.00 74.75 323 LEU A CA 1
ATOM 2426 C C . LEU A 1 323 ? 3.877 -2.984 -12.359 1.00 74.75 323 LEU A C 1
ATOM 2428 O O . LEU A 1 323 ? 3.264 -3.908 -11.844 1.00 74.75 323 LEU A O 1
ATOM 2432 N N . PHE A 1 324 ? 4.455 -2.020 -11.643 1.00 79.88 324 PHE A N 1
ATOM 2433 C CA . PHE A 1 324 ? 4.817 -2.153 -10.224 1.00 79.88 324 PHE A CA 1
ATOM 2434 C C . PHE A 1 324 ? 5.858 -3.254 -9.977 1.00 79.88 324 PHE A C 1
ATOM 2436 O O . PHE A 1 324 ? 6.079 -4.169 -10.781 1.00 79.88 324 PHE A O 1
ATOM 2443 N N . ARG A 1 325 ? 6.530 -3.182 -8.826 1.00 76.38 325 ARG A N 1
ATOM 2444 C CA . ARG A 1 325 ? 7.453 -4.237 -8.404 1.00 76.38 325 ARG A CA 1
ATOM 2445 C C . ARG A 1 325 ? 7.200 -4.598 -6.955 1.00 76.38 325 ARG A C 1
ATOM 2447 O O . ARG A 1 325 ? 7.515 -3.810 -6.074 1.00 76.38 325 ARG A O 1
ATOM 2454 N N . ASP A 1 326 ? 6.692 -5.805 -6.752 1.00 71.31 326 ASP A N 1
ATOM 2455 C CA . ASP A 1 326 ? 6.582 -6.434 -5.442 1.00 71.31 326 ASP A CA 1
ATOM 2456 C C . ASP A 1 326 ? 7.700 -7.463 -5.234 1.00 71.31 326 ASP A C 1
ATOM 2458 O O . ASP A 1 326 ? 8.399 -7.860 -6.174 1.00 71.31 326 ASP A O 1
ATOM 2462 N N . ILE A 1 327 ? 7.900 -7.852 -3.977 1.00 70.94 327 ILE A N 1
ATOM 2463 C CA . ILE A 1 327 ? 8.867 -8.876 -3.580 1.00 70.94 327 ILE A CA 1
ATOM 2464 C C . ILE A 1 327 ? 8.151 -10.219 -3.624 1.00 70.94 327 ILE A C 1
ATOM 2466 O O . ILE A 1 327 ? 7.273 -10.461 -2.805 1.00 70.94 327 ILE A O 1
ATOM 2470 N N . ASP A 1 328 ? 8.544 -11.074 -4.563 1.00 71.94 328 ASP A N 1
ATOM 2471 C CA . ASP A 1 328 ? 8.161 -12.485 -4.574 1.00 71.94 328 ASP A CA 1
ATOM 2472 C C . ASP A 1 328 ? 9.024 -13.252 -3.551 1.00 71.94 328 ASP A C 1
ATOM 2474 O O . ASP A 1 328 ? 10.249 -13.298 -3.727 1.00 71.94 328 ASP A O 1
ATOM 2478 N N . PRO A 1 329 ? 8.439 -13.833 -2.484 1.00 67.62 329 PRO A N 1
ATOM 2479 C CA . PRO A 1 329 ? 9.175 -14.628 -1.503 1.00 67.62 329 PRO A CA 1
ATOM 2480 C C . PRO A 1 329 ? 9.713 -15.948 -2.067 1.00 67.62 329 PRO A C 1
ATOM 2482 O O . PRO A 1 329 ? 10.624 -16.521 -1.479 1.00 67.62 329 PRO A O 1
ATOM 2485 N N . ASN A 1 330 ? 9.159 -16.434 -3.183 1.00 67.94 330 ASN A N 1
ATOM 2486 C CA . ASN A 1 330 ? 9.487 -17.732 -3.774 1.00 67.94 330 ASN A CA 1
ATOM 2487 C C . ASN A 1 330 ? 10.594 -17.638 -4.838 1.00 67.94 330 ASN A C 1
ATOM 2489 O O . ASN A 1 330 ? 11.199 -18.647 -5.191 1.00 67.94 330 ASN A O 1
ATOM 2493 N N . ALA A 1 331 ? 10.882 -16.434 -5.349 1.00 68.19 331 ALA A N 1
ATOM 2494 C CA . ALA A 1 331 ? 11.868 -16.221 -6.412 1.00 68.19 331 ALA A CA 1
ATOM 2495 C C . ALA A 1 331 ? 13.328 -16.470 -5.979 1.00 68.19 331 ALA A C 1
ATOM 2497 O O . ALA A 1 331 ? 14.196 -16.667 -6.829 1.00 68.19 331 ALA A O 1
ATOM 2498 N N . TYR A 1 332 ? 13.611 -16.438 -4.674 1.00 60.78 332 TYR A N 1
ATOM 2499 C CA . TYR A 1 332 ? 14.932 -16.661 -4.083 1.00 60.78 332 TYR A CA 1
ATOM 2500 C C . TYR A 1 332 ? 14.765 -17.292 -2.702 1.00 60.78 332 TYR A C 1
ATOM 2502 O O . TYR A 1 332 ? 13.793 -16.981 -2.027 1.00 60.78 332 TYR A O 1
ATOM 2510 N N . TYR A 1 333 ? 15.739 -18.076 -2.228 1.00 57.09 333 TYR A N 1
ATOM 2511 C CA . TYR A 1 333 ? 15.804 -18.432 -0.806 1.00 57.09 333 TYR A CA 1
ATOM 2512 C C . TYR A 1 333 ? 16.158 -17.183 0.024 1.00 57.09 333 TYR A C 1
ATOM 2514 O O . TYR A 1 333 ? 17.268 -16.659 -0.122 1.00 57.09 333 TYR A O 1
ATOM 2522 N N . PRO A 1 334 ? 15.258 -16.680 0.888 1.00 56.62 334 PRO A N 1
ATOM 2523 C CA . PRO A 1 334 ? 15.541 -15.518 1.717 1.00 56.62 334 PRO A CA 1
ATOM 2524 C C . PRO A 1 334 ? 16.459 -15.901 2.884 1.00 56.62 334 PRO A C 1
ATOM 2526 O O . PRO A 1 334 ? 16.115 -16.731 3.725 1.00 56.62 334 PRO A O 1
ATOM 2529 N N . VAL A 1 335 ? 17.623 -15.258 2.977 1.00 55.88 335 VAL A N 1
ATOM 2530 C CA . VAL A 1 335 ? 18.490 -15.366 4.158 1.00 55.88 335 VAL A CA 1
ATOM 2531 C C . VAL A 1 335 ? 17.998 -14.364 5.203 1.00 55.88 335 VAL A C 1
ATOM 2533 O O . VAL A 1 335 ? 18.414 -13.209 5.209 1.00 55.88 335 VAL A O 1
ATOM 2536 N N . TYR A 1 336 ? 17.092 -14.799 6.080 1.00 51.28 336 TYR A N 1
ATOM 2537 C CA . TYR A 1 336 ? 16.557 -13.997 7.189 1.00 51.28 336 TYR A CA 1
ATOM 2538 C C . TYR A 1 336 ? 17.574 -13.853 8.345 1.00 51.28 336 TYR A C 1
ATOM 2540 O O . TYR A 1 336 ? 17.321 -14.295 9.463 1.00 51.28 336 TYR A O 1
ATOM 2548 N N . GLY A 1 337 ? 18.755 -13.290 8.066 1.00 52.75 337 GLY A N 1
ATOM 2549 C CA . GLY A 1 337 ? 19.835 -13.111 9.049 1.00 52.75 337 GLY A CA 1
ATOM 2550 C C . GLY A 1 337 ? 19.828 -11.750 9.751 1.00 52.75 337 GLY A C 1
ATOM 2551 O O . GLY A 1 337 ? 20.177 -11.651 10.925 1.00 52.75 337 GLY A O 1
ATOM 2552 N N . ASP A 1 338 ? 19.406 -10.702 9.047 1.00 62.72 338 ASP A N 1
ATOM 2553 C CA . ASP A 1 338 ? 19.234 -9.347 9.558 1.00 62.72 338 ASP A CA 1
ATOM 2554 C C . ASP A 1 338 ? 17.767 -8.901 9.422 1.00 62.72 338 ASP A C 1
ATOM 2556 O O . ASP A 1 338 ? 17.003 -9.408 8.601 1.00 62.72 338 ASP A O 1
ATOM 2560 N N . ALA A 1 339 ? 17.330 -7.939 10.241 1.00 59.62 339 ALA A N 1
ATOM 2561 C CA . ALA A 1 339 ? 15.937 -7.470 10.258 1.00 59.62 339 ALA A CA 1
ATOM 2562 C C . ALA A 1 339 ? 15.597 -6.519 9.082 1.00 59.62 339 ALA A C 1
ATOM 2564 O O . ALA A 1 339 ? 14.831 -5.563 9.246 1.00 59.62 339 ALA A O 1
ATOM 2565 N N . SER A 1 340 ? 16.199 -6.757 7.915 1.00 64.06 340 SER A N 1
ATOM 2566 C CA . SER A 1 340 ? 16.190 -5.879 6.747 1.00 64.06 340 SER A CA 1
ATOM 2567 C C . SER A 1 340 ? 14.897 -5.980 5.937 1.00 64.06 340 SER A C 1
ATOM 2569 O O . SER A 1 340 ? 14.549 -7.024 5.389 1.00 64.06 340 SER A O 1
ATOM 2571 N N . SER A 1 341 ? 14.197 -4.851 5.794 1.00 64.06 341 SER A N 1
ATOM 2572 C CA . SER A 1 341 ? 13.039 -4.713 4.906 1.00 64.06 341 SER A CA 1
ATOM 2573 C C . SER A 1 341 ? 13.453 -4.113 3.562 1.00 64.06 341 SER A C 1
ATOM 2575 O O . SER A 1 341 ? 13.949 -2.984 3.512 1.00 64.06 341 SER A O 1
ATOM 2577 N N . LYS A 1 342 ? 13.191 -4.819 2.463 1.00 74.25 342 LYS A N 1
ATOM 2578 C CA . LYS A 1 342 ? 13.375 -4.300 1.102 1.00 74.25 342 LYS A CA 1
ATOM 2579 C C . LYS A 1 342 ? 12.117 -3.546 0.653 1.00 74.25 342 LYS A C 1
ATOM 2581 O O . LYS A 1 342 ? 11.002 -3.976 0.922 1.00 74.25 342 LYS A O 1
ATOM 2586 N N . LEU A 1 343 ? 12.304 -2.416 -0.024 1.00 75.38 343 LEU A N 1
ATOM 2587 C CA . LEU A 1 343 ? 11.241 -1.524 -0.500 1.00 75.38 343 LEU A CA 1
ATOM 2588 C C . LEU A 1 343 ? 11.574 -1.028 -1.914 1.00 75.38 343 LEU A C 1
ATOM 2590 O O . LEU A 1 343 ? 12.739 -1.012 -2.316 1.00 75.38 343 LEU A O 1
ATOM 2594 N N . TYR A 1 344 ? 10.556 -0.605 -2.664 1.00 82.69 344 TYR A N 1
ATOM 2595 C CA . TYR A 1 344 ? 10.708 -0.073 -4.020 1.00 82.69 344 TYR A CA 1
ATOM 2596 C C . TYR A 1 344 ? 10.135 1.348 -4.119 1.00 82.69 344 TYR A C 1
ATOM 2598 O O . TYR A 1 344 ? 8.958 1.530 -4.417 1.00 82.69 344 TYR A O 1
ATOM 2606 N N . ASP A 1 345 ? 11.000 2.342 -3.894 1.00 85.19 345 ASP A N 1
ATOM 2607 C CA . ASP A 1 345 ? 10.682 3.782 -3.935 1.00 85.19 345 ASP A CA 1
ATOM 2608 C C . ASP A 1 345 ? 10.322 4.311 -5.337 1.00 85.19 345 ASP A C 1
ATOM 2610 O O . ASP A 1 345 ? 9.565 5.274 -5.470 1.00 85.19 345 ASP A O 1
ATOM 2614 N N . ALA A 1 346 ? 10.905 3.718 -6.385 1.00 89.94 346 ALA A N 1
ATOM 2615 C CA . ALA A 1 346 ? 10.831 4.198 -7.765 1.00 89.94 346 ALA A CA 1
ATOM 2616 C C . ALA A 1 346 ? 10.182 3.159 -8.691 1.00 89.94 346 ALA A C 1
ATOM 2618 O O . ALA A 1 346 ? 10.862 2.441 -9.430 1.00 89.94 346 ALA A O 1
ATOM 2619 N N . GLN A 1 347 ? 8.853 3.053 -8.617 1.00 90.56 347 GLN A N 1
ATOM 2620 C CA . GLN A 1 347 ? 8.068 2.092 -9.397 1.00 90.56 347 GLN A CA 1
ATOM 2621 C C . GLN A 1 347 ? 7.641 2.689 -10.741 1.00 90.56 347 GLN A C 1
ATOM 2623 O O . GLN A 1 347 ? 6.965 3.714 -10.801 1.00 90.56 347 GLN A O 1
ATOM 2628 N N . SER A 1 348 ? 8.077 2.064 -11.828 1.00 91.00 348 SER A N 1
ATOM 2629 C CA . SER A 1 348 ? 7.796 2.470 -13.206 1.00 91.00 348 SER A CA 1
ATOM 2630 C C . SER A 1 348 ? 8.039 1.266 -14.118 1.00 91.00 348 SER A C 1
ATOM 2632 O O . SER A 1 348 ? 9.038 0.571 -13.915 1.00 91.00 348 SER A O 1
ATOM 2634 N N . ALA A 1 349 ? 7.215 1.034 -15.136 1.00 88.69 349 ALA A N 1
ATOM 2635 C CA . ALA A 1 349 ? 7.555 0.151 -16.252 1.00 88.69 349 ALA A CA 1
ATOM 2636 C C . ALA A 1 349 ? 8.516 0.854 -17.229 1.00 88.69 349 ALA A C 1
ATOM 2638 O O . ALA A 1 349 ? 9.358 0.217 -17.861 1.00 88.69 349 ALA A O 1
ATOM 2639 N N . ASP A 1 350 ? 8.458 2.187 -17.289 1.00 89.69 350 ASP A N 1
ATOM 2640 C CA . ASP A 1 350 ? 9.357 3.013 -18.088 1.00 89.69 350 ASP A CA 1
ATOM 2641 C C . ASP A 1 350 ? 10.768 3.094 -17.486 1.00 89.69 350 ASP A C 1
ATOM 2643 O O . ASP A 1 350 ? 11.023 2.843 -16.301 1.00 89.69 350 ASP A O 1
ATOM 2647 N N . ARG A 1 351 ? 11.712 3.535 -18.323 1.00 90.88 351 ARG A N 1
ATOM 2648 C CA . ARG A 1 351 ? 13.106 3.823 -17.943 1.00 90.88 351 ARG A CA 1
ATOM 2649 C C . ARG A 1 351 ? 13.267 5.005 -16.996 1.00 90.88 351 ARG A C 1
ATOM 2651 O O . ARG A 1 351 ? 14.346 5.159 -16.440 1.00 90.88 351 ARG A O 1
ATOM 2658 N N . LEU A 1 352 ? 12.229 5.823 -16.829 1.00 92.94 352 LEU A N 1
ATOM 2659 C CA . LEU A 1 352 ? 12.207 7.016 -15.988 1.00 92.94 352 LEU A CA 1
ATOM 2660 C C . LEU A 1 352 ? 11.152 6.874 -14.884 1.00 92.94 352 LEU A C 1
ATOM 2662 O O . LEU A 1 352 ? 10.047 6.381 -15.119 1.00 92.94 352 LEU A O 1
ATOM 2666 N N . TYR A 1 353 ? 11.493 7.363 -13.699 1.00 96.12 353 TYR A N 1
ATOM 2667 C CA . TYR A 1 353 ? 10.590 7.631 -12.589 1.00 96.12 353 TYR A CA 1
ATOM 2668 C C . TYR A 1 353 ? 10.916 9.008 -12.015 1.00 96.12 353 TYR A C 1
ATOM 2670 O O . TYR A 1 353 ? 12.084 9.307 -11.764 1.00 96.12 353 TYR A O 1
ATOM 2678 N N . VAL A 1 354 ? 9.903 9.837 -11.775 1.00 97.31 354 VAL A N 1
ATOM 2679 C CA . VAL A 1 354 ? 10.050 11.110 -11.057 1.00 97.31 354 VAL A CA 1
ATOM 2680 C C . VAL A 1 354 ? 8.827 11.315 -10.184 1.00 97.31 354 VAL A C 1
ATOM 2682 O O . VAL A 1 354 ? 7.710 11.331 -10.685 1.00 97.31 354 VAL A O 1
ATOM 2685 N N . ARG A 1 355 ? 9.026 11.538 -8.891 1.00 96.38 355 ARG A N 1
ATOM 2686 C CA . ARG A 1 355 ? 7.981 11.901 -7.941 1.00 96.38 355 ARG A CA 1
ATOM 2687 C C . ARG A 1 355 ? 8.420 13.117 -7.136 1.00 96.38 355 ARG A C 1
ATOM 2689 O O . ARG A 1 355 ? 9.565 13.184 -6.694 1.00 96.38 355 ARG A O 1
ATOM 2696 N N . VAL A 1 356 ? 7.517 14.077 -6.971 1.00 96.44 356 VAL A N 1
ATOM 2697 C CA . VAL A 1 356 ? 7.706 15.269 -6.142 1.00 96.44 356 VAL A CA 1
ATOM 2698 C C . VAL A 1 356 ? 6.532 15.363 -5.178 1.00 96.44 356 VAL A C 1
ATOM 2700 O O . VAL A 1 356 ? 5.408 15.620 -5.608 1.00 96.44 356 VAL A O 1
ATOM 2703 N N . ASP A 1 357 ? 6.790 15.158 -3.890 1.00 95.06 357 ASP A N 1
ATOM 2704 C CA . ASP A 1 357 ? 5.790 15.234 -2.824 1.00 95.06 357 ASP A CA 1
ATOM 2705 C C . ASP A 1 357 ? 5.884 16.564 -2.058 1.00 95.06 357 ASP A C 1
ATOM 2707 O O . ASP A 1 357 ? 6.980 17.059 -1.790 1.00 95.06 357 ASP A O 1
ATOM 2711 N N . LYS A 1 358 ? 4.735 17.119 -1.655 1.00 93.75 358 LYS A N 1
ATOM 2712 C CA . LYS A 1 358 ? 4.599 18.242 -0.714 1.00 93.75 358 LYS A CA 1
ATOM 2713 C C . LYS A 1 358 ? 3.370 18.023 0.165 1.00 93.75 358 LYS A C 1
ATOM 2715 O O . LYS A 1 358 ? 2.238 18.057 -0.320 1.00 93.75 358 LYS A O 1
ATOM 2720 N N . ASN A 1 359 ? 3.578 17.865 1.472 1.00 91.12 359 ASN A N 1
ATOM 2721 C CA . ASN A 1 359 ? 2.527 17.465 2.415 1.00 91.12 359 ASN A CA 1
ATOM 2722 C C . ASN A 1 359 ? 1.790 16.211 1.894 1.00 91.12 359 ASN A C 1
ATOM 2724 O O . ASN A 1 359 ? 2.442 15.244 1.517 1.00 91.12 359 ASN A O 1
ATOM 2728 N N . LYS A 1 360 ? 0.453 16.224 1.833 1.00 88.56 360 LYS A N 1
ATOM 2729 C CA . LYS A 1 360 ? -0.356 15.121 1.286 1.00 88.56 360 LYS A CA 1
ATOM 2730 C C . LYS A 1 360 ? -0.431 15.107 -0.255 1.00 88.56 360 LYS A C 1
ATOM 2732 O O . LYS A 1 360 ? -0.967 14.171 -0.827 1.00 88.56 360 LYS A O 1
ATOM 2737 N N . SER A 1 361 ? 0.091 16.128 -0.943 1.00 92.38 361 SER A N 1
ATOM 2738 C CA . SER A 1 361 ? 0.004 16.276 -2.406 1.00 92.38 361 SER A CA 1
ATOM 2739 C C . SER A 1 361 ? 1.264 15.770 -3.118 1.00 92.38 361 SER A C 1
ATOM 2741 O O . SER A 1 361 ? 2.366 15.908 -2.589 1.00 92.38 361 SER A O 1
ATOM 2743 N N . TYR A 1 362 ? 1.136 15.248 -4.341 1.00 93.94 362 TYR A N 1
ATOM 2744 C CA . TYR A 1 362 ? 2.274 14.820 -5.159 1.00 93.94 362 TYR A CA 1
ATOM 2745 C C . TYR A 1 362 ? 2.053 14.947 -6.673 1.00 93.94 362 TYR A C 1
ATOM 2747 O O . TYR A 1 362 ? 0.941 14.822 -7.187 1.00 93.94 362 TYR A O 1
ATOM 2755 N N . LEU A 1 363 ? 3.155 15.136 -7.399 1.00 96.25 363 LEU A N 1
ATOM 2756 C CA . LEU A 1 363 ? 3.268 14.918 -8.842 1.00 96.25 363 LEU A CA 1
ATOM 2757 C C . LEU A 1 363 ? 4.120 13.666 -9.071 1.00 96.25 363 LEU A C 1
ATOM 2759 O O . LEU A 1 363 ? 5.179 13.528 -8.465 1.00 96.25 363 LEU A O 1
ATOM 2763 N N . LEU A 1 364 ? 3.679 12.776 -9.954 1.00 96.19 364 LEU A N 1
ATOM 2764 C CA . LEU A 1 364 ? 4.324 11.505 -10.271 1.00 96.19 364 LEU A CA 1
ATOM 2765 C C . LEU A 1 364 ? 4.392 11.303 -11.792 1.00 96.19 364 LEU A C 1
ATOM 2767 O O . LEU A 1 364 ? 3.392 11.475 -12.482 1.00 96.19 364 LEU A O 1
ATOM 2771 N N . TYR A 1 365 ? 5.549 10.873 -12.289 1.00 97.00 365 TYR A N 1
ATOM 2772 C CA . TYR A 1 365 ? 5.727 10.132 -13.532 1.00 97.00 365 TYR A CA 1
ATOM 2773 C C . TYR A 1 365 ? 6.271 8.740 -13.189 1.00 97.00 365 TYR A C 1
ATOM 2775 O O . TYR A 1 365 ? 7.368 8.630 -12.636 1.00 97.00 365 TYR A O 1
ATOM 2783 N N . GLY A 1 366 ? 5.517 7.690 -13.497 1.00 94.56 366 GLY A N 1
ATOM 2784 C CA . GLY A 1 366 ? 5.840 6.311 -13.130 1.00 94.56 366 GLY A CA 1
ATOM 2785 C C . GLY A 1 366 ? 4.606 5.417 -13.160 1.00 94.56 366 GLY A C 1
ATOM 2786 O O . GLY A 1 366 ? 3.617 5.758 -13.812 1.00 94.56 366 GLY A O 1
ATOM 2787 N N . ASP A 1 367 ? 4.651 4.299 -12.438 1.00 93.06 367 ASP A N 1
ATOM 2788 C CA . ASP A 1 367 ? 3.503 3.403 -12.287 1.00 93.06 367 ASP A CA 1
ATOM 2789 C C . ASP A 1 367 ? 2.551 3.917 -11.206 1.00 93.06 367 ASP A C 1
ATOM 2791 O O . ASP A 1 367 ? 2.963 4.299 -10.108 1.00 93.06 367 ASP A O 1
ATOM 2795 N N . PHE A 1 368 ? 1.253 3.899 -11.495 1.00 90.56 368 PHE A N 1
ATOM 2796 C CA . PHE A 1 368 ? 0.208 4.265 -10.547 1.00 90.56 368 PHE A CA 1
ATOM 2797 C C . PHE A 1 368 ? -1.076 3.471 -10.785 1.00 90.56 368 PHE A C 1
ATOM 2799 O O . PHE A 1 368 ? -1.368 3.021 -11.894 1.00 90.56 368 PHE A O 1
ATOM 2806 N N . ASN A 1 369 ? -1.881 3.342 -9.728 1.00 88.25 369 ASN A N 1
ATOM 2807 C CA . ASN A 1 369 ? -3.259 2.877 -9.840 1.00 88.25 369 ASN A CA 1
ATOM 2808 C C . ASN A 1 369 ? -4.224 4.084 -9.901 1.00 88.25 369 ASN A C 1
ATOM 2810 O O . ASN A 1 369 ? -4.018 5.105 -9.225 1.00 88.25 369 ASN A O 1
ATOM 2814 N N . THR A 1 370 ? -5.258 3.984 -10.742 1.00 84.19 370 THR A N 1
ATOM 2815 C CA . THR A 1 370 ? -6.345 4.973 -10.889 1.00 84.19 370 THR A CA 1
ATOM 2816 C C . THR A 1 370 ? -7.435 4.868 -9.818 1.00 84.19 370 THR A C 1
ATOM 2818 O O . THR A 1 370 ? -8.264 5.770 -9.703 1.00 84.19 370 THR A O 1
ATOM 2821 N N . ALA A 1 371 ? -7.469 3.784 -9.041 1.00 73.62 371 ALA A N 1
ATOM 2822 C CA . ALA A 1 371 ? -8.352 3.657 -7.892 1.00 73.62 371 ALA A CA 1
ATOM 2823 C C . ALA A 1 371 ? -7.843 4.495 -6.711 1.00 73.62 371 ALA A C 1
ATOM 2825 O O . ALA A 1 371 ? -6.681 4.416 -6.309 1.00 73.62 371 ALA A O 1
ATOM 2826 N N . THR A 1 372 ? -8.746 5.273 -6.126 1.00 63.44 372 THR A N 1
ATOM 2827 C CA . THR A 1 372 ? -8.581 5.926 -4.824 1.00 63.44 372 THR A CA 1
ATOM 2828 C C . THR A 1 372 ? -9.087 4.993 -3.726 1.00 63.44 372 THR A C 1
ATOM 2830 O O . THR A 1 372 ? -10.167 4.421 -3.874 1.00 63.44 372 THR A O 1
ATOM 2833 N N . ALA A 1 373 ? -8.358 4.871 -2.615 1.00 51.59 373 ALA A N 1
ATOM 2834 C CA . ALA A 1 373 ? -8.636 3.927 -1.521 1.00 51.59 373 ALA A CA 1
ATOM 2835 C C . ALA A 1 373 ? -9.868 4.270 -0.644 1.00 51.59 373 ALA A C 1
ATOM 2837 O O . ALA A 1 373 ? -9.983 3.794 0.481 1.00 51.59 373 ALA A O 1
ATOM 2838 N N . ASP A 1 374 ? -10.777 5.113 -1.132 1.00 53.34 374 ASP A N 1
ATOM 2839 C CA . ASP A 1 374 ? -11.912 5.628 -0.368 1.00 53.34 374 ASP A CA 1
ATOM 2840 C C . ASP A 1 374 ? -13.165 4.751 -0.539 1.00 53.34 374 ASP A C 1
ATOM 2842 O O . ASP A 1 374 ? -13.766 4.677 -1.619 1.00 53.34 374 ASP A O 1
ATOM 2846 N N . THR A 1 375 ? -13.571 4.129 0.569 1.00 45.09 375 THR A N 1
ATOM 2847 C CA . THR A 1 375 ? -14.728 3.234 0.735 1.00 45.09 375 THR A CA 1
ATOM 2848 C C . THR A 1 375 ? -16.073 3.875 0.357 1.00 45.09 375 THR A C 1
ATOM 2850 O O . THR A 1 375 ? -17.050 3.160 0.119 1.00 45.09 375 THR A O 1
ATOM 2853 N N . ALA A 1 376 ? -16.150 5.209 0.264 1.00 43.88 376 ALA A N 1
ATOM 2854 C CA . ALA A 1 376 ? -17.343 5.918 -0.203 1.00 43.88 376 ALA A CA 1
ATOM 2855 C C . ALA A 1 376 ? -17.651 5.688 -1.701 1.00 43.88 376 ALA A C 1
ATOM 2857 O O . ALA A 1 376 ? -18.801 5.816 -2.123 1.00 43.88 376 ALA A O 1
ATOM 2858 N N . ASN A 1 377 ? -16.660 5.301 -2.514 1.00 47.78 377 ASN A N 1
ATOM 2859 C CA . ASN A 1 377 ? -16.780 5.200 -3.975 1.00 47.78 377 ASN A CA 1
ATOM 2860 C C . ASN A 1 377 ? -17.464 3.906 -4.464 1.00 47.78 377 ASN A C 1
ATOM 2862 O O . ASN A 1 377 ? -16.935 3.182 -5.306 1.00 47.78 377 ASN A O 1
ATOM 2866 N N . LYS A 1 378 ? -18.666 3.597 -3.968 1.00 50.00 378 LYS A N 1
ATOM 2867 C CA . LYS A 1 378 ? -19.341 2.309 -4.232 1.00 50.00 378 LYS A CA 1
ATOM 2868 C C . LYS A 1 378 ? -19.874 2.115 -5.662 1.00 50.00 378 LYS A C 1
ATOM 2870 O O . LYS A 1 378 ? -20.161 0.980 -6.030 1.00 50.00 378 LYS A O 1
ATOM 2875 N N . LEU A 1 379 ? -20.008 3.180 -6.460 1.00 48.59 379 LEU A N 1
ATOM 2876 C CA . LEU A 1 379 ? -20.790 3.160 -7.711 1.00 48.59 379 LEU A CA 1
ATOM 2877 C C . LEU A 1 379 ? -19.988 2.975 -9.014 1.00 48.59 379 LEU A C 1
ATOM 2879 O O . LEU A 1 379 ? -20.571 2.530 -9.994 1.00 48.59 379 LEU A O 1
ATOM 2883 N N . SER A 1 380 ? -18.681 3.274 -9.054 1.00 50.28 380 SER A N 1
ATOM 2884 C CA . SER A 1 380 ? -17.814 2.929 -10.203 1.00 50.28 380 SER A CA 1
ATOM 2885 C C . SER A 1 380 ? -16.321 3.094 -9.873 1.00 50.28 380 SER A C 1
ATOM 2887 O O . SER A 1 380 ? -15.707 4.131 -10.157 1.00 50.28 380 SER A O 1
ATOM 2889 N N . ILE A 1 381 ? -15.704 2.055 -9.299 1.00 59.22 381 ILE A N 1
ATOM 2890 C CA . ILE A 1 381 ? -14.247 2.008 -9.090 1.00 59.22 381 ILE A CA 1
ATOM 2891 C C . ILE A 1 381 ? -13.573 1.534 -10.380 1.00 59.22 381 ILE A C 1
ATOM 2893 O O . ILE A 1 381 ? -13.401 0.342 -10.610 1.00 59.22 381 ILE A O 1
ATOM 2897 N N . TYR A 1 382 ? -13.161 2.485 -11.217 1.00 63.88 382 TYR A N 1
ATOM 2898 C CA . TYR A 1 382 ? -12.235 2.223 -12.318 1.00 63.88 382 TYR A CA 1
ATOM 2899 C C . TYR A 1 382 ? -10.806 2.112 -11.759 1.00 63.88 382 TYR A C 1
ATOM 2901 O O . TYR A 1 382 ? -10.137 3.127 -11.541 1.00 63.88 382 TYR A O 1
ATOM 2909 N N . SER A 1 383 ? -10.382 0.880 -11.472 1.00 75.81 383 SER A N 1
ATOM 2910 C CA . SER A 1 383 ? -9.022 0.517 -11.053 1.00 75.81 383 SER A CA 1
ATOM 2911 C C . SER A 1 383 ? -8.242 0.029 -12.269 1.00 75.81 383 SER A C 1
ATOM 2913 O O . SER A 1 383 ? -8.634 -0.957 -12.886 1.00 75.81 383 SER A O 1
ATOM 2915 N N . ARG A 1 384 ? -7.167 0.728 -12.632 1.00 84.00 384 ARG A N 1
ATOM 2916 C CA . ARG A 1 384 ? -6.241 0.343 -13.701 1.00 84.00 384 ARG A CA 1
ATOM 2917 C C . ARG A 1 384 ? -4.812 0.604 -13.272 1.00 84.00 384 ARG A C 1
ATOM 2919 O O . ARG A 1 384 ? -4.528 1.651 -12.686 1.00 84.00 384 ARG A O 1
ATOM 2926 N N . ALA A 1 385 ? -3.932 -0.333 -13.602 1.00 89.25 385 ALA A N 1
ATOM 2927 C CA . ALA A 1 385 ? -2.491 -0.187 -13.471 1.00 89.25 385 ALA A CA 1
ATOM 2928 C C . ALA A 1 385 ? -1.953 0.497 -14.734 1.00 89.25 385 ALA A C 1
ATOM 2930 O O . ALA A 1 385 ? -2.115 -0.021 -15.840 1.00 89.25 385 ALA A O 1
ATOM 2931 N N . LEU A 1 386 ? -1.356 1.680 -14.590 1.00 90.75 386 LEU A N 1
ATOM 2932 C CA . LEU A 1 386 ? -0.886 2.487 -15.716 1.00 90.75 386 LEU A CA 1
ATOM 2933 C C . LEU A 1 386 ? 0.487 3.092 -15.426 1.00 90.75 386 LEU A C 1
ATOM 2935 O O . LEU A 1 386 ? 0.760 3.508 -14.303 1.00 90.75 386 LEU A O 1
ATOM 2939 N N . THR A 1 387 ? 1.303 3.219 -16.471 1.00 92.75 387 THR A N 1
ATOM 2940 C CA . THR A 1 387 ? 2.552 3.991 -16.460 1.00 92.75 387 THR A CA 1
ATOM 2941 C C . THR A 1 387 ? 2.320 5.322 -17.175 1.00 92.75 387 THR A C 1
ATOM 2943 O O . THR A 1 387 ? 1.807 5.355 -18.298 1.00 92.75 387 THR A O 1
ATOM 2946 N N . GLY A 1 388 ? 2.654 6.438 -16.530 1.00 94.69 388 GLY A N 1
ATOM 2947 C CA . GLY A 1 388 ? 2.433 7.778 -17.080 1.00 94.69 388 GLY A CA 1
ATOM 2948 C C . GLY A 1 388 ? 2.498 8.864 -16.012 1.00 94.69 388 GLY A C 1
ATOM 2949 O O . GLY A 1 388 ? 3.160 8.689 -14.993 1.00 94.69 388 GLY A O 1
ATOM 2950 N N . ALA A 1 389 ? 1.782 9.970 -16.224 1.00 96.25 389 ALA A N 1
ATOM 2951 C CA . ALA A 1 389 ? 1.736 11.087 -15.285 1.00 96.25 389 ALA A CA 1
ATOM 2952 C C . ALA A 1 389 ? 0.475 11.056 -14.401 1.00 96.25 389 ALA A C 1
ATOM 2954 O O . ALA A 1 389 ? -0.641 10.904 -14.903 1.00 96.25 389 ALA A O 1
ATOM 2955 N N . LYS A 1 390 ? 0.648 11.282 -13.095 1.00 95.19 390 LYS A N 1
ATOM 2956 C CA . LYS A 1 390 ? -0.423 11.464 -12.105 1.00 95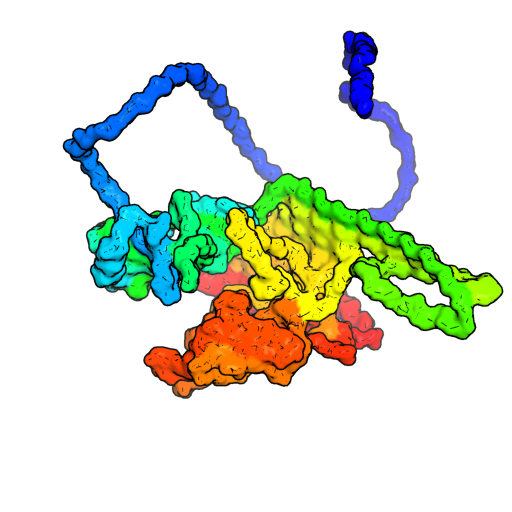.19 390 LYS A CA 1
ATOM 2957 C C . LYS A 1 390 ? -0.132 12.682 -11.228 1.00 95.19 390 LYS A C 1
ATOM 2959 O O . LYS A 1 390 ? 0.969 12.836 -10.709 1.00 95.19 390 LYS A O 1
ATOM 2964 N N . VAL A 1 391 ? -1.138 13.523 -11.035 1.00 95.12 391 VAL A N 1
ATOM 2965 C CA . VAL A 1 391 ? -1.180 14.580 -10.022 1.00 95.12 391 VAL A CA 1
ATOM 2966 C C . VAL A 1 391 ? -2.199 14.169 -8.973 1.00 95.12 391 VAL A C 1
ATOM 2968 O O . VAL A 1 391 ? -3.319 13.781 -9.306 1.00 95.12 391 VAL A O 1
ATOM 2971 N N . HIS A 1 392 ? -1.813 14.284 -7.713 1.00 93.12 392 HIS A N 1
ATOM 2972 C CA . HIS A 1 392 ? -2.685 14.147 -6.564 1.00 93.12 392 HIS A CA 1
ATOM 2973 C C . HIS A 1 392 ? -2.549 15.408 -5.714 1.00 93.12 392 HIS A C 1
ATOM 2975 O O . HIS A 1 392 ? -1.449 15.774 -5.301 1.00 93.12 392 HIS A O 1
ATOM 2981 N N . TYR A 1 393 ? -3.661 16.089 -5.481 1.00 92.06 393 TYR A N 1
ATOM 2982 C CA . TYR A 1 393 ? -3.739 17.259 -4.626 1.00 92.06 393 TYR A CA 1
ATOM 2983 C C . TYR A 1 393 ? -4.658 16.937 -3.457 1.00 92.06 393 TYR A C 1
ATOM 2985 O O . TYR A 1 393 ? -5.810 16.569 -3.669 1.00 92.06 393 TYR A O 1
ATOM 2993 N N . GLU A 1 394 ? -4.159 17.072 -2.234 1.00 88.75 394 GLU A N 1
ATOM 2994 C CA . GLU A 1 394 ? -4.929 16.782 -1.029 1.00 88.75 394 GLU A CA 1
ATOM 2995 C C . GLU A 1 394 ? -4.677 17.815 0.072 1.00 88.75 394 GLU A C 1
ATOM 2997 O O . GLU A 1 394 ? -3.545 18.205 0.373 1.00 88.75 394 GLU A O 1
ATOM 3002 N N . THR A 1 395 ? -5.791 18.235 0.662 1.00 86.94 395 THR A N 1
ATOM 3003 C CA . THR A 1 395 ? -5.954 19.154 1.790 1.00 86.94 395 THR A CA 1
ATOM 3004 C C . THR A 1 395 ? -7.100 18.631 2.658 1.00 86.94 395 THR A C 1
ATOM 3006 O O . THR A 1 395 ? -7.852 17.755 2.232 1.00 86.94 395 THR A O 1
ATOM 3009 N N . ASP A 1 396 ? -7.307 19.196 3.846 1.00 81.12 396 ASP A N 1
ATOM 3010 C CA . ASP A 1 396 ? -8.314 18.682 4.790 1.00 81.12 396 ASP A CA 1
ATOM 3011 C C . ASP A 1 396 ? -9.781 18.865 4.326 1.00 81.12 396 ASP A C 1
ATOM 3013 O O . ASP A 1 396 ? -10.696 18.257 4.890 1.00 81.12 396 ASP A O 1
ATOM 3017 N N . SER A 1 397 ? -10.006 19.664 3.271 1.00 83.62 397 SER A N 1
ATOM 3018 C CA . SER A 1 397 ? -11.331 19.913 2.675 1.00 83.62 397 SER A CA 1
ATOM 3019 C C . SER A 1 397 ? -11.452 19.529 1.197 1.00 83.62 397 SER A C 1
ATOM 3021 O O . SER A 1 397 ? -12.571 19.367 0.712 1.00 83.62 397 SER A O 1
ATOM 3023 N N . VAL A 1 398 ? -10.344 19.400 0.460 1.00 86.56 398 VAL A N 1
ATOM 3024 C CA . VAL A 1 398 ? -10.342 19.121 -0.987 1.00 86.56 398 VAL A CA 1
ATOM 3025 C C . VAL A 1 398 ? -9.312 18.050 -1.313 1.00 86.56 398 VAL A C 1
ATOM 3027 O O . VAL A 1 398 ? -8.136 18.200 -0.980 1.00 86.56 398 VAL A O 1
ATOM 3030 N N . GLN A 1 399 ? -9.753 17.024 -2.035 1.00 87.62 399 GLN A N 1
ATOM 3031 C CA . GLN A 1 399 ? -8.915 15.993 -2.634 1.00 87.62 399 GLN A CA 1
ATOM 3032 C C . GLN A 1 399 ? -9.216 15.943 -4.138 1.00 87.62 399 GLN A C 1
ATOM 3034 O O . GLN A 1 399 ? -10.379 15.909 -4.534 1.00 87.62 399 GLN A O 1
ATOM 3039 N N . ALA A 1 400 ? -8.193 15.948 -4.986 1.00 89.25 400 ALA A N 1
ATOM 3040 C CA . ALA A 1 400 ? -8.341 15.842 -6.433 1.00 89.25 400 ALA A CA 1
ATOM 3041 C C . ALA A 1 400 ? -7.219 14.995 -7.041 1.00 89.25 400 ALA A C 1
ATOM 3043 O O . ALA A 1 400 ? -6.047 15.160 -6.699 1.00 89.25 400 ALA A O 1
ATOM 3044 N N . ASN A 1 401 ? -7.569 14.120 -7.979 1.00 90.50 401 ASN A N 1
ATOM 3045 C CA . ASN A 1 401 ? -6.620 13.366 -8.787 1.00 90.50 401 ASN A CA 1
ATOM 3046 C C . ASN A 1 401 ? -6.813 13.708 -10.263 1.00 90.50 401 ASN A C 1
ATOM 3048 O O . ASN A 1 401 ? -7.935 13.781 -10.760 1.00 90.50 401 ASN A O 1
ATOM 3052 N N . LEU A 1 402 ? -5.702 13.840 -10.977 1.00 92.31 402 LEU A N 1
ATOM 3053 C CA . LEU A 1 402 ? -5.648 13.919 -12.432 1.00 92.31 402 LEU A CA 1
ATOM 3054 C C . LEU A 1 402 ? -4.600 12.919 -12.910 1.00 92.31 402 LEU A C 1
ATOM 3056 O O . LEU A 1 402 ? -3.493 12.891 -12.378 1.00 92.31 402 LEU A O 1
ATOM 3060 N N . PHE A 1 403 ? -4.911 12.118 -13.922 1.00 93.19 403 PHE A N 1
ATOM 3061 C CA . PHE A 1 403 ? -3.930 11.220 -14.524 1.00 93.19 403 PHE A CA 1
ATOM 3062 C C . PHE A 1 403 ? -4.022 11.193 -16.046 1.00 93.19 403 PHE A C 1
ATOM 3064 O O . PHE A 1 403 ? -5.088 11.402 -16.629 1.00 93.19 403 PHE A O 1
ATOM 3071 N N . VAL A 1 404 ? -2.888 10.903 -16.683 1.00 94.69 404 VAL A N 1
ATOM 3072 C CA . VAL A 1 404 ? -2.774 10.682 -18.123 1.00 94.69 404 VAL A CA 1
ATOM 3073 C C . VAL A 1 404 ? -1.672 9.663 -18.418 1.00 94.69 404 VAL A C 1
ATOM 3075 O O . VAL A 1 404 ? -0.539 9.782 -17.952 1.00 94.69 404 VAL A O 1
ATOM 3078 N N . ALA A 1 405 ? -2.005 8.649 -19.210 1.00 92.75 405 ALA A N 1
ATOM 3079 C CA . ALA A 1 405 ? -1.102 7.576 -19.612 1.00 92.75 405 ALA A CA 1
ATOM 3080 C C . ALA A 1 405 ? -1.284 7.248 -21.097 1.00 92.75 405 ALA A C 1
ATOM 3082 O O . ALA A 1 405 ? -2.375 7.417 -21.653 1.00 92.75 405 ALA A O 1
ATOM 3083 N N . LYS A 1 406 ? -0.223 6.744 -21.735 1.00 91.25 406 LYS A N 1
ATOM 3084 C CA . LYS A 1 406 ? -0.269 6.241 -23.111 1.00 91.25 406 LYS A CA 1
ATOM 3085 C C . LYS A 1 406 ? -0.009 4.739 -23.112 1.00 91.25 406 LYS A C 1
ATOM 3087 O O . LYS A 1 406 ? 1.128 4.312 -22.942 1.00 91.25 406 LYS A O 1
ATOM 3092 N N . THR A 1 407 ? -1.051 3.945 -23.329 1.00 88.06 407 THR A N 1
ATOM 3093 C CA . THR A 1 407 ? -1.015 2.489 -23.133 1.00 88.06 407 THR A CA 1
ATOM 3094 C C . THR A 1 407 ? -1.612 1.729 -24.319 1.00 88.06 407 THR A C 1
ATOM 3096 O O . THR A 1 407 ? -2.470 2.257 -25.026 1.00 88.06 407 THR A O 1
ATOM 3099 N N . ALA A 1 408 ? -1.141 0.502 -24.554 1.00 87.38 408 ALA A N 1
ATOM 3100 C CA . ALA A 1 408 ? -1.817 -0.486 -25.404 1.00 87.38 408 ALA A CA 1
ATOM 3101 C C . ALA A 1 408 ? -2.692 -1.443 -24.569 1.00 87.38 408 ALA A C 1
ATOM 3103 O O . ALA A 1 408 ? -3.552 -2.130 -25.111 1.00 87.38 408 ALA A O 1
ATOM 3104 N N . ASN A 1 409 ? -2.497 -1.461 -23.248 1.00 87.50 409 ASN A N 1
ATOM 3105 C CA . ASN A 1 409 ? -3.075 -2.443 -22.345 1.00 87.50 409 ASN A CA 1
ATOM 3106 C C . ASN A 1 409 ? -4.598 -2.279 -22.249 1.00 87.50 409 ASN A C 1
ATOM 3108 O O . ASN A 1 409 ? -5.133 -1.157 -22.308 1.00 87.50 409 ASN A O 1
ATOM 3112 N N . LYS A 1 410 ? -5.295 -3.389 -22.007 1.00 87.38 410 LYS A N 1
ATOM 3113 C CA . LYS A 1 410 ? -6.710 -3.409 -21.622 1.00 87.38 410 LYS A CA 1
ATOM 3114 C C . LYS A 1 410 ? -6.864 -4.003 -20.226 1.00 87.38 410 LYS A C 1
ATOM 3116 O O . LYS A 1 410 ? -6.332 -5.071 -19.943 1.00 87.38 410 LYS A O 1
ATOM 3121 N N . GLY A 1 411 ? -7.635 -3.303 -19.396 1.00 87.75 411 GLY A N 1
ATOM 3122 C CA . GLY A 1 411 ? -8.054 -3.785 -18.087 1.00 87.75 411 GLY A CA 1
ATOM 3123 C C . GLY A 1 411 ? -9.280 -4.685 -18.215 1.00 87.75 411 GLY A C 1
ATOM 3124 O O . GLY A 1 411 ? -10.244 -4.311 -18.888 1.00 87.75 411 GLY A O 1
ATOM 3125 N N . TYR A 1 412 ? -9.234 -5.833 -17.551 1.00 90.00 412 TYR A N 1
ATOM 3126 C CA . TYR A 1 412 ? -10.307 -6.814 -17.430 1.00 90.00 412 TYR A CA 1
ATOM 3127 C C . TYR A 1 412 ? -10.712 -6.945 -15.959 1.00 90.00 412 TYR A C 1
ATOM 3129 O O . TYR A 1 412 ? -9.916 -6.669 -15.056 1.00 90.00 412 TYR A O 1
ATOM 3137 N N . VAL A 1 413 ? -11.969 -7.318 -15.719 1.00 91.44 413 VAL A N 1
ATOM 3138 C CA . VAL A 1 413 ? -12.504 -7.589 -14.381 1.00 91.44 413 VAL A CA 1
ATOM 3139 C C . VAL A 1 413 ? -13.311 -8.870 -14.471 1.00 91.44 413 VAL A C 1
ATOM 3141 O O . VAL A 1 413 ? -14.439 -8.857 -14.962 1.00 91.44 413 VAL A O 1
ATOM 3144 N N . ASP A 1 414 ? -12.726 -9.948 -13.974 1.00 93.06 414 ASP A N 1
ATOM 3145 C CA . ASP A 1 414 ? -13.347 -11.263 -13.964 1.00 93.06 414 ASP A CA 1
ATOM 3146 C C . ASP A 1 414 ? -13.943 -11.524 -12.587 1.00 93.06 414 ASP A C 1
ATOM 3148 O O . ASP A 1 414 ? -13.442 -11.046 -11.561 1.00 93.06 414 ASP A O 1
ATOM 3152 N N . GLU A 1 415 ? -15.024 -12.291 -12.546 1.00 92.94 415 GLU A N 1
ATOM 3153 C CA . GLU A 1 415 ? -15.700 -12.597 -11.299 1.00 92.94 415 GLU A CA 1
ATOM 3154 C C . GLU A 1 415 ? -16.294 -14.000 -11.330 1.00 92.94 415 GLU A C 1
ATOM 3156 O O . GLU A 1 415 ? -17.081 -14.343 -12.208 1.00 92.94 415 GLU A O 1
ATOM 3161 N N . GLN A 1 416 ? -15.909 -14.815 -10.353 1.00 95.25 416 GLN A N 1
ATOM 3162 C CA . GLN A 1 416 ? -16.264 -16.230 -10.287 1.00 95.25 416 GLN A CA 1
ATOM 3163 C C . GLN A 1 416 ? -16.735 -16.606 -8.877 1.00 95.25 416 GLN A C 1
ATOM 3165 O O . GLN A 1 416 ? -16.253 -16.025 -7.901 1.00 95.25 416 GLN A O 1
ATOM 3170 N N . PRO A 1 417 ? -17.673 -17.558 -8.730 1.00 95.31 417 PRO A N 1
ATOM 3171 C CA . PRO A 1 417 ? -18.097 -18.023 -7.416 1.00 95.31 417 PRO A CA 1
ATOM 3172 C C . PRO A 1 417 ? -16.937 -18.720 -6.695 1.00 95.31 417 PRO A C 1
ATOM 3174 O O . PRO A 1 417 ? -16.191 -19.503 -7.294 1.00 95.31 417 PRO A O 1
ATOM 3177 N N . ALA A 1 418 ? -16.800 -18.456 -5.398 1.00 96.00 418 ALA A N 1
ATOM 3178 C CA . ALA A 1 418 ? -15.899 -19.215 -4.544 1.00 96.00 418 ALA A CA 1
ATOM 3179 C C . ALA A 1 418 ? -16.433 -20.645 -4.348 1.00 96.00 418 ALA A C 1
ATOM 3181 O O . ALA A 1 418 ? -17.644 -20.868 -4.297 1.00 96.00 418 ALA A O 1
ATOM 3182 N N . ARG A 1 419 ? -15.530 -21.630 -4.266 1.00 95.50 419 ARG A N 1
ATOM 3183 C CA . ARG A 1 419 ? -15.884 -23.065 -4.291 1.00 95.50 419 ARG A CA 1
ATOM 3184 C C . ARG A 1 419 ? -15.504 -23.840 -3.023 1.00 95.50 419 ARG A C 1
ATOM 3186 O O . ARG A 1 419 ? -15.534 -25.064 -3.046 1.00 95.50 419 ARG A O 1
ATOM 3193 N N . GLY A 1 420 ? -15.110 -23.162 -1.942 1.00 93.38 420 GLY A N 1
ATOM 3194 C CA . GLY A 1 420 ? -14.637 -23.819 -0.714 1.00 93.38 420 GLY A CA 1
ATOM 3195 C C . GLY A 1 420 ? -13.242 -24.443 -0.831 1.00 93.38 420 GLY A C 1
ATOM 3196 O O . GLY A 1 420 ? -12.869 -25.265 -0.004 1.00 93.38 420 GLY A O 1
ATOM 3197 N N . ILE A 1 421 ? -12.475 -24.075 -1.863 1.00 94.12 421 ILE A N 1
ATOM 3198 C CA . ILE A 1 421 ? -11.134 -24.606 -2.152 1.00 94.12 421 ILE A CA 1
ATOM 3199 C C . ILE A 1 421 ? -10.139 -23.466 -2.362 1.00 94.12 421 ILE A C 1
ATOM 3201 O O . ILE A 1 421 ? -10.535 -22.366 -2.759 1.00 94.12 421 ILE A O 1
ATOM 3205 N N . SER A 1 422 ? -8.851 -23.746 -2.155 1.00 93.12 422 SER A N 1
ATOM 3206 C CA . SER A 1 422 ? -7.746 -22.803 -2.390 1.00 93.12 422 SER A CA 1
ATOM 3207 C C . SER A 1 422 ? -7.407 -22.617 -3.876 1.00 93.12 422 SER A C 1
ATOM 3209 O O . SER A 1 422 ? -6.848 -21.601 -4.273 1.00 93.12 422 SER A O 1
ATOM 3211 N N . GLY A 1 423 ? -7.747 -23.585 -4.728 1.00 91.31 423 GLY A N 1
ATOM 3212 C CA . GLY A 1 423 ? -7.477 -23.532 -6.163 1.00 91.31 423 GLY A CA 1
ATOM 3213 C C . GLY A 1 423 ? -7.756 -24.865 -6.868 1.00 91.31 423 GLY A C 1
ATOM 3214 O O . GLY A 1 423 ? -8.168 -25.820 -6.211 1.00 91.31 423 GLY A O 1
ATOM 3215 N N . PRO A 1 424 ? -7.544 -24.944 -8.193 1.00 89.50 424 PRO A N 1
ATOM 3216 C CA . PRO A 1 424 ? -7.089 -23.858 -9.059 1.00 89.50 424 PRO A CA 1
ATOM 3217 C C . PRO A 1 424 ? -8.224 -22.885 -9.409 1.00 89.50 424 PRO A C 1
ATOM 3219 O O . PRO A 1 424 ? -9.325 -23.297 -9.781 1.00 89.50 424 PRO A O 1
ATOM 3222 N N . TYR A 1 425 ? -7.945 -21.587 -9.346 1.00 95.12 425 TYR A N 1
ATOM 3223 C CA . TYR A 1 425 ? -8.749 -20.560 -10.011 1.00 95.12 425 TYR A CA 1
ATOM 3224 C C . TYR A 1 425 ? -7.946 -19.982 -11.179 1.00 95.12 425 TYR A C 1
ATOM 3226 O O . TYR A 1 425 ? -6.733 -20.184 -11.264 1.00 95.12 425 TYR A O 1
ATOM 3234 N N . ALA A 1 426 ? -8.609 -19.288 -12.098 1.00 94.94 426 ALA A N 1
ATOM 3235 C CA . ALA A 1 426 ? -7.941 -18.589 -13.190 1.00 94.94 426 ALA A CA 1
ATOM 3236 C C . ALA A 1 426 ? -8.710 -17.325 -13.589 1.00 94.94 426 ALA A C 1
ATOM 3238 O O . ALA A 1 426 ? -9.892 -17.192 -13.260 1.00 94.94 426 ALA A O 1
ATOM 3239 N N . VAL A 1 427 ? -8.026 -16.424 -14.291 1.00 94.81 427 VAL A N 1
ATOM 3240 C CA . VAL A 1 427 ? -8.641 -15.361 -15.096 1.00 94.81 427 VAL A CA 1
ATOM 3241 C C . VAL A 1 427 ? -9.019 -15.885 -16.486 1.00 94.81 427 VAL A C 1
ATOM 3243 O O . VAL A 1 427 ? -8.418 -16.834 -16.990 1.00 94.81 427 VAL A O 1
ATOM 3246 N N . GLU A 1 428 ? -10.007 -15.266 -17.127 1.00 93.88 428 GLU A N 1
ATOM 3247 C CA . GLU A 1 428 ? -10.484 -15.644 -18.456 1.00 93.88 428 GLU A CA 1
ATOM 3248 C C . GLU A 1 428 ? -9.515 -15.284 -19.594 1.00 93.88 428 GLU A C 1
ATOM 3250 O O . GLU A 1 428 ? -9.695 -15.754 -20.724 1.00 93.88 428 GLU A O 1
ATOM 3255 N N . ARG A 1 429 ? -8.549 -14.388 -19.361 1.00 92.19 429 ARG A N 1
ATOM 3256 C CA . ARG A 1 429 ? -7.544 -13.990 -20.355 1.00 92.19 429 ARG A CA 1
ATOM 3257 C C . ARG A 1 429 ? -6.132 -14.256 -19.815 1.00 92.19 429 ARG A C 1
ATOM 3259 O O . ARG A 1 429 ? -5.685 -13.523 -18.933 1.00 92.19 429 ARG A O 1
ATOM 3266 N N . PRO A 1 430 ? -5.424 -15.285 -20.326 1.00 88.62 430 PRO A N 1
ATOM 3267 C CA . PRO A 1 430 ? -4.008 -15.495 -20.022 1.00 88.62 430 PRO A CA 1
ATOM 3268 C C . PRO A 1 430 ? -3.146 -14.364 -20.608 1.00 88.62 430 PRO A C 1
ATOM 3270 O O . PRO A 1 430 ? -3.645 -13.502 -21.334 1.00 88.62 430 PRO A O 1
ATOM 3273 N N . ASN A 1 431 ? -1.841 -14.387 -20.322 1.00 89.38 431 ASN A N 1
ATOM 3274 C CA . ASN A 1 431 ? -0.890 -13.314 -20.653 1.00 89.38 431 ASN A CA 1
ATOM 3275 C C . ASN A 1 431 ? -1.226 -11.969 -19.978 1.00 89.38 431 ASN A C 1
ATOM 3277 O O . ASN A 1 431 ? -1.073 -10.895 -20.566 1.00 89.38 431 ASN A O 1
ATOM 3281 N N . ALA A 1 432 ? -1.669 -12.025 -18.723 1.00 90.31 432 ALA A N 1
ATOM 3282 C CA . ALA A 1 432 ? -1.796 -10.842 -17.887 1.00 90.31 432 ALA A CA 1
ATOM 3283 C C . ALA A 1 432 ? -0.420 -10.204 -17.630 1.00 90.31 432 ALA A C 1
ATOM 3285 O O . ALA A 1 432 ? 0.606 -10.880 -17.539 1.00 90.31 432 ALA A O 1
ATOM 3286 N N . ILE A 1 433 ? -0.397 -8.884 -17.472 1.00 89.38 433 ILE A N 1
ATOM 3287 C CA . ILE A 1 433 ? 0.808 -8.145 -17.103 1.00 89.38 433 ILE A CA 1
ATOM 3288 C C . ILE A 1 433 ? 1.067 -8.382 -15.619 1.00 89.38 433 ILE A C 1
ATOM 3290 O O . ILE A 1 433 ? 0.215 -8.089 -14.772 1.00 89.38 433 ILE A O 1
ATOM 3294 N N . ALA A 1 434 ? 2.259 -8.883 -15.297 1.00 87.69 434 ALA A N 1
ATOM 3295 C CA . ALA A 1 434 ? 2.612 -9.220 -13.929 1.00 87.69 434 ALA A CA 1
ATOM 3296 C C . ALA A 1 434 ? 2.508 -8.002 -13.004 1.00 87.69 434 ALA A C 1
ATOM 3298 O O . ALA A 1 434 ? 2.845 -6.877 -13.389 1.00 87.69 434 ALA A O 1
ATOM 3299 N N . ASN A 1 435 ? 2.095 -8.275 -11.768 1.00 88.31 435 ASN A N 1
ATOM 3300 C CA . ASN A 1 435 ? 1.872 -7.330 -10.679 1.00 88.31 435 ASN A CA 1
ATOM 3301 C C . ASN A 1 435 ? 0.699 -6.339 -10.859 1.00 88.31 435 ASN A C 1
ATOM 3303 O O . ASN A 1 435 ? 0.419 -5.575 -9.931 1.00 88.31 435 ASN A O 1
ATOM 3307 N N . THR A 1 436 ? -0.022 -6.353 -11.989 1.00 90.25 436 THR A N 1
ATOM 3308 C CA . THR A 1 436 ? -1.166 -5.444 -12.221 1.00 90.25 436 THR A CA 1
ATOM 3309 C C . THR A 1 436 ? -2.455 -5.870 -11.533 1.00 90.25 436 THR A C 1
ATOM 3311 O O . THR A 1 436 ? -3.379 -5.061 -11.417 1.00 90.25 436 THR A O 1
ATOM 3314 N N . GLU A 1 437 ? -2.544 -7.124 -11.099 1.00 91.50 437 GLU A N 1
ATOM 3315 C CA . GLU A 1 437 ? -3.789 -7.702 -10.639 1.00 91.50 437 GLU A CA 1
ATOM 3316 C C . GLU A 1 437 ? -4.165 -7.275 -9.215 1.00 91.50 437 GLU A C 1
ATOM 3318 O O . GLU A 1 437 ? -3.342 -6.927 -8.366 1.00 91.50 437 GLU A O 1
ATOM 3323 N N . THR A 1 438 ? -5.465 -7.259 -8.954 1.00 90.19 438 THR A N 1
ATOM 3324 C CA . THR A 1 438 ? -6.053 -6.993 -7.647 1.00 90.19 438 THR A CA 1
ATOM 3325 C C . THR A 1 438 ? -7.184 -7.980 -7.432 1.00 90.19 438 THR A C 1
ATOM 3327 O O . THR A 1 438 ? -8.192 -7.939 -8.140 1.00 90.19 438 THR A O 1
ATOM 3330 N N . VAL A 1 439 ? -6.986 -8.863 -6.455 1.00 91.56 439 VAL A N 1
ATOM 3331 C CA . VAL A 1 439 ? -7.948 -9.890 -6.060 1.00 91.56 439 VAL A CA 1
ATOM 3332 C C . VAL A 1 439 ? -8.737 -9.410 -4.843 1.00 91.56 439 VAL A C 1
ATOM 3334 O O . VAL A 1 439 ? -8.169 -8.923 -3.862 1.00 91.56 439 VAL A O 1
ATOM 3337 N N . GLU A 1 440 ? -10.057 -9.530 -4.918 1.00 91.50 440 GLU A N 1
ATOM 3338 C CA . GLU A 1 440 ? -11.000 -9.140 -3.875 1.00 91.50 440 GLU A CA 1
ATOM 3339 C C . GLU A 1 440 ? -11.988 -10.283 -3.611 1.00 91.50 440 GLU A C 1
ATOM 3341 O O . GLU A 1 440 ? -12.608 -10.804 -4.541 1.00 91.50 440 GLU A O 1
ATOM 3346 N N . ILE A 1 441 ? -12.186 -10.641 -2.342 1.00 92.19 441 ILE A N 1
ATOM 3347 C CA . ILE A 1 441 ? -13.319 -11.466 -1.913 1.00 92.19 441 ILE A CA 1
ATOM 3348 C C . ILE A 1 441 ? -14.532 -10.542 -1.777 1.00 92.19 441 ILE A C 1
ATOM 3350 O O . ILE A 1 441 ? -14.467 -9.521 -1.091 1.00 92.19 441 ILE A O 1
ATOM 3354 N N . VAL A 1 442 ? -15.635 -10.884 -2.437 1.00 92.38 442 VAL A N 1
ATOM 3355 C CA . VAL A 1 442 ? -16.863 -10.083 -2.516 1.00 92.38 442 VAL A CA 1
ATOM 3356 C C . VAL A 1 442 ? -18.033 -10.910 -1.993 1.00 92.38 442 VAL A C 1
ATOM 3358 O O . VAL A 1 442 ? -18.417 -11.902 -2.609 1.00 92.38 442 VAL A O 1
ATOM 3361 N N . VAL A 1 443 ? -18.637 -10.487 -0.882 1.00 93.06 443 VAL A N 1
ATOM 3362 C CA . VAL A 1 443 ? -19.845 -11.128 -0.333 1.00 93.06 443 VAL A CA 1
ATOM 3363 C C . VAL A 1 443 ? -21.076 -10.375 -0.824 1.00 93.06 443 VAL A C 1
ATOM 3365 O O . VAL A 1 443 ? -21.132 -9.144 -0.744 1.00 93.06 443 VAL A O 1
ATOM 3368 N N . ARG A 1 444 ? -22.075 -11.096 -1.336 1.00 92.62 444 ARG A N 1
ATOM 3369 C CA . ARG A 1 444 ? -23.310 -10.521 -1.893 1.00 92.62 444 ARG A CA 1
ATOM 3370 C C . ARG A 1 444 ? -24.541 -10.936 -1.120 1.00 92.62 444 ARG A C 1
ATOM 3372 O O . ARG A 1 444 ? -24.632 -12.070 -0.683 1.00 92.62 444 ARG A O 1
ATOM 3379 N N . ASN A 1 445 ? -25.534 -10.058 -1.041 1.00 92.62 445 ASN A N 1
ATOM 3380 C CA . ASN A 1 445 ? -26.810 -10.405 -0.429 1.00 92.62 445 ASN A CA 1
ATOM 3381 C C . ASN A 1 445 ? -27.468 -11.575 -1.184 1.00 92.62 445 ASN A C 1
ATOM 3383 O O . ASN A 1 445 ? -27.727 -11.471 -2.384 1.00 92.62 445 ASN A O 1
ATOM 3387 N N . ARG A 1 446 ? -27.770 -12.671 -0.473 1.00 92.00 446 ARG A N 1
ATOM 3388 C CA . ARG A 1 446 ? -28.394 -13.878 -1.048 1.00 92.00 446 ARG A CA 1
ATOM 3389 C C . ARG A 1 446 ? -29.693 -13.592 -1.809 1.00 92.00 446 ARG A C 1
ATOM 3391 O O . ARG A 1 446 ? -29.926 -14.187 -2.855 1.00 92.00 446 ARG A O 1
ATOM 3398 N N . SER A 1 447 ? -30.529 -12.695 -1.290 1.00 93.06 447 SER A N 1
ATOM 3399 C CA . SER A 1 447 ? -31.833 -12.351 -1.872 1.00 93.06 447 SER A CA 1
ATOM 3400 C C . SER A 1 447 ? -31.746 -11.252 -2.937 1.00 93.06 447 SER A C 1
ATOM 3402 O O . SER A 1 447 ? -32.683 -11.073 -3.710 1.00 93.06 447 SER A O 1
ATOM 3404 N N . GLN A 1 448 ? -30.644 -10.496 -2.977 1.00 91.19 448 GLN A N 1
ATOM 3405 C CA . GLN A 1 448 ? -30.408 -9.406 -3.927 1.00 91.19 448 GLN A CA 1
ATOM 3406 C C . GLN A 1 448 ? -28.938 -9.401 -4.394 1.00 91.19 448 GLN A C 1
ATOM 3408 O O . GLN A 1 448 ? -28.156 -8.569 -3.930 1.00 91.19 448 GLN A O 1
ATOM 3413 N N . PRO A 1 449 ? -28.534 -10.274 -5.341 1.00 83.62 449 PRO A N 1
ATOM 3414 C CA . PRO A 1 449 ? -27.127 -10.428 -5.742 1.00 83.62 449 PRO A CA 1
ATOM 3415 C C . PRO A 1 449 ? -26.445 -9.160 -6.292 1.00 83.62 449 PRO A C 1
ATOM 3417 O O . PRO A 1 449 ? -25.218 -9.073 -6.311 1.00 83.62 449 PRO A O 1
ATOM 3420 N N . ALA A 1 450 ? -27.212 -8.149 -6.712 1.00 85.69 450 ALA A N 1
ATOM 3421 C CA . ALA A 1 450 ? -26.679 -6.836 -7.082 1.00 85.69 450 ALA A CA 1
ATOM 3422 C C . ALA A 1 450 ? -26.058 -6.069 -5.891 1.00 85.69 450 ALA A C 1
ATOM 3424 O O . ALA A 1 450 ? -25.218 -5.192 -6.092 1.00 85.69 450 ALA A O 1
ATOM 3425 N N . VAL A 1 451 ? -26.446 -6.394 -4.652 1.00 86.88 451 VAL A N 1
ATOM 3426 C CA . VAL A 1 451 ? -25.980 -5.730 -3.430 1.00 86.88 451 VAL A CA 1
ATOM 3427 C C . VAL A 1 451 ? -24.740 -6.437 -2.885 1.00 86.88 451 VAL A C 1
ATOM 3429 O O . VAL A 1 451 ? -24.810 -7.557 -2.379 1.00 86.88 451 VAL A O 1
ATOM 3432 N N . ILE A 1 452 ? -23.600 -5.748 -2.946 1.00 87.31 452 ILE A N 1
ATOM 3433 C CA . ILE A 1 452 ? -22.360 -6.160 -2.278 1.00 87.31 452 ILE A CA 1
ATOM 3434 C C . ILE A 1 452 ? -22.448 -5.767 -0.798 1.00 87.31 452 ILE A C 1
ATOM 3436 O O . ILE A 1 452 ? -22.570 -4.583 -0.480 1.00 87.31 452 ILE A O 1
ATOM 3440 N N . LEU A 1 453 ? -22.366 -6.758 0.089 1.00 84.75 453 LEU A N 1
ATOM 3441 C CA . LEU A 1 453 ? -22.368 -6.582 1.543 1.00 84.75 453 LEU A CA 1
ATOM 3442 C C . LEU A 1 453 ? -20.972 -6.230 2.062 1.00 84.75 453 LEU A C 1
ATOM 3444 O O . LEU A 1 453 ? -20.816 -5.279 2.826 1.00 84.75 453 LEU A O 1
ATOM 3448 N N . SER A 1 454 ? -19.950 -6.957 1.606 1.00 83.12 454 SER A N 1
ATOM 3449 C CA . SER A 1 454 ? -18.554 -6.712 1.969 1.00 83.12 454 SER A CA 1
ATOM 3450 C C . SER A 1 454 ? -17.612 -6.951 0.789 1.00 83.12 454 SER A C 1
ATOM 3452 O O . SER A 1 454 ? -17.953 -7.605 -0.201 1.00 83.12 454 SER A O 1
ATOM 3454 N N . ARG A 1 455 ? -16.421 -6.360 0.888 1.00 85.19 455 ARG A N 1
ATOM 3455 C CA . ARG A 1 455 ? -15.340 -6.487 -0.085 1.00 85.19 455 ARG A CA 1
ATOM 3456 C C . ARG A 1 455 ? -14.015 -6.471 0.668 1.00 85.19 455 ARG A C 1
ATOM 3458 O O . ARG A 1 455 ? -13.686 -5.460 1.285 1.00 85.19 455 ARG A O 1
ATOM 3465 N N . THR A 1 456 ? -13.263 -7.557 0.575 1.00 84.94 456 THR A N 1
ATOM 3466 C CA . THR A 1 456 ? -11.963 -7.726 1.230 1.00 84.94 456 THR A CA 1
ATOM 3467 C C . THR A 1 456 ? -10.901 -7.870 0.154 1.00 84.94 456 THR A C 1
ATOM 3469 O O . THR A 1 456 ? -10.870 -8.874 -0.554 1.00 84.94 456 THR A O 1
ATOM 3472 N N . ARG A 1 457 ? -10.043 -6.857 -0.004 1.00 85.19 457 ARG A N 1
ATOM 3473 C CA . ARG A 1 457 ? -8.880 -6.948 -0.894 1.00 85.19 457 ARG A CA 1
ATOM 3474 C C . ARG A 1 457 ? -7.833 -7.860 -0.261 1.00 85.19 457 ARG A C 1
ATOM 3476 O O . ARG A 1 457 ? -7.520 -7.687 0.913 1.00 85.19 457 ARG A O 1
ATOM 3483 N N . LEU A 1 458 ? -7.285 -8.767 -1.058 1.00 86.12 458 LEU A N 1
ATOM 3484 C CA . LEU A 1 458 ? -6.234 -9.688 -0.644 1.00 86.12 458 LEU A CA 1
ATOM 3485 C C . LEU A 1 458 ? -4.842 -9.164 -1.022 1.00 86.12 458 LEU A C 1
ATOM 3487 O O . LEU A 1 458 ? -4.671 -8.470 -2.032 1.00 86.12 458 LEU A O 1
ATOM 3491 N N . ALA A 1 459 ? -3.843 -9.521 -0.221 1.00 84.06 459 ALA A N 1
ATOM 3492 C CA . ALA A 1 459 ? -2.434 -9.239 -0.452 1.00 84.06 459 ALA A CA 1
ATOM 3493 C C . ALA A 1 459 ? -1.762 -10.373 -1.248 1.00 84.06 459 ALA A C 1
ATOM 3495 O O . ALA A 1 459 ? -1.874 -11.551 -0.904 1.00 84.06 459 ALA A O 1
ATOM 3496 N N . ARG A 1 460 ? -1.022 -10.018 -2.307 1.00 87.44 460 ARG A N 1
ATOM 3497 C CA . ARG A 1 460 ? -0.230 -10.982 -3.089 1.00 87.44 460 ARG A CA 1
ATOM 3498 C C . ARG A 1 460 ? 0.839 -11.635 -2.205 1.00 87.44 460 ARG A C 1
ATOM 3500 O O . ARG A 1 460 ? 1.389 -10.988 -1.315 1.00 87.44 460 ARG A O 1
ATOM 3507 N N . TYR A 1 461 ? 1.129 -12.903 -2.474 1.00 83.44 461 TYR A N 1
ATOM 3508 C CA . TYR A 1 461 ? 2.044 -13.819 -1.785 1.00 83.44 461 TYR A CA 1
ATOM 3509 C C . TYR A 1 461 ? 1.641 -14.183 -0.343 1.00 83.44 461 TYR A C 1
ATOM 3511 O O . TYR A 1 461 ? 1.800 -15.344 0.042 1.00 83.44 461 TYR A O 1
ATOM 3519 N N . SER A 1 462 ? 1.090 -13.227 0.415 1.00 80.12 462 SER A N 1
ATOM 3520 C CA . SER A 1 462 ? 0.496 -13.414 1.750 1.00 80.12 462 SER A CA 1
ATOM 3521 C C . SER A 1 462 ? -0.794 -14.230 1.703 1.00 80.12 462 SER A C 1
ATOM 3523 O O . SER A 1 462 ? -0.938 -15.172 2.471 1.00 80.12 462 SER A O 1
ATOM 3525 N N . ASP A 1 463 ? -1.702 -13.904 0.779 1.00 85.88 463 ASP A N 1
ATOM 3526 C CA . ASP A 1 463 ? -3.058 -14.466 0.758 1.00 85.88 463 ASP A CA 1
ATOM 3527 C C . ASP A 1 463 ? -3.316 -15.277 -0.528 1.00 85.88 463 ASP A C 1
ATOM 3529 O O . ASP A 1 463 ? -4.133 -16.199 -0.539 1.00 85.88 463 ASP A O 1
ATOM 3533 N N . TYR A 1 464 ? -2.613 -14.957 -1.624 1.00 91.81 464 TYR A N 1
ATOM 3534 C CA . TYR A 1 464 ? -2.668 -15.680 -2.901 1.00 91.81 464 TYR A CA 1
ATOM 3535 C C . TYR A 1 464 ? -1.391 -15.521 -3.739 1.00 91.81 464 TYR A C 1
ATOM 3537 O O . TYR A 1 464 ? -0.745 -14.474 -3.703 1.00 91.81 464 TYR A O 1
ATOM 3545 N N . ASP A 1 465 ? -1.091 -16.519 -4.565 1.00 91.75 465 ASP A N 1
ATOM 3546 C CA . ASP A 1 465 ? -0.145 -16.436 -5.679 1.00 91.75 465 ASP A CA 1
ATOM 3547 C C . ASP A 1 465 ? -0.904 -16.277 -7.009 1.00 91.75 465 ASP A C 1
ATOM 3549 O O . ASP A 1 465 ? -1.984 -16.849 -7.194 1.00 91.75 465 ASP A O 1
ATOM 3553 N N . PHE A 1 466 ? -0.328 -15.521 -7.947 1.00 92.25 466 PHE A N 1
ATOM 3554 C CA . PHE A 1 466 ? -0.833 -15.339 -9.312 1.00 92.25 466 PHE A CA 1
ATOM 3555 C C . PHE A 1 466 ? 0.273 -15.638 -10.322 1.00 92.25 466 PHE A C 1
ATOM 3557 O O . PHE A 1 466 ? 1.357 -15.069 -10.224 1.00 92.25 466 PHE A O 1
ATOM 3564 N N . GLU A 1 467 ? -0.014 -16.495 -11.303 1.00 91.75 467 GLU A N 1
ATOM 3565 C CA . GLU A 1 467 ? 0.882 -16.785 -12.425 1.00 91.75 467 GLU A CA 1
ATOM 3566 C C . GLU A 1 467 ? 0.364 -16.084 -13.698 1.00 91.75 467 GLU A C 1
ATOM 3568 O O . GLU A 1 467 ? -0.566 -16.600 -14.333 1.00 91.75 467 GLU A O 1
ATOM 3573 N N . PRO A 1 468 ? 0.931 -14.922 -14.088 1.00 89.62 468 PRO A N 1
ATOM 3574 C CA . PRO A 1 468 ? 0.333 -14.030 -15.083 1.00 89.62 468 PRO A CA 1
ATOM 3575 C C . PRO A 1 468 ? 0.252 -14.608 -16.500 1.00 89.62 468 PRO A C 1
ATOM 3577 O O . PRO A 1 468 ? -0.698 -14.306 -17.224 1.00 89.62 468 PRO A O 1
ATOM 3580 N N . PHE A 1 469 ? 1.197 -15.464 -16.908 1.00 89.44 469 PHE A N 1
ATOM 3581 C CA . PHE A 1 469 ? 1.182 -16.062 -18.245 1.00 89.44 469 PHE A CA 1
ATOM 3582 C C . PHE A 1 469 ? 0.038 -17.065 -18.380 1.00 89.44 469 PHE A C 1
ATOM 3584 O O . PHE A 1 469 ? -0.733 -16.998 -19.333 1.00 89.44 469 PHE A O 1
ATOM 3591 N N . SER A 1 470 ? -0.129 -17.959 -17.399 1.00 92.62 470 SER A N 1
ATOM 3592 C CA . SER A 1 470 ? -1.226 -18.942 -17.408 1.00 92.62 470 SER A CA 1
ATOM 3593 C C . SER A 1 470 ? -2.565 -18.393 -16.900 1.00 92.62 470 SER A C 1
ATOM 3595 O O . SER A 1 470 ? -3.592 -19.053 -17.053 1.00 92.62 470 SER A O 1
ATOM 3597 N N . GLY A 1 471 ? -2.553 -17.220 -16.262 1.00 92.88 471 GLY A N 1
ATOM 3598 C CA . GLY A 1 471 ? -3.706 -16.612 -15.606 1.00 92.88 471 GLY A CA 1
ATOM 3599 C C . GLY A 1 471 ? -4.156 -17.312 -14.316 1.00 92.88 471 GLY A C 1
ATOM 3600 O O . GLY A 1 471 ? -5.234 -17.007 -13.811 1.00 92.88 471 GLY A O 1
ATOM 3601 N N . ARG A 1 472 ? -3.390 -18.274 -13.785 1.00 95.06 472 ARG A N 1
ATOM 3602 C CA . ARG A 1 472 ? -3.793 -19.097 -12.630 1.00 95.06 472 ARG A CA 1
ATOM 3603 C C . ARG A 1 472 ? -3.632 -18.360 -11.304 1.00 95.06 472 ARG A C 1
ATOM 3605 O O . ARG A 1 472 ? -2.647 -17.660 -11.100 1.00 95.06 472 ARG A O 1
ATOM 3612 N N . ILE A 1 473 ? -4.566 -18.599 -10.385 1.00 94.94 473 ILE A N 1
ATOM 3613 C CA . ILE A 1 473 ? -4.564 -18.088 -9.010 1.00 94.94 473 ILE A CA 1
ATOM 3614 C C . ILE A 1 473 ? -4.648 -19.264 -8.035 1.00 94.94 473 ILE A C 1
ATOM 3616 O O . ILE A 1 473 ? -5.475 -20.171 -8.204 1.00 94.94 473 ILE A O 1
ATOM 3620 N N . LEU A 1 474 ? -3.809 -19.218 -7.003 1.00 95.12 474 LEU A N 1
ATOM 3621 C CA . LEU A 1 474 ? -3.801 -20.147 -5.878 1.00 95.12 474 LEU A CA 1
ATOM 3622 C C . LEU A 1 474 ? -3.870 -19.349 -4.574 1.00 95.12 474 LEU A C 1
ATOM 3624 O O . LEU A 1 474 ? -2.958 -18.589 -4.269 1.00 95.12 474 LEU A O 1
ATOM 3628 N N . PHE A 1 475 ? -4.935 -19.520 -3.799 1.00 95.19 475 PHE A N 1
ATOM 3629 C CA . PHE A 1 475 ? -5.062 -18.913 -2.474 1.00 95.19 475 PHE A CA 1
ATOM 3630 C C . PHE A 1 475 ? -4.244 -19.693 -1.437 1.00 95.19 475 PHE A C 1
ATOM 3632 O O . PHE A 1 475 ? -4.062 -20.905 -1.568 1.00 95.19 475 PHE A O 1
ATOM 3639 N N . ARG A 1 476 ? -3.758 -19.016 -0.392 1.00 89.06 476 ARG A N 1
ATOM 3640 C CA . ARG A 1 476 ? -3.125 -19.677 0.763 1.00 89.06 476 ARG A CA 1
ATOM 3641 C C . ARG A 1 476 ? -4.158 -20.403 1.624 1.00 89.06 476 ARG A C 1
ATOM 3643 O O . ARG A 1 476 ? -3.892 -21.503 2.098 1.00 89.06 476 ARG A O 1
ATOM 3650 N N . GLU A 1 477 ? -5.352 -19.831 1.743 1.00 90.00 477 GLU A N 1
ATOM 3651 C CA . GLU A 1 477 ? -6.487 -20.395 2.477 1.00 90.00 477 GLU A CA 1
ATOM 3652 C C . GLU A 1 477 ? -7.649 -20.746 1.525 1.00 90.00 477 GLU A C 1
ATOM 3654 O O . GLU A 1 477 ? -7.816 -20.091 0.490 1.00 90.00 477 GLU A O 1
ATOM 3659 N N . PRO A 1 478 ? -8.478 -21.762 1.830 1.00 93.88 478 PRO A N 1
ATOM 3660 C CA . PRO A 1 478 ? -9.654 -22.072 1.025 1.00 93.88 478 PRO A CA 1
ATOM 3661 C C . PRO A 1 478 ? -10.678 -20.933 1.061 1.00 93.88 478 PRO A C 1
ATOM 3663 O O . PRO A 1 478 ? -11.157 -20.562 2.129 1.00 93.88 478 PRO A O 1
ATOM 3666 N N . VAL A 1 479 ? -11.076 -20.408 -0.103 1.00 94.44 479 VAL A N 1
ATOM 3667 C CA . VAL A 1 479 ? -12.105 -19.354 -0.157 1.00 94.44 479 VAL A CA 1
ATOM 3668 C C . VAL A 1 479 ? -13.491 -20.004 -0.024 1.00 94.44 479 VAL A C 1
ATOM 3670 O O . VAL A 1 479 ? -13.880 -20.758 -0.927 1.00 94.44 479 VAL A O 1
ATOM 3673 N N . PRO A 1 480 ? -14.251 -19.752 1.063 1.00 94.38 480 PRO A N 1
ATOM 3674 C CA . PRO A 1 480 ? -15.545 -20.391 1.297 1.00 94.38 480 PRO A CA 1
ATOM 3675 C C . PRO A 1 480 ? -16.573 -19.939 0.256 1.00 94.38 480 PRO A C 1
ATOM 3677 O O . PRO A 1 480 ? -16.529 -18.805 -0.208 1.00 94.38 480 PRO A O 1
ATOM 3680 N N . SER A 1 481 ? -17.512 -20.813 -0.118 1.00 95.38 481 SER A N 1
ATOM 3681 C CA . SER A 1 481 ? -18.560 -20.500 -1.104 1.00 95.38 481 SER A CA 1
ATOM 3682 C C . SER A 1 481 ? -19.677 -19.602 -0.559 1.00 95.38 481 SER A C 1
ATOM 3684 O O . SER A 1 481 ? -20.368 -18.933 -1.330 1.00 95.38 481 SER A O 1
ATOM 3686 N N . VAL A 1 482 ? -19.863 -19.589 0.764 1.00 95.50 482 VAL A N 1
ATOM 3687 C CA . VAL A 1 482 ? -20.835 -18.756 1.482 1.00 95.50 482 VAL A CA 1
ATOM 3688 C C . VAL A 1 482 ? -20.223 -18.186 2.765 1.00 95.50 482 VAL A C 1
ATOM 3690 O O . VAL A 1 482 ? -19.276 -18.762 3.297 1.00 95.50 482 VAL A O 1
ATOM 3693 N N . ASP A 1 483 ? -20.760 -17.070 3.262 1.00 91.75 483 ASP A N 1
ATOM 3694 C CA . ASP A 1 483 ? -20.459 -16.564 4.608 1.00 91.75 483 ASP A CA 1
ATOM 3695 C C . ASP A 1 483 ? -21.281 -17.286 5.701 1.00 91.75 483 ASP A C 1
ATOM 3697 O O . ASP A 1 483 ? -22.145 -18.119 5.417 1.00 91.75 483 ASP A O 1
ATOM 3701 N N . GLU A 1 484 ? -21.050 -16.916 6.964 1.00 89.69 484 GLU A N 1
ATOM 3702 C CA . GLU A 1 484 ? -21.774 -17.415 8.149 1.00 89.69 484 GLU A CA 1
ATOM 3703 C C . GLU A 1 484 ? -23.305 -17.231 8.068 1.00 89.69 484 GLU A C 1
ATOM 3705 O O . GLU A 1 484 ? -24.068 -17.983 8.672 1.00 89.69 484 GLU A O 1
ATOM 3710 N N . ASN A 1 485 ? -23.773 -16.252 7.289 1.00 91.25 485 ASN A N 1
ATOM 3711 C CA . ASN A 1 485 ? -25.184 -15.928 7.081 1.00 91.25 485 ASN A CA 1
ATOM 3712 C C . ASN A 1 485 ? -25.764 -16.588 5.812 1.00 91.25 485 ASN A C 1
ATOM 3714 O O . ASN A 1 485 ? -26.909 -16.320 5.436 1.00 91.25 485 ASN A O 1
ATOM 3718 N N . ASN A 1 486 ? -25.008 -17.485 5.166 1.00 92.06 486 ASN A N 1
ATOM 3719 C CA . ASN A 1 486 ? -25.325 -18.135 3.892 1.00 92.06 486 ASN A CA 1
ATOM 3720 C C . ASN A 1 486 ? -25.440 -17.168 2.692 1.00 92.06 486 ASN A C 1
ATOM 3722 O O . ASN A 1 486 ? -26.162 -17.445 1.729 1.00 92.06 486 ASN A O 1
ATOM 3726 N N . ASN A 1 487 ? -24.745 -16.030 2.725 1.00 94.12 487 ASN A N 1
ATOM 3727 C CA . ASN A 1 487 ? -24.587 -15.138 1.578 1.00 94.12 487 ASN A CA 1
ATOM 3728 C C . ASN A 1 487 ? -23.528 -15.687 0.609 1.00 94.12 487 ASN A C 1
ATOM 3730 O O . ASN A 1 487 ? -22.448 -16.058 1.066 1.00 94.12 487 ASN A O 1
ATOM 3734 N N . PRO A 1 488 ? -23.772 -15.710 -0.714 1.00 96.06 488 PRO A N 1
ATOM 3735 C CA . PRO A 1 488 ? -22.800 -16.207 -1.682 1.00 96.06 488 PRO A CA 1
ATOM 3736 C C . PRO A 1 488 ? -21.541 -15.332 -1.761 1.00 96.06 488 PRO A C 1
ATOM 3738 O O . PRO A 1 488 ? -21.610 -14.098 -1.835 1.00 96.06 488 PRO A O 1
ATOM 3741 N N . VAL A 1 489 ? -20.391 -16.003 -1.805 1.00 95.88 489 VAL A N 1
ATOM 3742 C CA . VAL A 1 489 ? -19.054 -15.408 -1.886 1.00 95.88 489 VAL A CA 1
ATOM 3743 C C . VAL A 1 489 ? -18.517 -15.525 -3.312 1.00 95.88 489 VAL A C 1
ATOM 3745 O O . VAL A 1 489 ? -18.586 -16.577 -3.949 1.00 95.88 489 VAL A O 1
ATOM 3748 N N . TYR A 1 490 ? -17.951 -14.431 -3.810 1.00 95.38 490 TYR A N 1
ATOM 3749 C CA . TYR A 1 490 ? -17.338 -14.331 -5.129 1.00 95.38 490 TYR A CA 1
ATOM 3750 C C . TYR A 1 490 ? -15.880 -13.897 -5.013 1.00 95.38 490 TYR A C 1
ATOM 3752 O O . TYR A 1 490 ? -15.514 -13.110 -4.143 1.00 95.38 490 TYR A O 1
ATOM 3760 N N . ILE A 1 491 ? -15.063 -14.378 -5.940 1.00 95.56 491 ILE A N 1
ATOM 3761 C CA . ILE A 1 491 ? -13.693 -13.931 -6.164 1.00 95.56 491 ILE A CA 1
ATOM 3762 C C . ILE A 1 491 ? -13.736 -12.983 -7.358 1.00 95.56 491 ILE A C 1
ATOM 3764 O O . ILE A 1 491 ? -14.082 -13.400 -8.465 1.00 95.56 491 ILE A O 1
ATOM 3768 N N . ARG A 1 492 ? -13.388 -11.715 -7.135 1.00 93.69 492 ARG A N 1
ATOM 3769 C CA . ARG A 1 492 ? -13.266 -10.688 -8.173 1.00 93.69 492 ARG A CA 1
ATOM 3770 C C . ARG A 1 492 ? -11.796 -10.399 -8.436 1.00 93.69 492 ARG A C 1
ATOM 3772 O O . ARG A 1 492 ? -11.052 -10.120 -7.501 1.00 93.69 492 ARG A O 1
ATOM 3779 N N . ILE A 1 493 ? -11.386 -10.427 -9.699 1.00 92.94 493 ILE A N 1
ATOM 3780 C CA . ILE A 1 493 ? -9.997 -10.220 -10.114 1.00 92.94 493 ILE A CA 1
ATOM 3781 C C . ILE A 1 493 ? -9.975 -9.121 -11.170 1.00 92.94 493 ILE A C 1
ATOM 3783 O O . ILE A 1 493 ? -10.519 -9.288 -12.255 1.00 92.94 493 ILE A O 1
ATOM 3787 N N . SER A 1 494 ? -9.352 -7.987 -10.855 1.00 91.38 494 SER A N 1
ATOM 3788 C CA . SER A 1 494 ? -9.096 -6.913 -11.829 1.00 91.38 494 SER A CA 1
ATOM 3789 C C . SER A 1 494 ? -7.640 -6.980 -12.275 1.00 91.38 494 SER A C 1
ATOM 3791 O O . SER A 1 494 ? -6.784 -7.035 -11.400 1.00 91.38 494 SER A O 1
ATOM 3793 N N . TYR A 1 495 ? -7.339 -6.977 -13.573 1.00 91.88 495 TYR A N 1
ATOM 3794 C CA . TYR A 1 495 ? -5.977 -7.151 -14.112 1.00 91.88 495 TYR A CA 1
ATOM 3795 C C . TYR A 1 495 ? -5.817 -6.474 -15.479 1.00 91.88 495 TYR A C 1
ATOM 3797 O O . TYR A 1 495 ? -6.805 -6.158 -16.138 1.00 91.88 495 TYR A O 1
ATOM 3805 N N . GLU A 1 496 ? -4.581 -6.236 -15.920 1.00 90.88 496 GLU A N 1
ATOM 3806 C CA . GLU A 1 496 ? -4.280 -5.705 -17.256 1.00 90.88 496 GLU A CA 1
ATOM 3807 C C . GLU A 1 496 ? -3.687 -6.793 -18.161 1.00 90.88 496 GLU A C 1
ATOM 3809 O O . GLU A 1 496 ? -2.888 -7.612 -17.713 1.00 90.88 496 GLU A O 1
ATOM 3814 N N . VAL A 1 497 ? -4.018 -6.757 -19.452 1.00 90.12 497 VAL A N 1
ATOM 3815 C CA . VAL A 1 497 ? -3.411 -7.583 -20.512 1.00 90.12 497 VAL A CA 1
ATOM 3816 C C . VAL A 1 497 ? -2.805 -6.651 -21.563 1.00 90.12 497 VAL A C 1
ATOM 3818 O O . VAL A 1 497 ? -3.428 -5.650 -21.937 1.00 90.12 497 VAL A O 1
ATOM 3821 N N . GLU A 1 498 ? -1.597 -6.954 -22.039 1.00 83.38 498 GLU A N 1
ATOM 3822 C CA . GLU A 1 498 ? -0.966 -6.238 -23.156 1.00 83.38 498 GLU A CA 1
ATOM 3823 C C . GLU A 1 498 ? -1.520 -6.777 -24.483 1.00 83.38 498 GLU A C 1
ATOM 3825 O O . GLU A 1 498 ? -1.438 -7.972 -24.759 1.00 83.38 498 GLU A O 1
ATOM 3830 N N . GLU A 1 499 ? -2.119 -5.916 -25.313 1.00 77.31 499 GLU A N 1
ATOM 3831 C CA . GLU A 1 499 ? -2.586 -6.335 -26.637 1.00 77.31 499 GLU A CA 1
ATOM 3832 C C . GLU A 1 499 ? -1.441 -6.301 -27.649 1.00 77.31 499 GLU A C 1
ATOM 3834 O O . GLU A 1 499 ? -0.997 -5.226 -28.051 1.00 77.31 499 GLU A O 1
ATOM 3839 N N . GLU A 1 500 ? -1.019 -7.477 -28.113 1.00 68.56 500 GLU A N 1
ATOM 3840 C CA . GLU A 1 500 ? 0.102 -7.668 -29.050 1.00 68.56 500 GLU A CA 1
ATOM 3841 C C . GLU A 1 500 ? -0.038 -6.862 -30.361 1.00 68.56 500 GLU A C 1
ATOM 3843 O O . GLU A 1 500 ? 0.953 -6.401 -30.925 1.00 68.56 500 GLU A O 1
ATOM 3848 N N . PHE A 1 501 ? -1.276 -6.608 -30.802 1.00 69.12 501 PHE A N 1
ATOM 3849 C CA . PHE A 1 501 ? -1.607 -5.799 -31.986 1.00 69.12 501 PHE A CA 1
ATOM 3850 C C . PHE A 1 501 ? -2.343 -4.485 -31.643 1.00 69.12 501 PHE A C 1
ATOM 3852 O O . PHE A 1 501 ? -2.980 -3.876 -32.504 1.00 69.12 501 PHE A O 1
ATOM 3859 N N . GLY A 1 502 ? -2.298 -4.048 -30.380 1.00 70.12 502 GLY A N 1
ATOM 3860 C CA . GLY A 1 502 ? -3.016 -2.871 -29.888 1.00 70.12 502 GLY A CA 1
ATOM 3861 C C . GLY A 1 502 ? -2.276 -1.551 -30.126 1.00 70.12 502 GLY A C 1
ATOM 3862 O O . GLY A 1 502 ? -1.206 -1.305 -29.569 1.00 70.12 502 GLY A O 1
ATOM 3863 N N . ASP A 1 503 ? -2.886 -0.633 -30.880 1.00 82.88 503 ASP A N 1
ATOM 3864 C CA . ASP A 1 503 ? -2.370 0.734 -31.023 1.00 82.88 503 ASP A CA 1
ATOM 3865 C C . ASP A 1 503 ? -2.344 1.471 -29.665 1.00 82.88 503 ASP A C 1
ATOM 3867 O O . ASP A 1 503 ? -3.362 1.601 -28.968 1.00 82.88 503 ASP A O 1
ATOM 3871 N N . LYS A 1 504 ? -1.175 2.022 -29.298 1.00 85.75 504 LYS A N 1
ATOM 3872 C CA . LYS A 1 504 ? -1.002 2.793 -28.053 1.00 85.75 504 LYS A CA 1
ATOM 3873 C C . LYS A 1 504 ? -1.859 4.064 -28.061 1.00 85.75 504 LYS A C 1
ATOM 3875 O O . LYS A 1 504 ? -1.528 5.039 -28.744 1.00 85.75 504 LYS A O 1
ATOM 3880 N N . HIS A 1 505 ? -2.893 4.088 -27.227 1.00 87.31 505 HIS A N 1
ATOM 3881 C CA . HIS A 1 505 ? -3.870 5.168 -27.103 1.00 87.31 505 HIS A CA 1
ATOM 3882 C C . HIS A 1 505 ? -3.688 5.959 -25.800 1.00 87.31 505 HIS A C 1
ATOM 3884 O O . HIS A 1 505 ? -3.039 5.501 -24.859 1.00 87.31 505 HIS A O 1
ATOM 3890 N N . TRP A 1 506 ? -4.255 7.167 -25.745 1.00 91.00 506 TRP A N 1
ATOM 3891 C CA . TRP A 1 506 ? -4.240 7.989 -24.537 1.00 91.00 506 TRP A CA 1
ATOM 3892 C C . TRP A 1 506 ? -5.454 7.678 -23.656 1.00 91.00 506 TRP A C 1
ATOM 3894 O O . TRP A 1 506 ? -6.597 7.619 -24.120 1.00 91.00 506 TRP A O 1
ATOM 3904 N N . VAL A 1 507 ? -5.193 7.501 -22.365 1.00 90.06 507 VAL A N 1
ATOM 3905 C CA . VAL A 1 507 ? -6.199 7.318 -21.317 1.00 90.06 507 VAL A CA 1
ATOM 3906 C C . VAL A 1 507 ? -5.960 8.392 -20.268 1.00 90.06 507 VAL A C 1
ATOM 3908 O O . VAL A 1 507 ? -4.835 8.541 -19.791 1.00 90.06 507 VAL A O 1
ATOM 3911 N N . GLY A 1 508 ? -7.004 9.131 -19.900 1.00 90.62 508 GLY A N 1
ATOM 3912 C CA . GLY A 1 508 ? -6.934 10.107 -18.822 1.00 90.62 508 GLY A CA 1
ATOM 3913 C C . GLY A 1 508 ? -8.230 10.186 -18.028 1.00 90.62 508 GLY A C 1
ATOM 3914 O O . GLY A 1 508 ? -9.302 9.792 -18.496 1.00 90.62 508 GLY A O 1
ATOM 3915 N N . GLY A 1 509 ? -8.119 10.694 -16.809 1.00 88.06 509 GLY A N 1
ATOM 3916 C CA . GLY A 1 509 ? -9.246 10.830 -15.901 1.00 88.06 509 GLY A CA 1
ATOM 3917 C C . GLY A 1 509 ? -8.981 11.860 -14.820 1.00 88.06 509 GLY A C 1
ATOM 3918 O O . GLY A 1 509 ? -7.833 12.110 -14.447 1.00 88.06 509 GLY A O 1
ATOM 3919 N N . LEU A 1 510 ? -10.070 12.450 -14.338 1.00 87.12 510 LEU A N 1
ATOM 3920 C CA . LEU A 1 510 ? -10.092 13.395 -13.238 1.00 87.12 510 LEU A CA 1
ATOM 3921 C C . LEU A 1 510 ? -11.158 12.960 -12.231 1.00 87.12 510 LEU A C 1
ATOM 3923 O O . LEU A 1 510 ? -12.306 12.697 -12.600 1.00 87.12 510 LEU A O 1
ATOM 3927 N N . ASP A 1 511 ? -10.790 12.923 -10.956 1.00 83.75 511 ASP A N 1
ATOM 3928 C CA . ASP A 1 511 ? -11.736 12.875 -9.844 1.00 83.75 511 ASP A CA 1
ATOM 3929 C C . ASP A 1 511 ? -11.451 14.000 -8.852 1.00 83.75 511 ASP A C 1
ATOM 3931 O O . ASP A 1 511 ? -10.308 14.403 -8.648 1.00 83.75 511 ASP A O 1
ATOM 3935 N N . ALA A 1 512 ? -12.520 14.545 -8.279 1.00 83.88 512 ALA A N 1
ATOM 3936 C CA . ALA A 1 512 ? -12.466 15.593 -7.278 1.00 83.88 512 ALA A CA 1
ATOM 3937 C C . ALA A 1 512 ? -13.526 15.343 -6.199 1.00 83.88 512 ALA A C 1
ATOM 3939 O O . ALA A 1 512 ? -14.691 15.045 -6.484 1.00 83.88 512 ALA A O 1
ATOM 3940 N N . LYS A 1 513 ? -13.104 15.494 -4.948 1.00 80.62 513 LYS A N 1
ATOM 3941 C CA . LYS A 1 513 ? -13.904 15.367 -3.736 1.00 80.62 513 LYS A CA 1
ATOM 3942 C C . LYS A 1 513 ? -13.753 16.648 -2.928 1.00 80.62 513 LYS A C 1
ATOM 3944 O O . LYS A 1 513 ? -12.638 17.062 -2.613 1.00 80.62 513 LYS A O 1
ATOM 3949 N N . VAL A 1 514 ? -14.878 17.258 -2.572 1.00 81.06 514 VAL A N 1
ATOM 3950 C CA . VAL A 1 514 ? -14.919 18.459 -1.729 1.00 81.06 514 VAL A CA 1
ATOM 3951 C C . VAL A 1 514 ? -15.777 18.171 -0.505 1.00 81.06 514 VAL A C 1
ATOM 3953 O O . VAL A 1 514 ? -16.916 17.716 -0.616 1.00 81.06 514 VAL A O 1
ATOM 3956 N N . LYS A 1 515 ? -15.225 18.431 0.678 1.00 76.12 515 LYS A N 1
ATOM 3957 C CA . LYS A 1 515 ? -15.929 18.375 1.957 1.00 76.12 515 LYS A CA 1
ATOM 3958 C C . LYS A 1 515 ? -16.689 19.686 2.152 1.00 76.12 515 LYS A C 1
ATOM 3960 O O . LYS A 1 515 ? -16.084 20.734 2.360 1.00 76.12 515 LYS A O 1
ATOM 3965 N N . ILE A 1 516 ? -18.014 19.622 2.076 1.00 68.44 516 ILE A N 1
ATOM 3966 C CA . ILE A 1 516 ? -18.915 20.756 2.288 1.00 68.44 516 ILE A CA 1
ATOM 3967 C C . ILE A 1 516 ? -19.659 20.485 3.599 1.00 68.44 516 ILE A C 1
ATOM 3969 O O . ILE A 1 516 ? -20.680 19.796 3.633 1.00 68.44 516 ILE A O 1
ATOM 3973 N N . SER A 1 517 ? -19.112 20.999 4.705 1.00 64.94 517 SER A N 1
ATOM 3974 C CA . SER A 1 517 ? -19.568 20.669 6.065 1.00 64.94 517 SER A CA 1
ATOM 3975 C C . SER A 1 517 ? -19.508 19.146 6.328 1.00 64.94 517 SER A C 1
ATOM 3977 O O . SER A 1 517 ? -18.529 18.496 5.956 1.00 64.94 517 SER A O 1
ATOM 3979 N N . THR A 1 518 ? -20.524 18.554 6.961 1.00 48.09 518 THR A N 1
ATOM 3980 C CA . THR A 1 518 ? -20.627 17.106 7.245 1.00 48.09 518 THR A CA 1
ATOM 3981 C C . THR A 1 518 ? -20.928 16.249 5.999 1.00 48.09 518 THR A C 1
ATOM 3983 O O . THR A 1 518 ? -21.062 15.034 6.116 1.00 48.09 518 THR A O 1
ATOM 3986 N N . THR A 1 519 ? -21.042 16.843 4.803 1.00 44.44 519 THR A N 1
ATOM 3987 C CA . THR A 1 519 ? -21.378 16.137 3.551 1.00 44.44 519 THR A CA 1
ATOM 3988 C C . THR A 1 519 ? -20.234 16.234 2.538 1.00 44.44 519 THR A C 1
ATOM 3990 O O . THR A 1 519 ? -19.566 17.261 2.429 1.00 44.44 519 THR A O 1
ATOM 3993 N N . TYR A 1 520 ? -20.003 15.173 1.763 1.00 49.97 520 TYR A N 1
ATOM 3994 C CA . TYR A 1 520 ? -19.020 15.171 0.677 1.00 49.97 520 TYR A CA 1
ATOM 3995 C C . TYR A 1 520 ? -19.710 15.324 -0.680 1.00 49.97 520 TYR A C 1
ATOM 3997 O O . TYR A 1 520 ? -20.600 14.543 -1.012 1.00 49.97 520 TYR A O 1
ATOM 4005 N N . LEU A 1 521 ? -19.258 16.288 -1.483 1.00 46.00 521 LEU A N 1
ATOM 4006 C CA . LEU A 1 521 ? -19.589 16.375 -2.903 1.00 46.00 521 LEU A CA 1
ATOM 4007 C C . LEU A 1 521 ? -18.520 15.620 -3.706 1.00 46.00 521 LEU A C 1
ATOM 4009 O O . LEU A 1 521 ? -17.322 15.839 -3.507 1.00 46.00 521 LEU A O 1
ATOM 4013 N N . LEU A 1 522 ? -18.954 14.750 -4.618 1.00 50.56 522 LEU A N 1
ATOM 4014 C CA . LEU A 1 522 ? -18.092 13.967 -5.505 1.00 50.56 522 LEU A CA 1
ATOM 4015 C C . LEU A 1 522 ? -18.380 14.331 -6.963 1.00 50.56 522 LEU A C 1
ATOM 4017 O O . LEU A 1 522 ? -19.529 14.284 -7.398 1.00 50.56 522 LEU A O 1
ATOM 4021 N N . ALA A 1 523 ? -17.333 14.644 -7.725 1.00 52.03 523 ALA A N 1
ATOM 4022 C CA . ALA A 1 523 ? -17.401 14.860 -9.166 1.00 52.03 523 ALA A CA 1
ATOM 4023 C C . ALA A 1 523 ? -16.295 14.057 -9.865 1.00 52.03 523 ALA A C 1
ATOM 4025 O O . ALA A 1 523 ? -15.141 14.055 -9.433 1.00 52.03 523 ALA A O 1
ATOM 4026 N N . ARG A 1 524 ? -16.637 13.362 -10.955 1.00 52.72 524 ARG A N 1
ATOM 4027 C CA . ARG A 1 524 ? -15.693 12.530 -11.711 1.00 52.72 524 ARG A CA 1
ATOM 4028 C C . ARG A 1 524 ? -15.943 12.647 -13.207 1.00 52.72 524 ARG A C 1
ATOM 4030 O O . ARG A 1 524 ? -17.083 12.534 -13.649 1.00 52.72 524 ARG A O 1
ATOM 4037 N N . LEU A 1 525 ? -14.872 12.825 -13.976 1.00 51.09 525 LEU A N 1
ATOM 4038 C CA . LEU A 1 525 ? -14.899 12.864 -15.435 1.00 51.09 525 LEU A CA 1
ATOM 4039 C C . LEU A 1 525 ? -13.803 11.947 -15.988 1.00 51.09 525 LEU A C 1
ATOM 4041 O O . LEU A 1 525 ? -12.628 12.083 -15.652 1.00 51.09 525 LEU A O 1
ATOM 4045 N N . MET A 1 526 ? -14.191 11.018 -16.856 1.00 47.09 526 MET A N 1
ATOM 4046 C CA . MET A 1 526 ? -13.278 10.109 -17.550 1.00 47.09 526 MET A CA 1
ATOM 4047 C C . MET A 1 526 ? -13.277 10.421 -19.041 1.00 47.09 526 MET A C 1
ATOM 4049 O O . MET A 1 526 ? -14.342 10.605 -19.627 1.00 47.09 526 MET A O 1
ATOM 4053 N N . LEU A 1 527 ? -12.096 10.436 -19.666 1.00 45.47 527 LEU A N 1
ATOM 4054 C CA . LEU A 1 527 ? -11.974 10.666 -21.102 1.00 45.47 527 LEU A CA 1
ATOM 4055 C C . LEU A 1 527 ? -10.993 9.668 -21.732 1.00 45.47 527 LEU A C 1
ATOM 4057 O O . LEU A 1 527 ? -9.777 9.743 -21.551 1.00 45.47 527 LEU A O 1
ATOM 4061 N N . LYS A 1 528 ? -11.532 8.738 -22.525 1.00 43.12 528 LYS A N 1
ATOM 4062 C CA . LYS A 1 528 ? -10.745 7.836 -23.373 1.00 43.12 528 LYS A CA 1
ATOM 4063 C C . LYS A 1 528 ? -10.711 8.404 -24.788 1.00 43.12 528 LYS A C 1
ATOM 4065 O O . LYS A 1 528 ? -11.754 8.501 -25.428 1.00 43.12 528 LYS A O 1
ATOM 4070 N N . THR A 1 529 ? -9.529 8.760 -25.291 1.00 40.69 529 THR A N 1
ATOM 4071 C CA . THR A 1 529 ? -9.377 9.296 -26.651 1.00 40.69 529 THR A CA 1
ATOM 4072 C C . THR A 1 529 ? -8.567 8.340 -27.526 1.00 40.69 529 THR A C 1
ATOM 4074 O O . THR A 1 529 ? -7.353 8.181 -27.389 1.00 40.69 529 THR A O 1
ATOM 4077 N N . MET A 1 530 ? -9.245 7.698 -28.482 1.00 36.38 530 MET A N 1
ATOM 4078 C CA . MET A 1 530 ? -8.592 6.948 -29.561 1.00 36.38 530 MET A CA 1
ATOM 4079 C C . MET A 1 530 ? -8.036 7.925 -30.606 1.00 36.38 530 MET A C 1
ATOM 4081 O O . MET A 1 530 ? -8.594 8.107 -31.687 1.00 36.38 530 MET A O 1
ATOM 4085 N N . ILE A 1 531 ? -6.930 8.596 -30.268 1.00 38.06 531 ILE A N 1
ATOM 4086 C CA . ILE A 1 531 ? -6.243 9.520 -31.180 1.00 38.06 531 ILE A CA 1
ATOM 4087 C C . ILE A 1 531 ? -5.414 8.720 -32.194 1.00 38.06 531 ILE A C 1
ATOM 4089 O O . ILE A 1 531 ? -4.196 8.585 -32.076 1.00 38.06 531 ILE A O 1
ATOM 4093 N N . SER A 1 532 ? -6.089 8.225 -33.231 1.00 36.03 532 SER A N 1
ATOM 4094 C CA . SER A 1 532 ? -5.446 7.882 -34.502 1.00 36.03 532 SER A CA 1
ATOM 4095 C C . SER A 1 532 ? -4.830 9.142 -35.132 1.00 36.03 532 SER A C 1
ATOM 4097 O O . SER A 1 532 ? -5.366 10.248 -34.994 1.00 36.03 532 SER A O 1
ATOM 4099 N N . ARG A 1 533 ? -3.717 8.986 -35.869 1.00 40.00 533 ARG A N 1
ATOM 4100 C CA . ARG A 1 533 ? -2.912 10.080 -36.466 1.00 40.00 533 ARG A CA 1
ATOM 4101 C C . ARG A 1 533 ? -3.691 11.071 -37.357 1.00 40.00 533 ARG A C 1
ATOM 4103 O O . ARG A 1 533 ? -3.132 12.103 -37.716 1.00 40.00 533 ARG A O 1
ATOM 4110 N N . ARG A 1 534 ? -4.951 10.798 -37.723 1.00 40.00 534 ARG A N 1
ATOM 4111 C CA . ARG A 1 534 ? -5.776 11.662 -38.593 1.00 40.00 534 ARG A CA 1
ATOM 4112 C C . ARG A 1 534 ? -6.490 12.833 -37.890 1.00 40.00 534 ARG A C 1
ATOM 4114 O O . ARG A 1 534 ? -6.924 13.743 -38.590 1.00 40.00 534 ARG A O 1
ATOM 4121 N N . HIS A 1 535 ? -6.596 12.872 -36.554 1.00 40.09 535 HIS A N 1
ATOM 4122 C CA . HIS A 1 535 ? -7.484 13.833 -35.855 1.00 40.09 535 HIS A CA 1
ATOM 4123 C C . HIS A 1 535 ? -6.809 14.941 -35.019 1.00 40.09 535 HIS A C 1
ATOM 4125 O O . HIS A 1 535 ? -7.485 15.664 -34.285 1.00 40.09 535 HIS A O 1
ATOM 4131 N N . THR A 1 536 ? -5.504 15.178 -35.186 1.00 37.03 536 THR A N 1
ATOM 4132 C CA . THR A 1 536 ? -4.727 16.192 -34.433 1.00 37.03 536 THR A CA 1
ATOM 4133 C C . THR A 1 536 ? -5.294 17.623 -34.506 1.00 37.03 536 THR A C 1
ATOM 4135 O O . THR A 1 536 ? -5.053 18.428 -33.611 1.00 37.03 536 THR A O 1
ATOM 4138 N N . LYS A 1 537 ? -6.076 17.956 -35.545 1.00 36.34 537 LYS A N 1
ATOM 4139 C CA . LYS A 1 537 ? -6.668 19.295 -35.736 1.00 36.34 537 LYS A CA 1
ATOM 4140 C C . LYS A 1 537 ? -7.822 19.635 -34.780 1.00 36.34 537 LYS A C 1
ATOM 4142 O O . LYS A 1 537 ? -8.128 20.816 -34.643 1.00 36.34 537 LYS A O 1
ATOM 4147 N N . LEU A 1 538 ? -8.461 18.657 -34.128 1.00 34.09 538 LEU A N 1
ATOM 4148 C CA . LEU A 1 538 ? -9.614 18.933 -33.254 1.00 34.09 538 LEU A CA 1
ATOM 4149 C C . LEU A 1 538 ? -9.194 19.380 -31.840 1.00 34.09 538 LEU A C 1
ATOM 4151 O O . LEU A 1 538 ? -9.841 20.240 -31.251 1.00 34.09 538 LEU A O 1
ATOM 4155 N N . LEU A 1 539 ? -8.076 18.856 -31.321 1.00 33.66 539 LEU A N 1
ATOM 4156 C CA . LEU A 1 539 ? -7.642 19.084 -29.933 1.00 33.66 539 LEU A CA 1
ATOM 4157 C C . LEU A 1 539 ? -7.278 20.555 -29.641 1.00 33.66 539 LEU A C 1
ATOM 4159 O O . LEU A 1 539 ? -7.562 21.071 -28.565 1.00 33.66 539 LEU A O 1
ATOM 4163 N N . VAL A 1 540 ? -6.705 21.254 -30.628 1.00 40.56 540 VAL A N 1
ATOM 4164 C CA . VAL A 1 540 ? -6.316 22.679 -30.534 1.00 40.56 540 VAL A CA 1
ATOM 4165 C C . VAL A 1 540 ? -7.535 23.614 -30.426 1.00 40.56 540 VAL A C 1
ATOM 4167 O O . VAL A 1 540 ? -7.386 24.781 -30.073 1.00 40.56 540 VAL A O 1
ATOM 4170 N N . ARG A 1 541 ? -8.743 23.114 -30.719 1.00 34.94 541 ARG A N 1
ATOM 4171 C CA . ARG A 1 541 ? -9.996 23.886 -30.732 1.00 34.94 541 ARG A CA 1
ATOM 4172 C C . ARG A 1 541 ? -10.868 23.697 -29.483 1.00 34.94 541 ARG A C 1
ATOM 4174 O O . ARG A 1 541 ? -11.929 24.298 -29.419 1.00 34.94 541 ARG A O 1
ATOM 4181 N N . ILE A 1 542 ? -10.435 22.846 -28.548 1.00 38.59 542 ILE A N 1
ATOM 4182 C CA . ILE A 1 542 ? -11.075 22.604 -27.238 1.00 38.59 542 ILE A CA 1
ATOM 4183 C C . ILE A 1 542 ? -10.183 23.131 -26.090 1.00 38.59 542 ILE A C 1
ATOM 4185 O O . ILE A 1 542 ? -10.652 23.359 -24.982 1.00 38.59 542 ILE A O 1
ATOM 4189 N N . LEU A 1 543 ? -8.891 23.358 -26.364 1.00 34.69 543 LEU A N 1
ATOM 4190 C CA . LEU A 1 543 ? -7.913 23.988 -25.460 1.00 34.69 543 LEU A CA 1
ATOM 4191 C C . LEU A 1 543 ? -7.737 25.505 -25.710 1.00 34.69 543 LEU A C 1
ATOM 4193 O O . LEU A 1 543 ? -6.782 26.106 -25.218 1.00 34.69 543 LEU A O 1
ATOM 4197 N N . LYS A 1 544 ? -8.636 26.103 -26.496 1.00 32.28 544 LYS A N 1
ATOM 4198 C CA . LYS A 1 544 ? -8.821 27.545 -26.698 1.00 32.28 544 LYS A CA 1
ATOM 4199 C C . LYS A 1 544 ? -10.271 27.886 -26.397 1.00 32.28 544 LYS A C 1
ATOM 4201 O O . LYS A 1 544 ? -10.474 28.986 -25.850 1.00 32.28 544 LYS A O 1
#

pLDDT: mean 73.58, std 24.25, range [21.84, 97.31]

Secondary structure (DSSP, 8-state):
------------------SS----------------------------PPPP--------------------------------EEEEETTS-B-HHHH-SS-HHHHHHHHHH-BPPPTT-EEEEEES-SEEE-SS--EEEEEEEEE-TTS-B--S-EEEEEEESSSEEE-SS--EEEE-TTS-EEEE-BSEEEEEESSSEEEEEEEPPSS-EEEEEEEEETTEEEEEEEEEE------EEEEEEEEEEEEEEEESTTGGG------S----TTEEEEEEEETTEEEEEEEEEEEEEEEEEEETTTEEEEEEEETT---SSBSS----TTSS---TTS-PPP--S---SSSEEEEEEETTEEEEEEEEES----TT--S-----EEEEEEEEEE-SSEEEEEEEEEE--EEEEEEEE--SBS--EE-SSSSBPBT--EEEEEEE-TT-TT-EEEEEEPPBTTTEEEETTTTEEEESS-B-SB-TT-PBEEEEEEEEE--TT---EEEEEEEEEEEETTEEEEEEEEEEE---TT-HHHHTTT--

Foldseek 3Di:
DDDDDDDDDDDDDDDDDDDDDDDDDDDDDDDDDDDDDDDDDDDDDDDDDDDDDDDDDDDDDDDDDDDDDDDDDPDDDPPPPDKQKFKAFPVRFGQRPPQGPDDPVVRVVLVVQAAFADPQKAKDKDWPDLEDAQQQADKIKIKIAIAHNVRDGAQTWYKKKKAKPFFFKQAPPDATWGADPVGDTDGDGGRIMIMIIRGRMDMIMGGHHNDWDKMWIWMHTVVYIDIDIHGHWHDADDKDKDKDKDKDKDKDKDFDDPPPPPDDPDDDDPQDQAKDWDWDDDPRMIMIIIIGMKIWMWMWHHDPSFKIKTKIAIRRQQLDQAFFDDDDPPPDPDPPPDPDDDDDPFTASDRIWIWIGGRNWIKIQGWDWPADPDPVPPPDGPTWIAGGIKTWDDDPFKTKIKTKGWALKDKDKDKDFADQAQDFDFDPDAQFRPPTKKKKKWWADQVGRVHTPDIHIDDDPVAWDADRRRRTIGGPGRDDQADPVRTGIMIMMMTMHRDPPGDTFMWIWMKMWGHDDVDIDIDIDTDTDPDDVPPPVVVVVVVD

Sequence (544 aa):
MALNIINNTSTTYSKRVSQMEKQANVLNIAKTKNSKANFLAFAFFGGMAIANAQTTNIPADQKGQQQTSATDVRANSAFVKAPTIVYRQMSGEDLSLQNTLYASGINERLWRDSLGLTK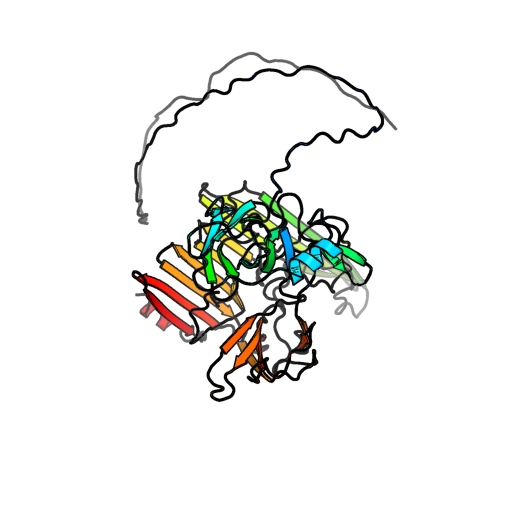GSKILLSASSSRAPADNQSQINVKIELFDSNGKLILKPTKIYIETSAGSFKTFDSPFHTIDAVGALRRVEVNRLEVAVTNGIAELVLKAPATPGTALLKASSGDVVVQGEISFLPDLRSMLVVGIVEGAINLSKAKGPSASDIKEFGFSDALRNWKKTSTTVSGQSTEYKTVAGRVALFAKGAIKGEYLLTAAIDTDKITSQKLFRDIDPNAYYPVYGDASSKLYDAQSADRLYVRVDKNKSYLLYGDFNTATADTANKLSIYSRALTGAKVHYETDSVQANLFVAKTANKGYVDEQPARGISGPYAVERPNAIANTETVEIVVRNRSQPAVILSRTRLARYSDYDFEPFSGRILFREPVPSVDENNNPVYIRISYEVEEEFGDKHWVGGLDAKVKISTTYLLARLMLKTMISRRHTKLLVRILK

Radius of gyration: 31.63 Å; chains: 1; bounding box: 90×77×97 Å